Protein AF-A0A968A2Y2-F1 (afdb_monomer)

Structure (mmCIF, N/CA/C/O backbone):
data_AF-A0A968A2Y2-F1
#
_entry.id   AF-A0A968A2Y2-F1
#
loop_
_atom_site.group_PDB
_atom_site.id
_atom_site.type_symbol
_atom_site.label_atom_id
_atom_site.label_alt_id
_atom_site.label_comp_id
_atom_site.label_asym_id
_atom_site.label_entity_id
_atom_site.label_seq_id
_atom_site.pdbx_PDB_ins_code
_atom_site.Cartn_x
_atom_site.Cartn_y
_atom_site.Cartn_z
_atom_site.occupancy
_atom_site.B_iso_or_equiv
_atom_site.auth_seq_id
_atom_site.auth_comp_id
_atom_site.auth_asym_id
_atom_site.auth_atom_id
_atom_site.pdbx_PDB_model_num
ATOM 1 N N . MET A 1 1 ? -34.678 -15.415 39.573 1.00 74.00 1 MET A N 1
ATOM 2 C CA . MET A 1 1 ? -33.248 -15.157 39.283 1.00 74.00 1 MET A CA 1
ATOM 3 C C . MET A 1 1 ? -33.177 -14.167 38.125 1.00 74.00 1 MET A C 1
ATOM 5 O O . MET A 1 1 ? -33.794 -14.439 37.105 1.00 74.00 1 MET A O 1
ATOM 9 N N . LEU A 1 2 ? -32.526 -13.007 38.281 1.00 89.38 2 LEU A N 1
ATOM 10 C CA . LEU A 1 2 ? -32.492 -11.961 37.235 1.00 89.38 2 LEU A CA 1
ATOM 11 C C . LEU A 1 2 ? -31.599 -12.352 36.045 1.00 89.38 2 LEU A C 1
ATOM 13 O O . LEU A 1 2 ? -31.899 -12.023 34.897 1.00 89.38 2 LEU A O 1
ATOM 17 N N . VAL A 1 3 ? -30.548 -13.120 36.324 1.00 92.94 3 VAL A N 1
ATOM 18 C CA . VAL A 1 3 ? -29.557 -13.625 35.369 1.00 92.94 3 VAL A CA 1
ATOM 19 C C . VAL A 1 3 ? -29.552 -15.153 35.425 1.00 92.94 3 VAL A C 1
ATOM 21 O O . VAL A 1 3 ? -29.809 -15.729 36.483 1.00 92.94 3 VAL A O 1
ATOM 24 N N . ARG A 1 4 ? -29.275 -15.813 34.297 1.00 92.75 4 ARG A N 1
ATOM 25 C CA . ARG A 1 4 ? -29.067 -17.268 34.212 1.00 92.75 4 ARG A CA 1
ATOM 26 C C . ARG A 1 4 ? -27.789 -17.588 33.447 1.00 92.75 4 ARG A C 1
ATOM 28 O O . ARG A 1 4 ? -27.439 -16.861 32.514 1.00 92.75 4 ARG A O 1
ATOM 35 N N . GLN A 1 5 ? -27.134 -18.689 33.803 1.00 92.12 5 GLN A N 1
ATOM 36 C CA . GLN A 1 5 ? -26.008 -19.208 33.033 1.00 92.12 5 GLN A CA 1
ATOM 37 C C . GLN A 1 5 ? -26.488 -19.589 31.624 1.00 92.12 5 GLN A C 1
ATOM 39 O O . GLN A 1 5 ? -27.554 -20.184 31.450 1.00 92.12 5 GLN A O 1
ATOM 44 N N . SER A 1 6 ? -25.731 -19.187 30.607 1.00 90.44 6 SER A N 1
ATOM 45 C CA . SER A 1 6 ? -26.018 -19.452 29.194 1.00 90.44 6 SER A CA 1
ATOM 46 C C . SER A 1 6 ? -24.976 -20.346 28.526 1.00 90.44 6 SER A C 1
ATOM 48 O O . SER A 1 6 ? -25.085 -20.591 27.330 1.00 90.44 6 SER A O 1
ATOM 50 N N . GLY A 1 7 ? -23.970 -20.803 29.275 1.00 91.31 7 GLY A N 1
ATOM 51 C CA . GLY A 1 7 ? -22.934 -21.723 28.816 1.00 91.31 7 GLY A CA 1
ATOM 52 C C . GLY A 1 7 ? -21.544 -21.307 29.283 1.00 91.31 7 GLY A C 1
ATOM 53 O O . GLY A 1 7 ? -21.393 -20.444 30.149 1.00 91.31 7 GLY A O 1
ATOM 54 N N . THR A 1 8 ? -20.530 -21.912 28.681 1.00 91.06 8 THR A N 1
ATOM 55 C CA . THR A 1 8 ? -19.117 -21.569 28.863 1.00 91.06 8 THR A CA 1
ATOM 56 C C . THR A 1 8 ? -18.482 -21.281 27.509 1.00 91.06 8 THR A C 1
ATOM 58 O O . THR A 1 8 ? -18.935 -21.806 26.493 1.00 91.06 8 THR A O 1
ATOM 61 N N . ALA A 1 9 ? -17.438 -20.460 27.476 1.00 85.69 9 ALA A N 1
ATOM 62 C CA . ALA A 1 9 ? -16.662 -20.210 26.268 1.00 85.69 9 ALA A CA 1
ATOM 63 C C . ALA A 1 9 ? -15.174 -20.119 26.585 1.00 85.69 9 ALA A C 1
ATOM 65 O O . ALA A 1 9 ? -14.795 -19.555 27.610 1.00 85.69 9 ALA A O 1
ATOM 66 N N . LYS A 1 10 ? -14.351 -20.661 25.689 1.00 85.25 10 LYS A N 1
ATOM 67 C CA . LYS A 1 10 ? -12.910 -20.442 25.703 1.00 85.25 10 LYS A CA 1
ATOM 68 C C . LYS A 1 10 ? -12.614 -19.183 24.887 1.00 85.25 10 LYS A C 1
ATOM 70 O O . LYS A 1 10 ? -13.036 -19.114 23.738 1.00 85.25 10 LYS A O 1
ATOM 75 N N . VAL A 1 11 ? -11.943 -18.211 25.492 1.00 81.19 11 VAL A N 1
ATOM 76 C CA . VAL A 1 11 ? -11.485 -16.970 24.850 1.00 81.19 11 VAL A CA 1
ATOM 77 C C . VAL A 1 11 ? -10.006 -16.836 25.172 1.00 81.19 11 VAL A C 1
ATOM 79 O O . VAL A 1 11 ? -9.639 -16.783 26.347 1.00 81.19 11 VAL A O 1
ATOM 82 N N . GLY A 1 12 ? -9.152 -16.903 24.153 1.00 73.25 12 GLY A N 1
ATOM 83 C CA . GLY A 1 12 ? -7.712 -17.075 24.336 1.00 73.25 12 GLY A CA 1
ATOM 84 C C . GLY A 1 12 ? -7.377 -18.215 25.314 1.00 73.25 12 GLY A C 1
ATOM 85 O O . GLY A 1 12 ? -7.758 -19.377 25.121 1.00 73.25 12 GLY A O 1
ATOM 86 N N . ARG A 1 13 ? -6.682 -17.867 26.403 1.00 76.31 13 ARG A N 1
ATOM 87 C CA . ARG A 1 13 ? -6.314 -18.778 27.505 1.00 76.31 13 ARG A CA 1
ATOM 88 C C . ARG A 1 13 ? -7.383 -18.924 28.598 1.00 76.31 13 ARG A C 1
ATOM 90 O O . ARG A 1 13 ? -7.215 -19.734 29.507 1.00 76.31 13 ARG A O 1
ATOM 97 N N . HIS A 1 14 ? -8.466 -18.155 28.534 1.00 82.25 14 HIS A N 1
ATOM 98 C CA . HIS A 1 14 ? -9.478 -18.069 29.584 1.00 82.25 14 HIS A CA 1
ATOM 99 C C . HIS A 1 14 ? -10.688 -18.967 29.293 1.00 82.25 14 HIS A C 1
ATOM 101 O O . HIS A 1 14 ? -11.186 -19.024 28.170 1.00 82.25 14 HIS A O 1
ATOM 107 N N . PHE A 1 15 ? -11.209 -19.633 30.329 1.00 87.38 15 PHE A N 1
ATOM 108 C CA . PHE A 1 15 ? -12.509 -20.309 30.300 1.00 87.38 15 PHE A CA 1
ATOM 109 C C . PHE A 1 15 ? -13.534 -19.466 31.057 1.00 87.38 15 PHE A C 1
ATOM 111 O O . PHE A 1 15 ? -13.482 -19.342 32.279 1.00 87.38 15 PHE A O 1
ATOM 118 N N . LEU A 1 16 ? -14.471 -18.877 30.322 1.00 87.50 16 LEU A N 1
ATOM 119 C CA . LEU A 1 16 ? -15.448 -17.933 30.849 1.00 87.50 16 LEU A CA 1
ATOM 120 C C . LEU A 1 16 ? -16.810 -18.602 31.004 1.00 87.50 16 LEU A C 1
ATOM 122 O O . LEU A 1 16 ? -17.309 -19.240 30.076 1.00 87.50 16 LEU A O 1
ATOM 126 N N . SER A 1 17 ? -17.458 -18.391 32.149 1.00 91.81 17 SER A N 1
ATOM 127 C CA . SER A 1 17 ? -18.887 -18.677 32.301 1.00 91.81 17 SER A CA 1
ATOM 128 C C . SER A 1 17 ? -19.700 -17.526 31.720 1.00 91.81 17 SER A C 1
ATOM 130 O O . SER A 1 17 ? -19.548 -16.378 32.133 1.00 91.81 17 SER A O 1
ATOM 132 N N . ARG A 1 18 ? -20.576 -17.822 30.759 1.00 89.44 18 ARG A N 1
ATOM 133 C CA . ARG A 1 18 ? -21.461 -16.832 30.142 1.00 89.44 18 ARG A CA 1
ATOM 134 C C . ARG A 1 18 ? -22.772 -16.760 30.913 1.00 89.44 18 ARG A C 1
ATOM 136 O O . ARG A 1 18 ? -23.395 -17.783 31.203 1.00 89.44 18 ARG A O 1
ATOM 143 N N . TYR A 1 19 ? -23.204 -15.539 31.199 1.00 91.56 19 TYR A N 1
ATOM 144 C CA . TYR A 1 19 ? -24.476 -15.245 31.845 1.00 91.56 19 TYR A CA 1
ATOM 145 C C . TYR A 1 19 ? -25.307 -14.337 30.946 1.00 91.56 19 TYR A C 1
ATOM 147 O O . TYR A 1 19 ? -24.773 -13.472 30.254 1.00 91.56 19 TYR A O 1
ATOM 155 N N . ARG A 1 20 ? -26.629 -14.516 30.971 1.00 91.38 20 ARG A N 1
ATOM 156 C CA . ARG A 1 20 ? -27.577 -13.626 30.294 1.00 91.38 20 ARG A CA 1
ATOM 157 C C . ARG A 1 20 ? -28.722 -13.248 31.213 1.00 91.38 20 ARG A C 1
ATOM 159 O O . ARG A 1 20 ? -29.182 -14.076 32.005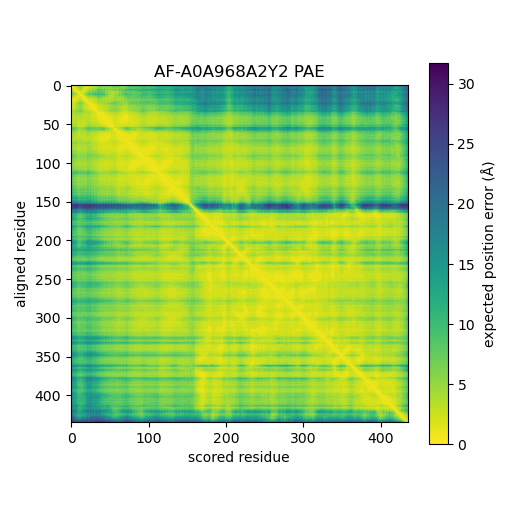 1.00 91.38 20 ARG A O 1
ATOM 166 N N . PHE A 1 21 ? -29.231 -12.030 31.061 1.00 92.81 21 PHE A N 1
ATOM 167 C CA . PHE A 1 21 ? -30.489 -11.653 31.692 1.00 92.81 21 PHE A CA 1
ATOM 168 C C . PHE A 1 21 ? -31.605 -12.593 31.238 1.00 92.81 21 PHE A C 1
ATOM 170 O O . PHE A 1 21 ? -31.655 -13.038 30.089 1.00 92.81 21 PHE A O 1
ATOM 177 N N . THR A 1 22 ? -32.494 -12.930 32.165 1.00 92.31 22 THR A N 1
ATOM 178 C CA . THR A 1 22 ? -33.652 -13.781 31.868 1.00 92.31 22 THR A CA 1
ATOM 179 C C . THR A 1 22 ? -34.637 -13.096 30.923 1.00 92.31 22 THR A C 1
ATOM 181 O O . THR A 1 22 ? -35.294 -13.785 30.147 1.00 92.31 22 THR A O 1
ATOM 184 N N . HIS A 1 23 ? -34.675 -11.759 30.933 1.00 91.69 23 HIS A N 1
ATOM 185 C CA . HIS A 1 23 ? -35.478 -10.935 30.036 1.00 91.69 23 HIS A CA 1
ATOM 186 C C . HIS A 1 23 ? -34.751 -9.622 29.693 1.00 91.69 23 HIS A C 1
ATOM 188 O O . HIS A 1 23 ? -34.157 -8.996 30.572 1.00 91.69 23 HIS A O 1
ATOM 194 N N . THR A 1 24 ? -34.827 -9.166 28.440 1.00 89.19 24 THR A N 1
ATOM 195 C CA . THR A 1 24 ? -34.154 -7.938 27.959 1.00 89.19 24 THR A CA 1
ATOM 196 C C . THR A 1 24 ? -34.648 -6.674 28.666 1.00 89.19 24 THR A C 1
ATOM 198 O O . THR A 1 24 ? -33.853 -5.797 28.986 1.00 89.19 24 THR A O 1
ATOM 201 N N . MET A 1 25 ? -35.940 -6.604 29.005 1.00 92.00 25 MET A N 1
ATOM 202 C CA . MET A 1 25 ? -36.503 -5.481 29.777 1.00 92.00 25 MET A CA 1
ATOM 203 C C . MET A 1 25 ? -35.886 -5.322 31.174 1.00 92.00 25 MET A C 1
ATOM 205 O O . MET A 1 25 ? -35.766 -4.198 31.644 1.00 92.00 25 MET A O 1
ATOM 209 N N . ILE A 1 26 ? -35.454 -6.413 31.823 1.00 90.94 26 ILE A N 1
ATOM 210 C CA . ILE A 1 26 ? -34.766 -6.335 33.125 1.00 90.94 26 ILE A CA 1
ATOM 211 C C . ILE A 1 26 ? -33.411 -5.650 32.944 1.00 90.94 26 ILE A C 1
ATOM 213 O O . ILE A 1 26 ? -33.079 -4.737 33.694 1.00 90.94 26 ILE A O 1
ATOM 217 N N . GLN A 1 27 ? -32.651 -6.062 31.923 1.00 90.44 27 GLN A N 1
ATOM 218 C CA . GLN A 1 27 ? -31.381 -5.427 31.573 1.00 90.44 27 GLN A CA 1
ATOM 219 C C . GLN A 1 27 ? -31.578 -3.941 31.274 1.00 90.44 27 GLN A C 1
ATOM 221 O O . GLN A 1 27 ? -30.845 -3.115 31.809 1.00 90.44 27 GLN A O 1
ATOM 226 N N . HIS A 1 28 ? -32.568 -3.609 30.440 1.00 89.88 28 HIS A N 1
ATOM 227 C CA . HIS A 1 28 ? -32.859 -2.230 30.066 1.00 89.88 28 HIS A CA 1
ATOM 228 C C . HIS A 1 28 ? -33.222 -1.388 31.291 1.00 89.88 28 HIS A C 1
ATOM 230 O O . HIS A 1 28 ? -32.589 -0.365 31.506 1.00 89.88 28 HIS A O 1
ATOM 236 N N . PHE A 1 29 ? -34.149 -1.858 32.134 1.00 93.19 29 PHE A N 1
ATOM 237 C CA . PHE A 1 29 ? -34.558 -1.157 33.350 1.00 93.19 29 PHE A CA 1
ATOM 238 C C . PHE A 1 29 ? -33.382 -0.918 34.304 1.00 93.19 29 PHE A C 1
ATOM 240 O O . PHE A 1 29 ? -33.182 0.205 34.758 1.00 93.19 29 PHE A O 1
ATOM 247 N N . LEU A 1 30 ? -32.578 -1.946 34.600 1.00 91.00 30 LEU A N 1
ATOM 248 C CA . LEU A 1 30 ? -31.403 -1.791 35.467 1.00 91.00 30 LEU A CA 1
ATOM 249 C C . LEU A 1 30 ? -30.409 -0.789 34.875 1.00 91.00 30 LEU A C 1
ATOM 251 O O . LEU A 1 30 ? -29.926 0.087 35.582 1.00 91.00 30 LEU A O 1
ATOM 255 N N . TYR A 1 31 ? -30.155 -0.881 33.571 1.00 90.50 31 TYR A N 1
ATOM 256 C CA . TYR A 1 31 ? -29.240 0.009 32.872 1.00 90.50 31 TYR A CA 1
ATOM 257 C C . TYR A 1 31 ? -29.716 1.469 32.872 1.00 90.50 31 TYR A C 1
ATOM 259 O O . TYR A 1 31 ? -28.943 2.374 33.181 1.00 90.50 31 TYR A O 1
ATOM 267 N N . THR A 1 32 ? -30.989 1.722 32.559 1.00 91.38 32 THR A N 1
ATOM 268 C CA . THR A 1 32 ? -31.534 3.085 32.488 1.00 91.38 32 THR A CA 1
ATOM 269 C C . THR A 1 32 ? -31.631 3.759 33.853 1.00 91.38 32 THR A C 1
ATOM 271 O O . THR A 1 32 ? -31.574 4.985 33.906 1.00 91.38 32 THR A O 1
ATOM 274 N N . ASN A 1 33 ? -31.735 2.984 34.940 1.00 94.31 33 ASN A N 1
ATOM 275 C CA . ASN A 1 33 ? -31.784 3.506 36.311 1.00 94.31 33 ASN A CA 1
ATOM 276 C C . ASN A 1 33 ? -30.411 3.870 36.901 1.00 94.31 33 ASN A C 1
ATOM 278 O O . ASN A 1 33 ? -30.366 4.573 37.906 1.00 94.31 33 ASN A O 1
ATOM 282 N N . LEU A 1 34 ? -29.302 3.426 36.301 1.00 93.69 34 LEU A N 1
ATOM 283 C CA . LEU A 1 34 ? -27.965 3.880 36.701 1.00 93.69 34 LEU A CA 1
ATOM 284 C C . LEU A 1 34 ? -27.795 5.367 36.373 1.00 93.69 34 LEU A C 1
ATOM 286 O O . LEU A 1 34 ? -28.198 5.815 35.294 1.00 93.69 34 LEU A O 1
ATOM 290 N N . VAL A 1 35 ? -27.143 6.140 37.245 1.00 96.19 35 VAL A N 1
ATOM 291 C CA . VAL A 1 35 ? -26.823 7.535 36.899 1.00 96.19 35 VAL A CA 1
ATOM 292 C C . VAL A 1 35 ? -25.738 7.577 35.817 1.00 96.19 35 VAL A C 1
ATOM 294 O O . VAL A 1 35 ? -24.942 6.647 35.676 1.00 96.19 35 VAL A O 1
ATOM 297 N N . LYS A 1 36 ? -25.670 8.668 35.037 1.00 94.56 36 LYS A N 1
ATOM 298 C CA . LYS A 1 36 ? -24.745 8.781 33.888 1.00 94.56 36 LYS A CA 1
ATOM 299 C C . LYS A 1 36 ? -23.296 8.425 34.255 1.00 94.56 36 LYS A C 1
ATOM 301 O O . LYS A 1 36 ? -22.672 7.647 33.542 1.00 94.56 36 LYS A O 1
ATOM 306 N N . ARG A 1 37 ? -22.793 8.951 35.377 1.00 95.12 37 ARG A N 1
ATOM 307 C CA . ARG A 1 37 ? -21.412 8.719 35.831 1.00 95.12 37 ARG A CA 1
ATOM 308 C C . ARG A 1 37 ? -21.150 7.260 36.213 1.00 95.12 37 ARG A C 1
ATOM 310 O O . ARG A 1 37 ? -20.096 6.734 35.881 1.00 95.12 37 ARG A O 1
ATOM 317 N N . GLU A 1 38 ? -22.107 6.596 36.860 1.00 96.06 38 GLU A N 1
ATOM 318 C CA . GLU A 1 38 ? -22.002 5.164 37.179 1.00 96.06 38 GLU A CA 1
ATOM 319 C C . GLU A 1 38 ? -21.969 4.321 35.906 1.00 96.06 38 GLU A C 1
ATOM 321 O O . GLU A 1 38 ? -21.123 3.439 35.780 1.00 96.06 38 GLU A O 1
ATOM 326 N N . ARG A 1 39 ? -22.829 4.630 34.923 1.00 95.69 39 ARG A N 1
ATOM 327 C CA . ARG A 1 39 ? -22.790 3.955 33.618 1.00 95.69 39 ARG A CA 1
ATOM 328 C C . ARG A 1 39 ? -21.432 4.107 32.947 1.00 95.69 39 ARG A C 1
ATOM 330 O O . ARG A 1 39 ? -20.897 3.110 32.477 1.00 95.69 39 ARG A O 1
ATOM 337 N N . GLN A 1 40 ? -20.882 5.321 32.923 1.00 96.56 40 GLN A N 1
ATOM 338 C CA . GLN A 1 40 ? -19.575 5.592 32.322 1.00 96.56 40 GLN A CA 1
ATOM 339 C C . GLN A 1 40 ? -18.468 4.753 32.980 1.00 96.56 40 GLN A C 1
ATOM 341 O O . GLN A 1 40 ? -17.717 4.075 32.282 1.00 96.56 40 GLN A O 1
ATOM 346 N N . ILE A 1 41 ? -18.417 4.729 34.318 1.00 96.81 41 ILE A N 1
ATOM 347 C CA . ILE A 1 41 ? -17.433 3.938 35.076 1.00 96.81 41 ILE A CA 1
ATOM 348 C C . ILE A 1 41 ? -17.563 2.448 34.743 1.00 96.81 41 ILE A C 1
ATOM 350 O O . ILE A 1 41 ? -16.583 1.824 34.342 1.00 96.81 41 ILE A O 1
ATOM 354 N N . ILE A 1 42 ? -18.779 1.897 34.823 1.00 96.38 42 ILE A N 1
ATOM 355 C CA . ILE A 1 42 ? -19.034 0.475 34.551 1.00 96.38 42 ILE A CA 1
ATOM 356 C C . ILE A 1 42 ? -18.679 0.123 33.100 1.00 96.38 42 ILE A C 1
ATOM 358 O O . ILE A 1 42 ? -18.083 -0.920 32.838 1.00 96.38 42 ILE A O 1
ATOM 362 N N . HIS A 1 43 ? -19.006 0.985 32.136 1.00 97.50 43 HIS A N 1
ATOM 363 C CA . HIS A 1 43 ? -18.620 0.775 30.744 1.00 97.50 43 HIS A CA 1
ATOM 364 C C . HIS A 1 43 ? -17.100 0.749 30.562 1.00 97.50 43 HIS A C 1
ATOM 366 O O . HIS A 1 43 ? -16.610 -0.119 29.839 1.00 97.50 43 HIS A O 1
ATOM 372 N N . GLY A 1 44 ? -16.368 1.641 31.236 1.00 97.25 44 GLY A N 1
ATOM 373 C CA . GLY A 1 44 ? -14.908 1.689 31.188 1.00 97.25 44 GLY A CA 1
ATOM 374 C C . GLY A 1 44 ? -14.257 0.457 31.815 1.00 97.25 44 GLY A C 1
ATOM 375 O O . GLY A 1 44 ? -13.321 -0.099 31.244 1.00 97.25 44 GLY A O 1
ATOM 376 N N . GLU A 1 45 ? -14.773 -0.014 32.951 1.00 97.62 45 GLU A N 1
ATOM 377 C CA . GLU A 1 45 ? -14.316 -1.252 33.597 1.00 97.62 45 GLU A CA 1
ATOM 378 C C . GLU A 1 45 ? -14.562 -2.475 32.711 1.00 97.62 45 GLU A C 1
ATOM 380 O O . GLU A 1 45 ? -13.643 -3.257 32.476 1.00 97.62 45 GLU A O 1
ATOM 385 N N . ILE A 1 46 ? -15.769 -2.609 32.149 1.00 95.69 46 ILE A N 1
ATOM 386 C CA . ILE A 1 46 ? -16.086 -3.710 31.232 1.00 95.69 46 ILE A CA 1
ATOM 387 C C . ILE A 1 46 ? -15.192 -3.650 29.990 1.00 95.69 46 ILE A C 1
ATOM 389 O O . ILE A 1 46 ? -14.682 -4.685 29.573 1.00 95.69 46 ILE A O 1
ATOM 393 N N . GLY A 1 47 ? -14.979 -2.465 29.409 1.00 96.25 47 GLY A N 1
ATOM 394 C CA . GLY A 1 47 ? -14.103 -2.290 28.249 1.00 96.25 47 GLY A CA 1
ATOM 395 C C . GLY A 1 47 ? -12.678 -2.775 28.517 1.00 96.25 47 GLY A C 1
ATOM 396 O O . GLY A 1 47 ? -12.148 -3.561 27.737 1.00 96.25 47 GLY A O 1
ATOM 397 N N . LYS A 1 48 ? -12.092 -2.385 29.657 1.00 96.31 48 LYS A N 1
ATOM 398 C CA . LYS A 1 48 ? -10.747 -2.820 30.077 1.00 96.31 48 LYS A CA 1
ATOM 399 C C . LYS A 1 48 ? -10.670 -4.327 30.321 1.00 96.31 48 LYS A C 1
ATOM 401 O O . LYS A 1 48 ? -9.718 -4.963 29.889 1.00 96.31 48 LYS A O 1
ATOM 406 N N . ILE A 1 49 ? -11.679 -4.905 30.977 1.00 94.25 49 ILE A N 1
ATOM 407 C CA . ILE A 1 49 ? -11.737 -6.355 31.218 1.00 94.25 49 ILE A CA 1
ATOM 408 C C . ILE A 1 49 ? -11.844 -7.114 29.895 1.00 94.25 49 ILE A C 1
ATOM 410 O O . ILE A 1 49 ? -11.171 -8.119 29.708 1.00 94.25 49 ILE A O 1
ATOM 414 N N . LEU A 1 50 ? -12.689 -6.656 28.970 1.00 92.75 50 LEU A N 1
ATOM 415 C CA . LEU A 1 50 ? -12.830 -7.294 27.664 1.00 92.75 50 LEU A CA 1
ATOM 416 C C . LEU A 1 50 ? -11.528 -7.225 26.862 1.00 92.75 50 LEU A C 1
ATOM 418 O O . LEU A 1 50 ? -11.132 -8.236 26.292 1.00 92.75 50 LEU A O 1
ATOM 422 N N . GLU A 1 51 ? -10.859 -6.073 26.862 1.00 92.75 51 GLU A N 1
ATOM 423 C CA . GLU A 1 51 ? -9.564 -5.885 26.203 1.00 92.75 51 GLU A CA 1
ATOM 424 C C . GLU A 1 51 ? -8.488 -6.837 26.756 1.00 92.75 51 GLU A C 1
ATOM 426 O O . GLU A 1 51 ? -7.752 -7.439 25.975 1.00 92.75 51 GLU A O 1
ATOM 431 N N . ASP A 1 52 ? -8.440 -7.028 28.080 1.00 90.44 52 ASP A N 1
ATOM 432 C CA . ASP A 1 52 ? -7.504 -7.946 28.747 1.00 90.44 52 ASP A CA 1
ATOM 433 C C . ASP A 1 52 ? -7.850 -9.427 28.534 1.00 90.44 52 ASP A C 1
ATOM 435 O O . ASP A 1 52 ? -6.965 -10.266 28.401 1.00 90.44 52 ASP A O 1
ATOM 439 N N . VAL A 1 53 ? -9.137 -9.772 28.473 1.00 89.62 53 VAL A N 1
ATOM 440 C CA . VAL A 1 53 ? -9.579 -11.161 28.286 1.00 89.62 53 VAL A CA 1
ATOM 441 C C . VAL A 1 53 ? -9.382 -11.634 26.846 1.00 89.62 53 VAL A C 1
ATOM 443 O O . VAL A 1 53 ? -9.044 -12.800 26.633 1.00 89.62 53 VAL A O 1
ATOM 446 N N . TYR A 1 54 ? -9.627 -10.763 25.863 1.00 88.31 54 TYR A N 1
ATOM 447 C CA . TYR A 1 54 ? -9.540 -11.120 24.446 1.00 88.31 54 TYR A CA 1
ATOM 448 C C . TYR A 1 54 ? -8.139 -10.895 23.864 1.00 88.31 54 TYR A C 1
ATOM 450 O O . TYR A 1 54 ? -7.748 -11.665 22.992 1.00 88.31 54 TYR A O 1
ATOM 458 N N . GLN A 1 55 ? -7.353 -9.929 24.357 1.00 85.69 55 GLN A N 1
ATOM 459 C CA . GLN A 1 55 ? -5.969 -9.672 23.919 1.00 85.69 55 GLN A CA 1
ATOM 460 C C . GLN A 1 55 ? -5.835 -9.641 22.380 1.00 85.69 55 GLN A C 1
ATOM 462 O O . GLN A 1 55 ? -6.441 -8.805 21.710 1.00 85.69 55 GLN A O 1
ATOM 467 N N . GLU A 1 56 ? -5.089 -10.574 21.785 1.00 75.56 56 GLU A N 1
ATOM 468 C CA . GLU A 1 56 ? -4.918 -10.709 20.330 1.00 75.56 56 GLU A CA 1
ATOM 469 C C . GLU A 1 56 ? -6.243 -10.960 19.582 1.00 75.56 56 GLU A C 1
ATOM 471 O O . GLU A 1 56 ? -6.388 -10.602 18.416 1.00 75.56 56 GLU A O 1
ATOM 476 N N . GLN A 1 57 ? -7.258 -11.504 20.260 1.00 79.44 57 GLN A N 1
ATOM 477 C CA . GLN A 1 57 ? -8.597 -11.772 19.720 1.00 79.44 57 GLN A CA 1
ATOM 478 C C . GLN A 1 57 ? -9.543 -10.565 19.833 1.00 79.44 57 GLN A C 1
ATOM 480 O O . GLN A 1 57 ? -10.736 -10.684 19.553 1.00 79.44 57 GLN A O 1
ATOM 485 N N . ASN A 1 58 ? -9.046 -9.378 20.202 1.00 82.94 58 ASN A N 1
ATOM 486 C CA . ASN A 1 58 ? -9.862 -8.161 20.319 1.00 82.94 58 ASN A CA 1
ATOM 487 C C . ASN A 1 58 ? -10.619 -7.806 19.028 1.00 82.94 58 ASN A C 1
ATOM 489 O O . ASN A 1 58 ? -11.662 -7.152 19.084 1.00 82.94 58 ASN A O 1
ATOM 493 N N . GLN A 1 59 ? -10.140 -8.257 17.864 1.00 81.31 59 GLN A N 1
ATOM 494 C CA . GLN A 1 59 ? -10.837 -8.072 16.591 1.00 81.31 59 GLN A CA 1
ATOM 495 C C . GLN A 1 59 ? -12.229 -8.732 16.572 1.00 81.31 59 GLN A C 1
ATOM 497 O O . GLN A 1 59 ? -13.142 -8.183 15.959 1.00 81.31 59 GLN A O 1
ATOM 502 N N . GLU A 1 60 ? -12.435 -9.839 17.296 1.00 85.12 60 GLU A N 1
ATOM 503 C CA . GLU A 1 60 ? -13.730 -10.535 17.370 1.00 85.12 60 GLU A CA 1
ATOM 504 C C . GLU A 1 60 ? -14.813 -9.709 18.080 1.00 85.12 60 GLU A C 1
ATOM 506 O O . GLU A 1 60 ? -16.005 -9.861 17.806 1.00 85.12 60 GLU A O 1
ATOM 511 N N . ILE A 1 61 ? -14.403 -8.814 18.984 1.00 91.62 61 ILE A N 1
ATOM 512 C CA . ILE A 1 61 ? -15.296 -7.997 19.816 1.00 91.62 61 ILE A CA 1
ATOM 513 C C . ILE A 1 61 ? -15.096 -6.493 19.609 1.00 91.62 61 ILE A C 1
ATOM 515 O O . ILE A 1 61 ? -15.549 -5.683 20.419 1.00 91.62 61 ILE A O 1
ATOM 519 N N . VAL A 1 62 ? -14.463 -6.097 18.504 1.00 94.38 62 VAL A N 1
ATOM 520 C CA . VAL A 1 62 ? -14.074 -4.705 18.229 1.00 94.38 62 VAL A CA 1
ATOM 521 C C . VAL A 1 62 ? -15.250 -3.722 18.320 1.00 94.38 62 VAL A C 1
ATOM 523 O O . VAL A 1 62 ? -15.130 -2.655 18.917 1.00 94.38 62 VAL A O 1
ATOM 526 N N . ILE A 1 63 ? -16.431 -4.112 17.825 1.00 94.94 63 ILE A N 1
ATOM 527 C CA . ILE A 1 63 ? -17.657 -3.297 17.883 1.00 94.94 63 ILE A CA 1
ATOM 528 C C . ILE A 1 63 ? -18.138 -3.123 19.331 1.00 94.94 63 ILE A C 1
ATOM 530 O O . ILE A 1 63 ? -18.612 -2.051 19.719 1.00 94.94 63 ILE A O 1
ATOM 534 N N . GLN A 1 64 ? -18.021 -4.177 20.144 1.00 94.94 64 GLN A N 1
ATOM 535 C CA . GLN A 1 64 ? -18.393 -4.136 21.552 1.00 94.94 64 GLN A CA 1
ATOM 536 C C . GLN A 1 64 ? -17.434 -3.229 22.332 1.00 94.94 64 GLN A C 1
ATOM 538 O O . GLN A 1 64 ? -17.902 -2.381 23.093 1.00 94.94 64 GLN A O 1
ATOM 543 N N . LEU A 1 65 ? -16.124 -3.342 22.098 1.00 96.81 65 LEU A N 1
ATOM 544 C CA . LEU A 1 65 ? -15.112 -2.467 22.699 1.00 96.81 65 LEU A CA 1
ATOM 545 C C . LEU A 1 65 ? -15.349 -0.998 22.321 1.00 96.81 65 LEU A C 1
ATOM 547 O O . LEU A 1 65 ? -15.413 -0.150 23.211 1.00 96.81 65 LEU A O 1
ATOM 551 N N . ALA A 1 66 ? -15.614 -0.706 21.042 1.00 96.56 66 ALA A N 1
ATOM 552 C CA . ALA A 1 66 ? -15.934 0.645 20.571 1.00 96.56 66 ALA A CA 1
ATOM 553 C C . ALA A 1 66 ? -17.138 1.247 21.309 1.00 96.56 66 ALA A C 1
ATOM 555 O O . ALA A 1 66 ? -17.110 2.399 21.741 1.00 96.56 66 ALA A O 1
ATOM 556 N N . ARG A 1 67 ? -18.200 0.452 21.503 1.00 95.94 67 ARG A N 1
ATOM 557 C CA . ARG A 1 67 ? -19.366 0.874 22.285 1.00 95.94 67 ARG A CA 1
ATOM 558 C C . ARG A 1 67 ? -19.002 1.134 23.745 1.00 95.94 67 ARG A C 1
ATOM 560 O O . ARG A 1 67 ? -19.397 2.167 24.270 1.00 95.94 67 ARG A O 1
ATOM 567 N N . HIS A 1 68 ? -18.293 0.216 24.402 1.00 97.69 68 HIS A N 1
ATOM 568 C CA . HIS A 1 68 ? -17.951 0.374 25.816 1.00 97.69 68 HIS A CA 1
ATOM 569 C C . HIS A 1 68 ? -17.104 1.620 26.058 1.00 97.69 68 HIS A C 1
ATOM 571 O O . HIS A 1 68 ? -17.463 2.418 26.915 1.00 97.69 68 HIS A O 1
ATOM 577 N N . PHE A 1 69 ? -16.047 1.846 25.282 1.00 97.94 69 PHE A N 1
ATOM 578 C CA . PHE A 1 69 ? -15.197 3.014 25.498 1.00 97.94 69 PHE A CA 1
ATOM 579 C C . PHE A 1 69 ? -15.873 4.337 25.125 1.00 97.94 69 PHE A C 1
ATOM 581 O O . PHE A 1 69 ? -15.626 5.343 25.790 1.00 97.94 69 PHE A O 1
ATOM 588 N N . GLN A 1 70 ? -16.780 4.346 24.142 1.00 95.69 70 GLN A N 1
ATOM 589 C CA . GLN A 1 70 ? -17.569 5.543 23.847 1.00 95.69 70 GLN A CA 1
ATOM 590 C C . GLN A 1 70 ? -18.571 5.865 24.967 1.00 95.69 70 GLN A C 1
ATOM 592 O O . GLN A 1 70 ? -18.646 7.007 25.408 1.00 95.69 70 GLN A O 1
ATOM 597 N N . GLU A 1 71 ? -19.319 4.875 25.461 1.00 96.50 71 GLU A N 1
ATOM 598 C CA . GLU A 1 71 ? -20.255 5.066 26.584 1.00 96.50 71 GLU A CA 1
ATOM 599 C C . GLU A 1 71 ? -19.530 5.387 27.901 1.00 96.50 71 GLU A C 1
ATOM 601 O O . GLU A 1 71 ? -20.121 5.979 28.803 1.00 96.50 71 GLU A O 1
ATOM 606 N N . ALA A 1 72 ? -18.253 5.009 28.009 1.00 97.06 72 ALA A N 1
ATOM 607 C CA . ALA A 1 72 ? -17.372 5.346 29.122 1.00 97.06 72 ALA A CA 1
ATOM 608 C C . ALA A 1 72 ? -16.809 6.773 29.065 1.00 97.06 72 ALA A C 1
ATOM 610 O O . ALA A 1 72 ? -16.178 7.186 30.035 1.00 97.06 72 ALA A O 1
ATOM 611 N N . ASP A 1 73 ? -17.028 7.511 27.968 1.00 95.19 73 ASP A N 1
ATOM 612 C CA . ASP A 1 73 ? -16.452 8.847 27.744 1.00 95.19 73 ASP A CA 1
ATOM 613 C C . ASP A 1 73 ? -14.910 8.831 27.797 1.00 95.19 73 ASP A C 1
ATOM 615 O O . ASP A 1 73 ? -14.265 9.696 28.382 1.00 95.19 73 ASP A O 1
ATOM 619 N N . MET A 1 74 ? -14.315 7.782 27.213 1.00 97.12 74 MET A N 1
ATOM 620 C CA . MET A 1 74 ? -12.866 7.593 27.096 1.00 97.12 74 MET A CA 1
ATOM 621 C C . MET A 1 74 ? -12.431 7.844 25.642 1.00 97.12 74 MET A C 1
ATOM 623 O O . MET A 1 74 ? -12.328 6.880 24.878 1.00 97.12 74 MET A O 1
ATOM 627 N N . PRO A 1 75 ? -12.196 9.104 25.226 1.00 95.38 75 PRO A N 1
ATOM 628 C CA . PRO A 1 75 ? -12.066 9.478 23.816 1.00 95.38 75 PRO A CA 1
ATOM 629 C C . PRO A 1 75 ? -10.925 8.759 23.090 1.00 95.38 75 PRO A C 1
ATOM 631 O O . PRO A 1 75 ? -11.138 8.296 21.973 1.00 95.38 75 PRO A O 1
ATOM 634 N N . ASP A 1 76 ? -9.764 8.576 23.723 1.00 94.69 76 ASP A N 1
ATOM 635 C CA . ASP A 1 76 ? -8.610 7.924 23.084 1.00 94.69 76 ASP A CA 1
ATOM 636 C C . ASP A 1 76 ? -8.905 6.468 22.704 1.00 94.69 76 ASP A C 1
ATOM 638 O O . ASP A 1 76 ? -8.729 6.063 21.554 1.00 94.69 76 ASP A O 1
ATOM 642 N N . LYS A 1 77 ? -9.439 5.694 23.657 1.00 95.75 77 LYS A N 1
ATOM 643 C CA . LYS A 1 77 ? -9.851 4.302 23.431 1.00 95.75 77 LYS A CA 1
ATOM 644 C C . LYS A 1 77 ? -11.071 4.217 22.513 1.00 95.75 77 LYS A C 1
ATOM 646 O O . LYS A 1 77 ? -11.137 3.338 21.658 1.00 95.75 77 LYS A O 1
ATOM 651 N N . ALA A 1 78 ? -12.041 5.118 22.669 1.00 96.62 78 ALA A N 1
ATOM 652 C CA . ALA A 1 78 ? -13.227 5.154 21.820 1.00 96.62 78 ALA A CA 1
ATOM 653 C C . ALA A 1 78 ? -12.840 5.385 20.355 1.00 96.62 78 ALA A C 1
ATOM 655 O O . ALA A 1 78 ? -13.270 4.617 19.499 1.00 96.62 78 ALA A O 1
ATOM 656 N N . LYS A 1 79 ? -11.980 6.374 20.078 1.00 95.75 79 LYS A N 1
ATOM 657 C CA . LYS A 1 79 ? -11.410 6.641 18.752 1.00 95.75 79 LYS A CA 1
ATOM 658 C C . LYS A 1 79 ? -10.768 5.386 18.166 1.00 95.75 79 LYS A C 1
ATOM 660 O O . LYS A 1 79 ? -11.163 4.960 17.085 1.00 95.75 79 LYS A O 1
ATOM 665 N N . GLU A 1 80 ? -9.821 4.786 18.888 1.00 94.25 80 GLU A N 1
ATOM 666 C CA . GLU A 1 80 ? -9.079 3.604 18.432 1.00 94.25 80 GLU A CA 1
ATOM 667 C C . GLU A 1 80 ? -10.029 2.477 17.998 1.00 94.25 80 GLU A C 1
ATOM 669 O O . GLU A 1 80 ? -9.957 1.967 16.877 1.00 94.25 80 GLU A O 1
ATOM 674 N N . TYR A 1 81 ? -10.975 2.117 18.868 1.00 96.12 81 TYR A N 1
ATOM 675 C CA . TYR A 1 81 ? -11.890 1.017 18.596 1.00 96.12 81 TYR A CA 1
ATOM 676 C C . TYR A 1 81 ? -12.973 1.358 17.570 1.00 96.12 81 TYR A C 1
ATOM 678 O O . TYR A 1 81 ? -13.411 0.458 16.855 1.00 96.12 81 TYR A O 1
ATOM 686 N N . LEU A 1 82 ? -13.396 2.620 17.449 1.00 97.19 82 LEU A N 1
ATOM 687 C CA . LEU A 1 82 ? -14.311 3.052 16.388 1.00 97.19 82 LEU A CA 1
ATOM 688 C C . LEU A 1 82 ? -13.659 2.938 15.011 1.00 97.19 82 LEU A C 1
ATOM 690 O O . LEU A 1 82 ? -14.291 2.401 14.104 1.00 97.19 82 LEU A O 1
ATOM 694 N N . LEU A 1 83 ? -12.403 3.368 14.863 1.00 95.00 83 LEU A N 1
ATOM 695 C CA . LEU A 1 83 ? -11.659 3.205 13.612 1.00 95.00 83 LEU A CA 1
ATOM 696 C C . LEU A 1 83 ? -11.539 1.722 13.258 1.00 95.00 83 LEU A C 1
ATOM 698 O O . LEU A 1 83 ? -11.990 1.301 12.192 1.00 95.00 83 LEU A O 1
ATOM 702 N N . ARG A 1 84 ? -11.060 0.893 14.195 1.00 93.25 84 ARG A N 1
ATOM 703 C CA . ARG A 1 84 ? -10.949 -0.565 14.005 1.00 93.25 84 ARG A CA 1
ATOM 704 C C . ARG A 1 84 ? -12.297 -1.217 13.671 1.00 93.25 84 ARG A C 1
ATOM 706 O O . ARG A 1 84 ? -12.348 -2.099 12.817 1.00 93.25 84 ARG A O 1
ATOM 713 N N . ALA A 1 85 ? -13.393 -0.782 14.298 1.00 95.12 85 ALA A N 1
ATOM 714 C CA . ALA A 1 85 ? -14.741 -1.254 13.981 1.00 95.12 85 ALA A CA 1
ATOM 715 C C . ALA A 1 85 ? -15.186 -0.832 12.572 1.00 95.12 85 ALA A C 1
ATOM 717 O O . ALA A 1 85 ? -15.795 -1.638 11.868 1.00 95.12 85 ALA A O 1
ATOM 718 N N . GLY A 1 86 ? -14.834 0.383 12.139 1.00 95.19 86 GLY A N 1
ATOM 719 C CA . GLY A 1 86 ? -15.035 0.866 10.775 1.00 95.19 86 GLY A CA 1
ATOM 720 C C . GLY A 1 86 ? -14.312 -0.001 9.745 1.00 95.19 86 GLY A C 1
ATOM 721 O O . GLY A 1 86 ? -14.954 -0.516 8.829 1.00 95.19 86 GLY A O 1
ATOM 722 N N . HIS A 1 87 ? -13.015 -0.266 9.942 1.00 91.75 87 HIS A N 1
ATOM 723 C CA . HIS A 1 87 ? -12.241 -1.149 9.056 1.00 91.75 87 HIS A CA 1
ATOM 724 C C . HIS A 1 87 ? -12.787 -2.583 9.060 1.00 91.75 87 HIS A C 1
ATOM 726 O O . HIS A 1 87 ? -12.939 -3.197 8.004 1.00 91.75 87 HIS A O 1
ATOM 732 N N . HIS A 1 88 ? -13.158 -3.109 10.230 1.00 90.69 88 HIS A N 1
ATOM 733 C CA . HIS A 1 88 ? -13.769 -4.431 10.346 1.00 90.69 88 HIS A CA 1
ATOM 734 C C . HIS A 1 88 ? -15.106 -4.523 9.589 1.00 90.69 88 HIS A C 1
ATOM 736 O O . HIS A 1 88 ? -15.344 -5.498 8.876 1.00 90.69 88 HIS A O 1
ATOM 742 N N . ALA A 1 89 ? -15.973 -3.513 9.704 1.00 93.81 89 ALA A N 1
ATOM 743 C CA . ALA A 1 89 ? -17.233 -3.450 8.965 1.00 93.81 89 ALA A CA 1
ATOM 744 C C . ALA A 1 89 ? -16.997 -3.323 7.449 1.00 93.81 89 ALA A C 1
ATOM 746 O O . ALA A 1 89 ? -17.623 -4.046 6.670 1.00 93.81 89 ALA A O 1
ATOM 747 N N . ARG A 1 90 ? -16.039 -2.482 7.032 1.00 91.88 90 ARG A N 1
ATOM 748 C CA . ARG A 1 90 ? -15.624 -2.319 5.630 1.00 91.88 90 ARG A CA 1
ATOM 749 C C . ARG A 1 90 ? -15.189 -3.645 5.011 1.00 91.88 90 ARG A C 1
ATOM 751 O O . ARG A 1 90 ? -15.696 -4.006 3.954 1.00 91.88 90 ARG A O 1
ATOM 758 N N . ASN A 1 91 ? -14.316 -4.393 5.685 1.00 86.62 91 ASN A N 1
ATOM 759 C CA . ASN A 1 91 ? -13.783 -5.665 5.184 1.00 86.62 91 ASN A CA 1
ATOM 760 C C . ASN A 1 91 ? -14.860 -6.758 5.043 1.00 86.62 91 ASN A C 1
ATOM 762 O O . ASN A 1 91 ? -14.656 -7.748 4.347 1.00 86.62 91 ASN A O 1
ATOM 766 N N . ARG A 1 92 ? -16.019 -6.583 5.691 1.00 89.88 92 ARG A N 1
ATOM 767 C CA . ARG A 1 92 ? -17.187 -7.473 5.591 1.00 89.88 92 ARG A CA 1
ATOM 768 C C . ARG A 1 92 ? -18.282 -6.922 4.676 1.00 89.88 92 ARG A C 1
ATOM 770 O O . ARG A 1 92 ? -19.389 -7.453 4.691 1.00 89.88 92 ARG A O 1
ATOM 777 N N . TYR A 1 93 ? -17.996 -5.859 3.922 1.00 91.56 93 TYR A N 1
ATOM 778 C CA . TYR A 1 93 ? -18.948 -5.163 3.051 1.00 91.56 93 TYR A CA 1
ATOM 779 C C . TYR A 1 93 ? -20.182 -4.602 3.790 1.00 91.56 93 TYR A C 1
ATOM 781 O O . TYR A 1 93 ? -21.219 -4.332 3.189 1.00 91.56 93 TYR A O 1
ATOM 789 N N . ALA A 1 94 ? -20.076 -4.366 5.104 1.00 95.50 94 ALA A N 1
ATOM 790 C CA . ALA A 1 94 ? -21.106 -3.701 5.903 1.00 95.50 94 ALA A CA 1
ATOM 791 C C . ALA A 1 94 ? -20.955 -2.173 5.787 1.00 95.50 94 ALA A C 1
ATOM 793 O O . ALA A 1 94 ? -20.563 -1.491 6.735 1.00 95.50 94 ALA A O 1
ATOM 794 N N . HIS A 1 95 ? -21.211 -1.641 4.586 1.00 95.69 95 HIS A N 1
ATOM 795 C CA . HIS A 1 95 ? -20.877 -0.261 4.209 1.00 95.69 95 HIS A CA 1
ATOM 796 C C . HIS A 1 95 ? -21.529 0.801 5.104 1.00 95.69 95 HIS A C 1
ATOM 798 O O . HIS A 1 95 ? -20.842 1.707 5.572 1.00 95.69 95 HIS A O 1
ATOM 804 N N . GLU A 1 96 ? -22.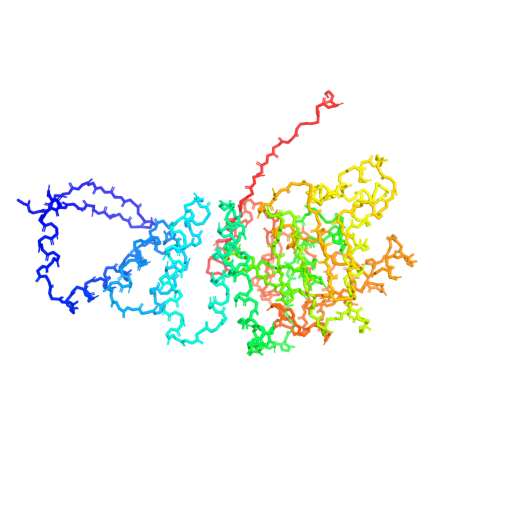826 0.676 5.401 1.00 96.38 96 GLU A N 1
ATOM 805 C CA . GLU A 1 96 ? -23.524 1.635 6.269 1.00 96.38 96 GLU A CA 1
ATOM 806 C C . GLU A 1 96 ? -22.952 1.666 7.689 1.00 96.38 96 GLU A C 1
ATOM 808 O O . GLU A 1 96 ? -22.829 2.732 8.291 1.00 96.38 96 GLU A O 1
ATOM 813 N N . ASP A 1 97 ? -22.599 0.503 8.235 1.00 96.38 97 ASP A N 1
ATOM 814 C CA . ASP A 1 97 ? -22.040 0.412 9.580 1.00 96.38 97 ASP A CA 1
ATOM 815 C C . ASP A 1 97 ? -20.615 0.964 9.618 1.00 96.38 97 ASP A C 1
ATOM 817 O O . ASP A 1 97 ? -20.280 1.706 10.541 1.00 96.38 97 ASP A O 1
ATOM 821 N N . ALA A 1 98 ? -19.806 0.690 8.589 1.00 97.12 98 ALA A N 1
ATOM 822 C CA . ALA A 1 98 ? -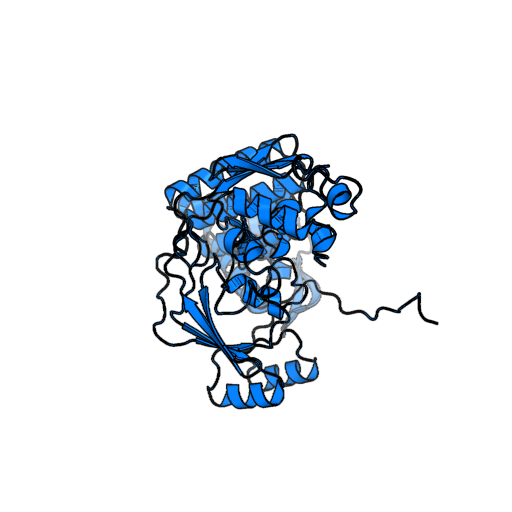18.481 1.283 8.442 1.00 97.12 98 ALA A CA 1
ATOM 823 C C . ALA A 1 98 ? -18.555 2.819 8.444 1.00 97.12 98 ALA A C 1
ATOM 825 O O . ALA A 1 98 ? -17.861 3.462 9.230 1.00 97.12 98 ALA A O 1
ATOM 826 N N . ILE A 1 99 ? -19.460 3.400 7.646 1.00 97.50 99 ILE A N 1
ATOM 827 C CA . ILE A 1 99 ? -19.689 4.852 7.595 1.00 97.50 99 ILE A CA 1
ATOM 828 C C . ILE A 1 99 ? -20.097 5.392 8.974 1.00 97.50 99 ILE A C 1
ATOM 830 O O . ILE A 1 99 ? -19.517 6.371 9.439 1.00 97.50 99 ILE A O 1
ATOM 834 N N . LYS A 1 100 ? -21.033 4.738 9.679 1.00 97.81 100 LYS A N 1
ATOM 835 C CA . LYS A 1 100 ? -21.452 5.156 11.033 1.00 97.81 100 LYS A CA 1
ATOM 836 C C . LYS A 1 100 ? -20.291 5.135 12.031 1.00 97.81 100 LYS A C 1
ATOM 838 O O . LYS A 1 100 ? -20.196 6.026 12.876 1.00 97.81 100 LYS A O 1
ATOM 843 N N . PHE A 1 101 ? -19.425 4.122 11.975 1.00 98.19 101 PHE A N 1
ATOM 844 C CA . PHE A 1 101 ? -18.253 4.051 12.848 1.00 98.19 101 PHE A CA 1
ATOM 845 C C . PHE A 1 101 ? -17.242 5.154 12.529 1.00 98.19 101 PHE A C 1
ATOM 847 O O . PHE A 1 101 ? -16.802 5.838 13.454 1.00 98.19 101 PHE A O 1
ATOM 854 N N . TYR A 1 102 ? -16.943 5.391 11.249 1.00 97.50 102 TYR A N 1
ATOM 855 C CA . TYR A 1 102 ? -16.042 6.467 10.835 1.00 97.50 102 TYR A CA 1
ATOM 856 C C . TYR A 1 102 ? -16.577 7.854 11.200 1.00 97.50 102 TYR A C 1
ATOM 858 O O . TYR A 1 102 ? -15.829 8.657 11.740 1.00 97.50 102 TYR A O 1
ATOM 866 N N . GLN A 1 103 ? -17.872 8.128 11.023 1.00 97.69 103 GLN A N 1
ATOM 867 C CA . GLN A 1 103 ? -18.486 9.400 11.436 1.00 97.69 103 GLN A CA 1
ATOM 868 C C . GLN A 1 103 ? -18.356 9.654 12.946 1.00 97.69 103 GLN A C 1
ATOM 870 O O . GLN A 1 103 ? -18.035 10.763 13.375 1.00 97.69 103 GLN A O 1
ATOM 875 N N . ARG A 1 104 ? -18.557 8.616 13.767 1.00 97.81 104 ARG A N 1
ATOM 876 C CA . ARG A 1 104 ? -18.365 8.703 15.223 1.00 97.81 104 ARG A CA 1
ATOM 877 C C . ARG A 1 104 ? -16.898 8.923 15.591 1.00 97.81 104 ARG A C 1
ATOM 879 O O . ARG A 1 104 ? -16.626 9.712 16.490 1.00 97.81 104 ARG A O 1
ATOM 886 N N . ALA A 1 105 ? -15.966 8.256 14.907 1.00 97.44 105 ALA A N 1
ATOM 887 C CA . ALA A 1 105 ? -14.535 8.481 15.101 1.00 97.44 105 ALA A CA 1
ATOM 888 C C . ALA A 1 105 ? -14.141 9.915 14.714 1.00 97.44 105 ALA A C 1
ATOM 890 O O . ALA A 1 105 ? -13.459 10.580 15.489 1.00 97.44 105 ALA A O 1
ATOM 891 N N . LEU A 1 106 ? -14.641 10.416 13.578 1.00 96.94 106 LEU A N 1
ATOM 892 C CA . LEU A 1 106 ? -14.410 11.781 13.098 1.00 96.94 106 LEU A CA 1
ATOM 893 C C . LEU A 1 106 ? -14.858 12.831 14.113 1.00 96.94 106 LEU A C 1
ATOM 895 O O . LEU A 1 106 ? -14.116 13.770 14.352 1.00 96.94 106 LEU A O 1
ATOM 899 N N . THR A 1 107 ? -15.990 12.632 14.793 1.00 96.81 107 THR A N 1
ATOM 900 C CA . THR A 1 107 ? -16.433 13.558 15.854 1.00 96.81 107 THR A CA 1
ATOM 901 C C . THR A 1 107 ? -15.390 13.697 16.974 1.00 96.81 107 THR A C 1
ATOM 903 O O . THR A 1 107 ? -15.155 14.794 17.474 1.00 96.81 107 THR A O 1
ATOM 906 N N . ILE A 1 108 ? -14.751 12.591 17.374 1.00 96.62 108 ILE A N 1
ATOM 907 C CA . ILE A 1 108 ? -13.707 12.597 18.413 1.00 96.62 108 ILE A CA 1
ATOM 908 C C . ILE A 1 108 ? -12.410 13.209 17.868 1.00 96.62 108 ILE A C 1
ATOM 910 O O . ILE A 1 108 ? -11.765 14.002 18.548 1.00 96.62 108 ILE A O 1
ATOM 914 N N . LEU A 1 109 ? -12.042 12.852 16.639 1.00 95.19 109 LEU A N 1
ATOM 915 C CA . LEU A 1 109 ? -10.838 13.326 15.961 1.00 95.19 109 LEU A CA 1
ATOM 916 C C . LEU A 1 109 ? -10.855 14.838 15.707 1.00 95.19 109 LEU A C 1
ATOM 918 O O . LEU A 1 109 ? -9.873 15.518 15.993 1.00 95.19 109 LEU A O 1
ATOM 922 N N . GLU A 1 110 ? -11.980 15.369 15.228 1.00 94.62 110 GLU A N 1
ATOM 923 C CA . GLU A 1 110 ? -12.198 16.799 14.990 1.00 94.62 110 GLU A CA 1
ATOM 924 C C . GLU A 1 110 ? -12.120 17.595 16.298 1.00 94.62 110 GLU A C 1
ATOM 926 O O . GLU A 1 110 ? -11.499 18.655 16.333 1.00 94.62 110 GLU A O 1
ATOM 931 N N . ALA A 1 111 ? -12.664 17.057 17.396 1.00 94.94 111 ALA A N 1
ATOM 932 C CA . ALA A 1 111 ? -12.541 17.668 18.719 1.00 94.94 111 ALA A CA 1
ATOM 933 C C . ALA A 1 111 ? -11.096 17.652 19.256 1.00 94.94 111 ALA A C 1
ATOM 935 O O . ALA A 1 111 ? -10.701 18.568 19.975 1.00 94.94 111 ALA A O 1
ATOM 936 N N . ALA A 1 112 ? -10.312 16.627 18.910 1.00 93.00 112 ALA A N 1
ATOM 937 C CA . ALA A 1 112 ? -8.903 16.511 19.284 1.00 93.00 112 ALA A CA 1
ATOM 938 C C . ALA A 1 112 ? -7.956 17.313 18.370 1.00 93.00 112 ALA A C 1
ATOM 940 O O . ALA A 1 112 ? -6.805 17.536 18.738 1.00 93.00 112 ALA A O 1
ATOM 941 N N . GLY A 1 113 ? -8.418 17.741 17.190 1.00 89.81 113 GLY A N 1
ATOM 942 C CA . GLY A 1 113 ? -7.596 18.434 16.196 1.00 89.81 113 GLY A CA 1
ATOM 943 C C . GLY A 1 113 ? -6.569 17.539 15.489 1.00 89.81 113 GLY A C 1
ATOM 944 O O . GLY A 1 113 ? -5.605 18.059 14.931 1.00 89.81 113 GLY A O 1
ATOM 945 N N . ASP A 1 114 ? -6.762 16.217 15.496 1.00 89.00 114 ASP A N 1
ATOM 946 C CA . ASP A 1 114 ? -5.849 15.231 14.896 1.00 89.00 114 ASP A CA 1
ATOM 947 C C . ASP A 1 114 ? -6.039 15.169 13.370 1.00 89.00 114 ASP A C 1
ATOM 949 O O . ASP A 1 114 ? -6.690 14.279 12.823 1.00 89.00 114 ASP A O 1
ATOM 953 N N . GLN A 1 115 ? -5.521 16.188 12.679 1.00 86.81 115 GLN A N 1
ATOM 954 C CA . GLN A 1 115 ? -5.736 16.411 11.243 1.00 86.81 115 GLN A CA 1
ATOM 955 C C . GLN A 1 115 ? -5.326 15.220 10.368 1.00 86.81 115 GLN A C 1
ATOM 957 O O . GLN A 1 115 ? -5.997 14.933 9.376 1.00 86.81 115 GLN A O 1
ATOM 962 N N . GLN A 1 116 ? -4.263 14.509 10.750 1.00 85.75 116 GLN A N 1
ATOM 963 C CA . GLN A 1 116 ? -3.796 13.335 10.022 1.00 85.75 116 GLN A CA 1
ATOM 964 C C . GLN A 1 116 ? -4.830 12.210 10.084 1.00 85.75 116 GLN A C 1
ATOM 966 O O . GLN A 1 116 ? -5.302 11.753 9.044 1.00 85.75 116 GLN A O 1
ATOM 971 N N . LEU A 1 117 ? -5.250 11.801 11.286 1.00 89.00 117 LEU A N 1
ATOM 972 C CA . LEU A 1 117 ? -6.249 10.741 11.408 1.00 89.00 117 LEU A CA 1
ATOM 973 C C . LEU A 1 117 ? -7.611 11.159 10.838 1.00 89.00 117 LEU A C 1
ATOM 975 O O . LEU A 1 117 ? -8.346 10.302 10.346 1.00 89.00 117 LEU A O 1
ATOM 979 N N . ILE A 1 118 ? -7.965 12.451 10.853 1.00 92.06 118 ILE A N 1
ATOM 980 C CA . ILE A 1 118 ? -9.159 12.960 10.154 1.00 92.06 118 ILE A CA 1
ATOM 981 C C . ILE A 1 118 ? -9.069 12.651 8.656 1.00 92.06 118 ILE A C 1
ATOM 983 O O . ILE A 1 118 ? -10.026 12.114 8.091 1.00 92.06 118 ILE A O 1
ATOM 987 N N . ALA A 1 119 ? -7.938 12.965 8.020 1.00 89.56 119 ALA A N 1
ATOM 988 C CA . ALA A 1 119 ? -7.727 12.724 6.597 1.00 89.56 119 ALA A CA 1
ATOM 989 C C . ALA A 1 119 ? -7.736 11.219 6.272 1.00 89.56 119 ALA A C 1
ATOM 991 O O . ALA A 1 119 ? -8.533 10.784 5.440 1.00 89.56 119 ALA A O 1
ATOM 992 N N . GLU A 1 120 ? -6.976 10.402 7.011 1.00 90.06 120 GLU A N 1
ATOM 993 C CA . GLU A 1 120 ? -6.952 8.937 6.847 1.00 90.06 120 GLU A CA 1
ATOM 994 C C . GLU A 1 120 ? -8.357 8.314 6.990 1.00 90.06 120 GLU A C 1
ATOM 996 O O . GLU A 1 120 ? -8.764 7.449 6.204 1.00 90.06 120 GLU A O 1
ATOM 1001 N N . THR A 1 121 ? -9.142 8.794 7.963 1.00 93.50 121 THR A N 1
ATOM 1002 C CA . THR A 1 121 ? -10.512 8.318 8.211 1.00 93.50 121 THR A CA 1
ATOM 1003 C C . THR A 1 121 ? -11.463 8.722 7.088 1.00 93.50 121 THR A C 1
ATOM 1005 O O . THR A 1 121 ? -12.290 7.913 6.655 1.00 93.50 121 THR A O 1
ATOM 1008 N N . LYS A 1 122 ? -11.354 9.956 6.578 1.00 93.50 122 LYS A N 1
ATOM 1009 C CA . LYS A 1 122 ? -12.134 10.397 5.414 1.00 93.50 122 LYS A CA 1
ATOM 1010 C C . LYS A 1 122 ? -11.754 9.589 4.175 1.00 93.50 122 LYS A C 1
ATOM 1012 O O . LYS A 1 122 ? -12.660 9.161 3.467 1.00 93.50 122 LYS A O 1
ATOM 1017 N N . GLN A 1 123 ? -10.475 9.280 3.955 1.00 91.94 123 GLN A N 1
ATOM 1018 C CA . GLN A 1 123 ? -10.060 8.423 2.844 1.00 91.94 123 GLN A CA 1
ATOM 1019 C C . GLN A 1 123 ? -10.672 7.023 2.955 1.00 91.94 123 GLN A C 1
ATOM 1021 O O . GLN A 1 123 ? -11.283 6.539 1.999 1.00 91.94 123 GLN A O 1
ATOM 1026 N N . ALA A 1 124 ? -10.609 6.403 4.139 1.00 93.81 124 ALA A N 1
ATOM 1027 C CA . ALA A 1 124 ? -11.241 5.108 4.384 1.00 93.81 124 ALA A CA 1
ATOM 1028 C C . ALA A 1 124 ? -12.756 5.142 4.109 1.00 93.81 124 ALA A C 1
ATOM 1030 O O . ALA A 1 124 ? -13.295 4.225 3.486 1.00 93.81 124 ALA A O 1
ATOM 1031 N N . MET A 1 125 ? -13.441 6.210 4.529 1.00 95.25 125 MET A N 1
ATOM 1032 C CA . MET A 1 125 ? -14.873 6.412 4.296 1.00 95.25 125 MET A CA 1
ATOM 1033 C C . MET A 1 125 ? -15.196 6.645 2.810 1.00 95.25 125 MET A C 1
ATOM 1035 O O . MET A 1 125 ? -16.141 6.050 2.294 1.00 95.25 125 MET A O 1
ATOM 1039 N N . GLY A 1 126 ? -14.395 7.440 2.094 1.00 9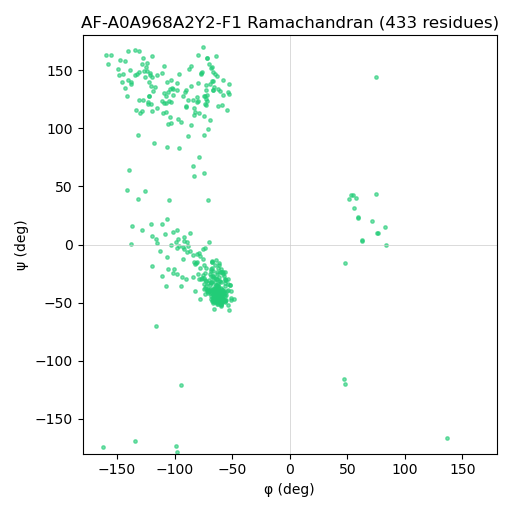4.38 126 GLY A N 1
ATOM 1040 C CA . GLY A 1 126 ? -14.535 7.662 0.652 1.00 94.38 126 GLY A CA 1
ATOM 1041 C C . GLY A 1 126 ? -14.399 6.364 -0.146 1.00 94.38 126 GLY A C 1
ATOM 1042 O O . GLY A 1 126 ? -15.202 6.095 -1.039 1.00 94.38 126 GLY A O 1
ATOM 1043 N N . LEU A 1 127 ? -13.465 5.490 0.246 1.00 93.38 127 LEU A N 1
ATOM 1044 C CA . LEU A 1 127 ? -13.322 4.149 -0.330 1.00 93.38 127 LEU A CA 1
ATOM 1045 C C . LEU A 1 127 ? -14.544 3.262 -0.059 1.00 93.38 127 LEU A C 1
ATOM 1047 O O . LEU A 1 127 ? -14.955 2.511 -0.940 1.00 93.38 127 LEU A O 1
ATOM 1051 N N . VAL A 1 128 ? -15.175 3.365 1.118 1.00 95.56 128 VAL A N 1
ATOM 1052 C CA . VAL A 1 128 ? -16.443 2.660 1.391 1.00 95.56 128 VAL A CA 1
ATOM 1053 C C . VAL A 1 128 ? -17.546 3.133 0.442 1.00 95.56 128 VAL A C 1
ATOM 1055 O O . VAL A 1 128 ? -18.254 2.297 -0.117 1.00 95.56 128 VAL A O 1
ATOM 1058 N N . HIS A 1 129 ? -17.676 4.445 0.215 1.00 95.44 129 HIS A N 1
ATOM 1059 C CA . HIS A 1 129 ? -18.636 4.979 -0.756 1.00 95.44 129 HIS A CA 1
ATOM 1060 C C . HIS A 1 129 ? -18.332 4.515 -2.184 1.00 95.44 129 HIS A C 1
ATOM 1062 O O . HIS A 1 129 ? -19.258 4.144 -2.903 1.00 95.44 129 HIS A O 1
ATOM 1068 N N . LEU A 1 130 ? -17.055 4.476 -2.574 1.00 93.62 130 LEU A N 1
ATOM 1069 C CA . LEU A 1 130 ? -16.624 3.991 -3.883 1.00 93.62 130 LEU A CA 1
ATOM 1070 C C . LEU A 1 130 ? -17.028 2.525 -4.104 1.00 93.62 130 LEU A C 1
ATOM 1072 O O . LEU A 1 130 ? -17.620 2.202 -5.132 1.00 93.62 130 LEU A O 1
ATOM 1076 N N . VAL A 1 131 ? -16.767 1.650 -3.125 1.00 93.50 131 VAL A N 1
ATOM 1077 C CA . VAL A 1 131 ? -17.154 0.226 -3.176 1.00 93.50 131 VAL A CA 1
ATOM 1078 C C . VAL A 1 131 ? -18.673 0.050 -3.176 1.00 93.50 131 VAL A C 1
ATOM 1080 O O . VAL A 1 131 ? -19.184 -0.814 -3.883 1.00 93.50 131 VAL A O 1
ATOM 1083 N N . ALA A 1 132 ? -19.404 0.900 -2.453 1.00 94.50 132 ALA A N 1
ATOM 1084 C CA . ALA A 1 132 ? -20.866 0.900 -2.446 1.00 94.50 132 ALA A CA 1
ATOM 1085 C C . ALA A 1 132 ? -21.499 1.463 -3.740 1.00 94.50 132 ALA A C 1
ATOM 1087 O O . ALA A 1 132 ? -22.723 1.477 -3.853 1.00 94.50 132 ALA A O 1
ATOM 1088 N N . GLY A 1 133 ? -20.703 1.953 -4.701 1.00 93.06 133 GLY A N 1
ATOM 1089 C CA . GLY A 1 133 ? -21.194 2.579 -5.936 1.00 93.06 133 GLY A CA 1
ATOM 1090 C C . GLY A 1 133 ? -21.713 4.013 -5.758 1.00 93.06 133 GLY A C 1
ATOM 1091 O O . GLY A 1 133 ? -22.276 4.596 -6.685 1.00 93.06 133 GLY A O 1
ATOM 1092 N N . ASN A 1 134 ? -21.497 4.616 -4.588 1.00 94.75 134 ASN A N 1
ATOM 1093 C CA . ASN A 1 134 ? -21.886 5.987 -4.261 1.00 94.75 134 ASN A CA 1
ATOM 1094 C C . ASN A 1 134 ? -20.827 6.983 -4.770 1.00 94.75 134 ASN A C 1
ATOM 1096 O O . ASN A 1 134 ? -20.222 7.715 -3.987 1.00 94.75 134 ASN A O 1
ATOM 1100 N N . PHE A 1 135 ? -20.577 6.989 -6.083 1.00 91.69 135 PHE A N 1
ATOM 1101 C CA . PHE A 1 135 ? -19.442 7.693 -6.701 1.00 91.69 135 PHE A CA 1
ATOM 1102 C C . PHE A 1 135 ? -19.417 9.202 -6.435 1.00 91.69 135 PHE A C 1
ATOM 1104 O O . PHE A 1 135 ? -18.352 9.759 -6.186 1.00 91.69 135 PHE A O 1
ATOM 1111 N N . GLU A 1 136 ? -20.577 9.862 -6.451 1.00 90.62 136 GLU A N 1
ATOM 1112 C CA . GLU A 1 136 ? -20.663 11.302 -6.182 1.00 90.62 136 GLU A CA 1
ATOM 1113 C C . GLU A 1 136 ? -20.230 11.631 -4.746 1.00 90.62 136 GLU A C 1
ATOM 1115 O O . GLU A 1 136 ? -19.479 12.578 -4.514 1.00 90.62 136 GLU A O 1
ATOM 1120 N N . GLU A 1 137 ? -20.662 10.818 -3.781 1.00 93.25 137 GLU A N 1
ATOM 1121 C CA . GLU A 1 137 ? -20.319 11.008 -2.373 1.00 93.25 137 GLU A CA 1
ATOM 1122 C C . GLU A 1 137 ? -18.850 10.668 -2.105 1.00 93.25 137 GLU A C 1
ATOM 1124 O O . GLU A 1 137 ? -18.164 11.407 -1.404 1.00 93.25 137 GLU A O 1
ATOM 1129 N N . ALA A 1 138 ? -18.334 9.610 -2.740 1.00 92.75 138 ALA A N 1
ATOM 1130 C CA . ALA A 1 138 ? -16.911 9.285 -2.703 1.00 92.75 138 ALA A CA 1
ATOM 1131 C C . ALA A 1 138 ? -16.061 10.465 -3.204 1.00 92.75 138 ALA A C 1
ATOM 1133 O O . ALA A 1 138 ? -15.132 10.886 -2.518 1.00 92.75 138 ALA A O 1
ATOM 1134 N N . GLY A 1 139 ? -16.425 11.055 -4.348 1.00 88.50 139 GLY A N 1
ATOM 1135 C CA . GLY A 1 139 ? -15.735 12.218 -4.910 1.00 88.50 139 GLY A CA 1
ATOM 1136 C C . GLY A 1 139 ? -15.756 13.442 -3.987 1.00 88.50 139 GLY A C 1
ATOM 1137 O O . GLY A 1 139 ? -14.731 14.102 -3.819 1.00 88.50 139 GLY A O 1
ATOM 1138 N N . LYS A 1 140 ? -16.889 13.730 -3.328 1.00 90.19 140 LYS A N 1
ATOM 1139 C CA . LYS A 1 140 ? -16.975 14.808 -2.323 1.00 90.19 140 LYS A CA 1
ATOM 1140 C C . LYS A 1 140 ? -16.033 14.557 -1.149 1.00 90.19 140 LYS A C 1
ATOM 1142 O O . LYS A 1 140 ? -15.311 15.467 -0.748 1.00 90.19 140 LYS A O 1
ATOM 1147 N N . ILE A 1 141 ? -16.019 13.333 -0.622 1.00 92.56 141 ILE A N 1
ATOM 1148 C CA . ILE A 1 141 ? -15.173 12.969 0.516 1.00 92.56 141 ILE A CA 1
ATOM 1149 C C . ILE A 1 141 ? -13.688 13.058 0.149 1.00 92.56 141 ILE A C 1
ATOM 1151 O O . ILE A 1 141 ? -12.940 13.656 0.917 1.00 92.56 141 ILE A O 1
ATOM 1155 N N . PHE A 1 142 ? -13.273 12.551 -1.018 1.00 89.19 142 PHE A N 1
ATOM 1156 C CA . PHE A 1 142 ? -11.882 12.653 -1.480 1.00 89.19 142 PHE A CA 1
ATOM 1157 C C . PHE A 1 142 ? -11.436 14.107 -1.683 1.00 89.19 142 PHE A C 1
ATOM 1159 O O . PHE A 1 142 ? -10.325 14.464 -1.316 1.00 89.19 142 PHE A O 1
ATOM 1166 N N . ASN A 1 143 ? -12.307 14.993 -2.176 1.00 85.38 143 ASN A N 1
ATOM 1167 C CA . ASN A 1 143 ? -11.970 16.418 -2.271 1.00 85.38 143 ASN A CA 1
ATOM 1168 C C . ASN A 1 143 ? -11.778 17.072 -0.889 1.00 85.38 143 ASN A C 1
ATOM 1170 O O . ASN A 1 143 ? -10.871 17.882 -0.710 1.00 85.38 143 ASN A O 1
ATOM 1174 N N . ILE A 1 144 ? -12.620 16.733 0.096 1.00 88.25 144 ILE A N 1
ATOM 1175 C CA . ILE A 1 144 ? -12.479 17.252 1.467 1.00 88.25 144 ILE A CA 1
ATOM 1176 C C . ILE A 1 144 ? -11.202 16.712 2.113 1.00 88.25 144 ILE A C 1
ATOM 1178 O O . ILE A 1 144 ? -10.493 17.450 2.791 1.00 88.25 144 ILE A O 1
ATOM 1182 N N . GLU A 1 145 ? -10.929 15.426 1.937 1.00 88.75 145 GLU A N 1
ATOM 1183 C CA . GLU A 1 145 ? -9.748 14.750 2.464 1.00 88.75 145 GLU A CA 1
ATOM 1184 C C . GLU A 1 145 ? -8.451 15.313 1.871 1.00 88.75 145 GLU A C 1
ATOM 1186 O O . GLU A 1 145 ? -7.561 15.690 2.630 1.00 88.75 145 GLU A O 1
ATOM 1191 N N . SER A 1 146 ? -8.400 15.513 0.554 1.00 82.00 146 SER A N 1
ATOM 1192 C CA . SER A 1 146 ? -7.309 16.202 -0.136 1.00 82.00 146 SER A CA 1
ATOM 1193 C C . SER A 1 146 ? -6.995 17.556 0.497 1.00 82.00 146 SER A C 1
ATOM 1195 O O . SER A 1 146 ? -5.839 17.844 0.786 1.00 82.00 146 SER A O 1
ATOM 1197 N N . ALA A 1 147 ? -8.016 18.377 0.764 1.00 82.19 147 ALA A N 1
ATOM 1198 C CA . ALA A 1 147 ? -7.817 19.684 1.387 1.00 82.19 147 ALA A CA 1
ATOM 1199 C C . ALA A 1 147 ? -7.228 19.583 2.809 1.00 82.19 147 ALA A C 1
ATOM 1201 O O . ALA A 1 147 ? -6.499 20.475 3.234 1.00 82.19 147 ALA A O 1
ATOM 1202 N N . HIS A 1 148 ? -7.503 18.501 3.551 1.00 83.12 148 HIS A N 1
ATOM 1203 C CA . HIS A 1 148 ? -6.868 18.278 4.856 1.00 83.12 148 HIS A CA 1
ATOM 1204 C C . HIS A 1 148 ? -5.385 17.936 4.705 1.00 83.12 148 HIS A C 1
ATOM 1206 O O . HIS A 1 148 ? -4.573 18.441 5.478 1.00 83.12 148 HIS A O 1
ATOM 1212 N 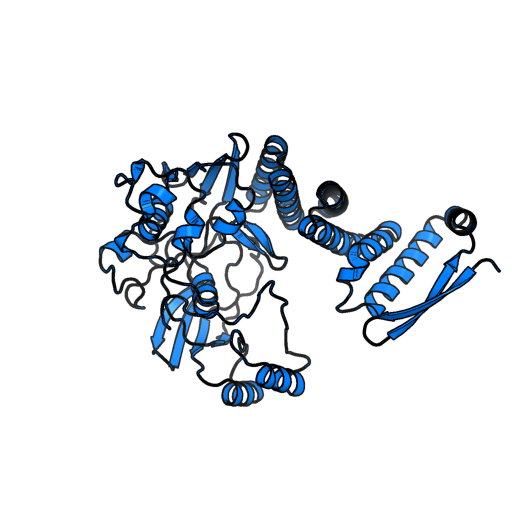N . TRP A 1 149 ? -5.013 17.129 3.707 1.00 78.56 149 TRP A N 1
ATOM 1213 C CA . TRP A 1 149 ? -3.604 16.823 3.453 1.00 78.56 149 TRP A CA 1
ATOM 1214 C C . TRP A 1 149 ? -2.797 18.042 3.000 1.00 78.56 149 TRP A C 1
ATOM 1216 O O . TRP A 1 149 ? -1.670 18.211 3.471 1.00 78.56 149 TRP A O 1
ATOM 1226 N N . GLU A 1 150 ? -3.383 18.913 2.171 1.00 77.06 150 GLU A N 1
ATOM 1227 C CA . GLU A 1 150 ? -2.775 20.196 1.786 1.00 77.06 150 GLU A CA 1
ATOM 1228 C C . GLU A 1 150 ? -2.466 21.057 3.020 1.00 77.06 150 GLU A C 1
ATOM 1230 O O . GLU A 1 150 ? -1.371 21.605 3.139 1.00 77.06 150 GLU A O 1
ATOM 1235 N N . LEU A 1 151 ? -3.394 21.122 3.984 1.00 76.69 151 LEU A N 1
ATOM 1236 C CA . LEU A 1 151 ? -3.233 21.920 5.205 1.00 76.69 151 LEU A CA 1
ATOM 1237 C C . LEU A 1 151 ? -2.084 21.445 6.105 1.00 76.69 151 LEU A C 1
ATOM 1239 O O . LEU A 1 151 ? -1.437 22.276 6.743 1.00 76.69 151 LEU A O 1
ATOM 1243 N N . ILE A 1 152 ? -1.829 20.136 6.180 1.00 76.38 152 ILE A N 1
ATOM 1244 C CA . ILE A 1 152 ? -0.781 19.574 7.053 1.00 76.38 152 ILE A CA 1
ATOM 1245 C C . ILE A 1 152 ? 0.553 19.314 6.344 1.00 76.38 152 ILE A C 1
ATOM 1247 O O . ILE A 1 152 ? 1.537 18.942 6.986 1.00 76.38 152 ILE A O 1
ATOM 1251 N N . GLY A 1 153 ? 0.626 19.586 5.039 1.00 67.06 153 GLY A N 1
ATOM 1252 C CA . GLY A 1 153 ? 1.879 19.675 4.295 1.00 67.06 153 GLY A CA 1
ATOM 1253 C C . GLY A 1 153 ? 2.550 18.336 3.997 1.00 67.06 153 GLY A C 1
ATOM 1254 O O . GLY A 1 153 ? 3.771 18.266 4.164 1.00 67.06 153 GLY A O 1
ATOM 1255 N N . TYR A 1 154 ? 1.749 17.341 3.577 1.00 63.94 154 TYR A N 1
ATOM 1256 C CA . TYR A 1 154 ? 2.049 16.074 2.862 1.00 63.94 154 TYR A CA 1
ATOM 1257 C C . TYR A 1 154 ? 3.181 15.148 3.331 1.00 63.94 154 TYR A C 1
ATOM 1259 O O . TYR A 1 154 ? 3.181 13.973 2.979 1.00 63.94 154 TYR A O 1
ATOM 1267 N N . SER A 1 155 ? 4.095 15.607 4.174 1.00 53.88 155 SER A N 1
ATOM 1268 C CA . SER A 1 155 ? 5.104 14.792 4.830 1.00 53.88 155 SER A CA 1
ATOM 1269 C C . SER A 1 155 ? 4.583 14.460 6.229 1.00 53.88 155 SER A C 1
ATOM 1271 O O . SER A 1 155 ? 4.386 15.325 7.086 1.00 53.88 155 SER A O 1
ATOM 1273 N N . ARG A 1 156 ? 4.211 13.184 6.370 1.00 64.62 156 ARG A N 1
ATOM 1274 C CA . ARG A 1 156 ? 3.186 12.684 7.304 1.00 64.62 156 ARG A CA 1
ATOM 1275 C C . ARG A 1 156 ? 3.761 11.999 8.549 1.00 64.62 156 ARG A C 1
ATOM 1277 O O . ARG A 1 156 ? 3.016 11.603 9.432 1.00 64.62 156 ARG A O 1
ATOM 1284 N N . GLU A 1 157 ? 5.090 11.928 8.656 1.00 61.41 157 GLU A N 1
ATOM 1285 C CA . GLU A 1 157 ? 5.838 11.517 9.856 1.00 61.41 157 GLU A CA 1
ATOM 1286 C C . GLU A 1 157 ? 7.115 12.389 10.028 1.00 61.41 157 GLU A C 1
ATOM 1288 O O . GLU A 1 157 ? 8.209 11.866 10.240 1.00 61.41 157 GLU A O 1
ATOM 1293 N N . LYS A 1 158 ? 7.009 13.730 9.909 1.00 51.47 158 LYS A N 1
ATOM 1294 C CA . LYS A 1 158 ? 8.163 14.673 9.943 1.00 51.47 158 LYS A CA 1
ATOM 1295 C C . LYS A 1 158 ? 9.067 14.544 11.175 1.00 51.47 158 LYS A C 1
ATOM 1297 O O . LYS A 1 158 ? 10.266 14.789 11.073 1.00 51.47 158 LYS A O 1
ATOM 1302 N N . ASP A 1 159 ? 8.514 14.125 12.310 1.00 53.12 159 ASP A N 1
ATOM 1303 C CA . ASP A 1 159 ? 9.236 14.054 13.587 1.00 53.12 159 ASP A CA 1
ATOM 1304 C C . ASP A 1 159 ? 9.890 12.689 13.854 1.00 53.12 159 ASP A C 1
ATOM 1306 O O . ASP A 1 159 ? 10.420 12.441 14.944 1.00 53.12 159 ASP A O 1
ATOM 1310 N N . ARG A 1 160 ? 9.867 11.761 12.887 1.00 65.12 160 ARG A N 1
ATOM 1311 C CA . ARG A 1 160 ? 10.461 10.441 13.095 1.00 65.12 160 ARG A CA 1
ATOM 1312 C C . ARG A 1 160 ? 11.984 10.549 13.046 1.00 65.12 160 ARG A C 1
ATOM 1314 O O . ARG A 1 160 ? 12.577 10.785 11.997 1.00 65.12 160 ARG A O 1
ATOM 1321 N N . ARG A 1 161 ? 12.622 10.367 14.207 1.00 76.88 161 ARG A N 1
ATOM 1322 C CA . ARG A 1 161 ? 14.084 10.358 14.342 1.00 76.88 161 ARG A CA 1
ATOM 1323 C C . ARG A 1 161 ? 14.677 9.331 13.378 1.00 76.88 161 ARG A C 1
ATOM 1325 O O . ARG A 1 161 ? 14.451 8.134 13.541 1.00 76.88 161 ARG A O 1
ATOM 1332 N N . VAL A 1 162 ? 15.451 9.810 12.409 1.00 81.06 162 VAL A N 1
ATOM 1333 C CA . VAL A 1 162 ? 16.269 8.951 11.553 1.00 81.06 162 VAL A CA 1
ATOM 1334 C C . VAL A 1 162 ? 17.423 8.425 12.398 1.00 81.06 162 VAL A C 1
ATOM 1336 O O . VAL A 1 162 ? 18.155 9.204 13.016 1.00 81.06 162 VAL A O 1
ATOM 1339 N N . SER A 1 163 ? 17.553 7.103 12.478 1.00 86.19 163 SER A N 1
ATOM 1340 C CA . SER A 1 163 ? 18.698 6.487 13.139 1.00 86.19 163 SER A CA 1
ATOM 1341 C C . SER A 1 163 ? 19.944 6.637 12.260 1.00 86.19 163 SER A C 1
ATOM 1343 O O . SER A 1 163 ? 19.886 6.254 11.089 1.00 86.19 163 SER A O 1
ATOM 1345 N N . PRO A 1 164 ? 21.066 7.158 12.793 1.00 86.69 164 PRO A N 1
ATOM 1346 C CA . PRO A 1 164 ? 22.341 7.159 12.080 1.00 86.69 164 PRO A CA 1
ATOM 1347 C C . PRO A 1 164 ? 22.999 5.769 12.059 1.00 86.69 164 PRO A C 1
ATOM 1349 O O . PRO A 1 164 ? 23.974 5.563 11.341 1.00 86.69 164 PRO A O 1
ATOM 1352 N N . GLU A 1 165 ? 22.507 4.825 12.865 1.00 91.00 165 GLU A N 1
ATOM 1353 C CA . GLU A 1 165 ? 23.004 3.452 12.888 1.00 91.00 165 GLU A CA 1
ATOM 1354 C C . GLU A 1 165 ? 22.477 2.667 11.683 1.00 91.00 165 GLU A C 1
ATOM 1356 O O . GLU A 1 165 ? 21.364 2.894 11.204 1.00 91.00 165 GLU A O 1
ATOM 1361 N N . THR A 1 166 ? 23.292 1.735 11.187 1.00 95.94 166 THR A N 1
ATOM 1362 C CA . THR A 1 166 ? 22.890 0.853 10.088 1.00 95.94 166 THR A CA 1
ATOM 1363 C C . THR A 1 166 ? 21.908 -0.191 10.599 1.00 95.94 166 THR A C 1
ATOM 1365 O O . THR A 1 166 ? 22.268 -0.984 11.464 1.00 95.94 166 THR A O 1
ATOM 1368 N N . MET A 1 167 ? 20.707 -0.230 10.021 1.00 97.19 167 MET A N 1
ATOM 1369 C CA . MET A 1 167 ? 19.755 -1.314 10.259 1.00 97.19 167 MET A CA 1
ATOM 1370 C C . MET A 1 167 ? 20.218 -2.573 9.518 1.00 97.19 167 MET A C 1
ATOM 1372 O O . MET A 1 167 ? 20.475 -2.527 8.314 1.00 97.19 167 MET A O 1
ATOM 1376 N N . ARG A 1 168 ? 20.316 -3.699 10.219 1.00 97.94 168 ARG A N 1
ATOM 1377 C CA . ARG A 1 168 ? 20.782 -4.987 9.693 1.00 97.94 168 ARG A CA 1
ATOM 1378 C C . ARG A 1 168 ? 19.585 -5.893 9.456 1.00 97.94 168 ARG A C 1
ATOM 1380 O O . ARG A 1 168 ? 18.986 -6.417 10.393 1.00 97.94 168 ARG A O 1
ATOM 1387 N N . LEU A 1 169 ? 19.231 -6.050 8.191 1.00 98.12 169 LEU A N 1
ATOM 1388 C CA . LEU A 1 169 ? 18.075 -6.807 7.74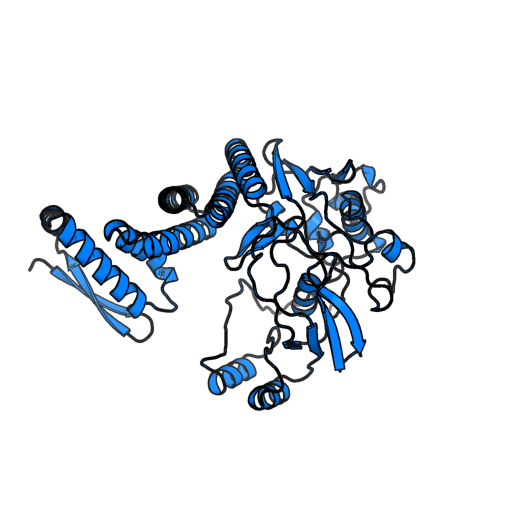2 1.00 98.12 169 LEU A CA 1
ATOM 1389 C C . LEU A 1 169 ? 18.533 -8.117 7.106 1.00 98.12 169 LEU A C 1
ATOM 1391 O O . LEU A 1 169 ? 19.252 -8.088 6.113 1.00 98.12 169 LEU A O 1
ATOM 1395 N N . ALA A 1 170 ? 18.078 -9.251 7.625 1.00 98.06 170 ALA A N 1
ATOM 1396 C CA . ALA A 1 170 ? 18.215 -10.541 6.965 1.00 98.06 170 ALA A CA 1
ATOM 1397 C C . ALA A 1 170 ? 16.991 -10.779 6.064 1.00 98.06 170 ALA A C 1
ATOM 1399 O O . ALA A 1 170 ? 15.842 -10.795 6.527 1.00 98.06 170 ALA A O 1
ATOM 1400 N N . VAL A 1 171 ? 17.228 -10.924 4.764 1.00 97.62 171 VAL A N 1
ATOM 1401 C CA . VAL A 1 171 ? 16.183 -11.081 3.747 1.00 97.62 171 VAL A CA 1
ATOM 1402 C C . VAL A 1 171 ? 16.661 -12.013 2.650 1.00 97.62 171 VAL A C 1
ATOM 1404 O O . VAL A 1 171 ? 17.849 -12.077 2.357 1.00 97.62 171 VAL A O 1
ATOM 1407 N N . GLU A 1 172 ? 15.756 -12.782 2.063 1.00 96.38 172 GLU A N 1
ATOM 1408 C CA . GLU A 1 172 ? 16.098 -13.625 0.921 1.00 96.38 172 GLU A CA 1
ATOM 1409 C C . GLU A 1 172 ? 16.514 -12.772 -0.291 1.00 96.38 172 GLU A C 1
ATOM 1411 O O . GLU A 1 172 ? 16.239 -11.572 -0.374 1.00 96.38 172 GLU A O 1
ATOM 1416 N N . GLN A 1 173 ? 17.188 -13.389 -1.259 1.00 94.56 173 GLN A N 1
ATOM 1417 C CA . GLN A 1 173 ? 17.569 -12.693 -2.484 1.00 94.56 173 GLN A CA 1
ATOM 1418 C C . GLN A 1 173 ? 16.339 -12.427 -3.377 1.00 94.56 173 GLN A C 1
ATOM 1420 O O . GLN A 1 173 ? 15.636 -13.381 -3.716 1.00 94.56 173 GLN A O 1
ATOM 1425 N N . PRO A 1 174 ? 16.109 -11.177 -3.836 1.00 95.25 174 PRO A N 1
ATOM 1426 C CA . PRO A 1 174 ? 15.043 -10.895 -4.792 1.00 95.25 174 PRO A CA 1
ATOM 1427 C C . PRO A 1 174 ? 15.334 -11.542 -6.148 1.00 95.25 174 PRO A C 1
ATOM 1429 O O . PRO A 1 174 ? 16.489 -11.646 -6.578 1.00 95.25 174 PRO A O 1
ATOM 1432 N N . THR A 1 175 ? 14.275 -11.923 -6.858 1.00 94.56 175 THR A N 1
ATOM 1433 C CA . THR A 1 175 ? 14.381 -12.430 -8.233 1.00 94.56 175 THR A CA 1
ATOM 1434 C C . THR A 1 175 ? 14.590 -11.297 -9.235 1.00 94.56 175 THR A C 1
ATOM 1436 O O . THR A 1 175 ? 15.234 -11.488 -10.266 1.00 94.56 175 THR A O 1
ATOM 1439 N N . THR A 1 176 ? 14.074 -10.106 -8.923 1.00 95.56 176 THR A N 1
ATOM 1440 C CA . THR A 1 176 ? 14.185 -8.907 -9.752 1.00 95.56 176 THR A CA 1
ATOM 1441 C C . THR A 1 176 ? 13.989 -7.641 -8.918 1.00 95.56 176 THR A C 1
ATOM 1443 O O . THR A 1 176 ? 13.332 -7.664 -7.881 1.00 95.56 176 THR A O 1
ATOM 1446 N N . LEU A 1 177 ? 14.536 -6.519 -9.391 1.00 97.12 177 LEU A N 1
ATOM 1447 C CA . LEU A 1 177 ? 14.220 -5.175 -8.886 1.00 97.12 177 LEU A CA 1
ATOM 1448 C C . LEU A 1 177 ? 13.388 -4.359 -9.885 1.00 97.12 177 LEU A C 1
ATOM 1450 O O . LEU A 1 177 ? 13.187 -3.165 -9.689 1.00 97.12 177 LEU A O 1
ATOM 1454 N N . ASP A 1 178 ? 12.912 -4.990 -10.960 1.00 97.81 178 ASP A N 1
ATOM 1455 C CA . ASP A 1 178 ? 12.013 -4.377 -11.932 1.00 97.81 178 ASP A CA 1
ATOM 1456 C C . ASP A 1 178 ? 10.566 -4.443 -11.404 1.00 97.81 178 ASP A C 1
ATOM 1458 O O . ASP A 1 178 ? 10.011 -5.547 -11.310 1.00 97.81 178 ASP A O 1
ATOM 1462 N N . PRO A 1 179 ? 9.919 -3.297 -11.098 1.00 97.50 179 PRO A N 1
ATOM 1463 C CA . PRO A 1 179 ? 8.562 -3.267 -10.547 1.00 97.50 179 PRO A CA 1
ATOM 1464 C C . PRO A 1 179 ? 7.516 -3.982 -11.408 1.00 97.50 179 PRO A C 1
ATOM 1466 O O . PRO A 1 179 ? 6.547 -4.523 -10.871 1.00 97.50 179 PRO A O 1
ATOM 1469 N N . GLY A 1 180 ? 7.722 -4.006 -12.729 1.00 96.44 180 GLY A N 1
ATOM 1470 C CA . GLY A 1 180 ? 6.848 -4.666 -13.692 1.00 96.44 180 GLY A CA 1
ATOM 1471 C C . GLY A 1 180 ? 7.093 -6.166 -13.851 1.00 96.44 180 GLY A C 1
ATOM 1472 O O . GLY A 1 180 ? 6.240 -6.846 -14.415 1.00 96.44 180 GLY A O 1
ATOM 1473 N N . MET A 1 181 ? 8.216 -6.704 -13.370 1.00 97.38 181 MET A N 1
ATOM 1474 C CA . MET A 1 181 ? 8.546 -8.134 -13.500 1.00 97.38 181 MET A CA 1
ATOM 1475 C C . MET A 1 181 ? 8.410 -8.914 -12.186 1.00 97.38 181 MET A C 1
ATOM 1477 O O . MET A 1 181 ? 8.462 -10.142 -12.206 1.00 97.38 181 MET A O 1
ATOM 1481 N N . ALA A 1 182 ? 8.239 -8.226 -11.056 1.00 96.12 182 ALA A N 1
ATOM 1482 C CA . ALA A 1 182 ? 8.140 -8.844 -9.739 1.00 96.12 182 ALA A CA 1
ATOM 1483 C C . ALA A 1 182 ? 6.798 -9.566 -9.519 1.00 96.12 182 ALA A C 1
ATOM 1485 O O . ALA A 1 182 ? 5.729 -9.007 -9.766 1.00 96.12 182 ALA A O 1
ATOM 1486 N N . VAL A 1 183 ? 6.866 -10.801 -9.009 1.00 91.50 183 VAL A N 1
ATOM 1487 C CA . VAL A 1 183 ? 5.698 -11.622 -8.618 1.00 91.50 183 VAL A CA 1
ATOM 1488 C C . VAL A 1 183 ? 5.881 -12.370 -7.297 1.00 91.50 183 VAL A C 1
ATOM 1490 O O . VAL A 1 183 ? 4.984 -13.099 -6.883 1.00 91.50 183 VAL A O 1
ATOM 1493 N N . ASP A 1 184 ? 7.029 -12.206 -6.643 1.00 92.75 184 ASP A N 1
ATOM 1494 C CA . ASP A 1 184 ? 7.332 -12.787 -5.338 1.00 92.75 184 ASP A CA 1
ATOM 1495 C C . ASP A 1 184 ? 7.368 -11.717 -4.234 1.00 92.75 184 ASP A C 1
ATOM 1497 O O . ASP A 1 184 ? 7.633 -10.533 -4.481 1.00 92.75 184 ASP A O 1
ATOM 1501 N N . ASP A 1 185 ? 7.098 -12.146 -3.000 1.00 91.75 185 ASP A N 1
ATOM 1502 C CA . ASP A 1 185 ? 7.002 -11.266 -1.830 1.00 91.75 185 ASP A CA 1
ATOM 1503 C C . ASP A 1 185 ? 8.332 -10.565 -1.518 1.00 91.75 185 ASP A C 1
ATOM 1505 O O . ASP A 1 185 ? 8.347 -9.401 -1.129 1.00 91.75 185 ASP A O 1
ATOM 1509 N N . VAL A 1 186 ? 9.462 -11.238 -1.750 1.00 95.62 186 VAL A N 1
ATOM 1510 C CA . VAL A 1 186 ? 10.806 -10.706 -1.474 1.00 95.62 186 VAL A CA 1
ATOM 1511 C C . VAL A 1 186 ? 11.122 -9.526 -2.396 1.00 95.62 186 VAL A C 1
ATOM 1513 O O . VAL A 1 186 ? 11.515 -8.450 -1.938 1.00 95.62 186 VAL A O 1
ATOM 1516 N N . SER A 1 187 ? 10.913 -9.707 -3.702 1.00 97.06 187 SER A N 1
ATOM 1517 C CA . SER A 1 187 ? 11.135 -8.671 -4.711 1.00 97.06 187 SER A CA 1
ATOM 1518 C C . SER A 1 187 ? 10.196 -7.492 -4.492 1.00 97.06 187 SER A C 1
ATOM 1520 O O . SER A 1 187 ? 10.652 -6.353 -4.461 1.00 97.06 187 SER A O 1
ATOM 1522 N N . THR A 1 188 ? 8.899 -7.736 -4.273 1.00 95.50 188 THR A N 1
ATOM 1523 C CA . THR A 1 188 ? 7.930 -6.653 -4.025 1.00 95.50 188 THR A CA 1
ATOM 1524 C C . THR A 1 188 ? 8.221 -5.893 -2.727 1.00 95.50 188 THR A C 1
ATOM 1526 O O . THR A 1 188 ? 8.126 -4.664 -2.715 1.00 95.50 188 THR A O 1
ATOM 1529 N N . PHE A 1 189 ? 8.669 -6.578 -1.670 1.00 95.31 189 PHE A N 1
ATOM 1530 C CA . PHE A 1 189 ? 9.099 -5.962 -0.414 1.00 95.31 189 PHE A CA 1
ATOM 1531 C C . PHE A 1 189 ? 10.300 -5.019 -0.597 1.00 95.31 189 PHE A C 1
ATOM 1533 O O . PHE A 1 189 ? 10.262 -3.880 -0.120 1.00 95.31 189 PHE A O 1
ATOM 1540 N N . LEU A 1 190 ? 11.344 -5.457 -1.312 1.00 97.44 190 LEU A N 1
ATOM 1541 C CA . LEU A 1 190 ? 12.528 -4.632 -1.586 1.00 97.44 190 LEU A CA 1
ATOM 1542 C C . LEU A 1 190 ? 12.227 -3.501 -2.577 1.00 97.44 190 LEU A C 1
ATOM 1544 O O . LEU A 1 190 ? 12.664 -2.370 -2.369 1.00 97.44 190 LEU A O 1
ATOM 1548 N N . ILE A 1 191 ? 11.425 -3.766 -3.611 1.00 98.00 191 ILE A N 1
ATOM 1549 C CA . ILE A 1 191 ? 10.965 -2.749 -4.564 1.00 98.00 191 ILE A CA 1
ATOM 1550 C C . ILE A 1 191 ? 10.173 -1.653 -3.850 1.00 98.00 191 ILE A C 1
ATOM 1552 O O . ILE A 1 191 ? 10.360 -0.490 -4.180 1.00 98.00 191 ILE A O 1
ATOM 1556 N N . ALA A 1 192 ? 9.365 -1.972 -2.836 1.00 95.50 192 ALA A N 1
ATOM 1557 C CA . ALA A 1 192 ? 8.648 -0.970 -2.043 1.00 95.50 192 ALA A CA 1
ATOM 1558 C C . ALA A 1 192 ? 9.561 -0.079 -1.173 1.00 95.50 192 ALA A C 1
ATOM 1560 O O . ALA A 1 192 ? 9.113 0.957 -0.690 1.00 95.50 192 ALA A O 1
ATOM 1561 N N . GLN A 1 193 ? 10.834 -0.449 -0.972 1.00 96.44 193 GLN A N 1
ATOM 1562 C CA . GLN A 1 193 ? 11.822 0.443 -0.347 1.00 96.44 193 GLN A CA 1
ATOM 1563 C C . GLN A 1 193 ? 12.450 1.397 -1.370 1.00 96.44 193 GLN A C 1
ATOM 1565 O O . GLN A 1 193 ? 12.889 2.488 -1.014 1.00 96.44 193 GLN A O 1
ATOM 1570 N N . LEU A 1 194 ? 12.508 0.969 -2.632 1.00 97.81 194 LEU A N 1
ATOM 1571 C CA . LEU A 1 194 ? 13.191 1.659 -3.722 1.00 97.81 194 LEU A CA 1
ATOM 1572 C C . LEU A 1 194 ? 12.247 2.555 -4.525 1.00 97.81 194 LEU A C 1
ATOM 1574 O O . LEU A 1 194 ? 12.635 3.630 -4.951 1.00 97.81 194 LEU A O 1
ATOM 1578 N N . PHE A 1 195 ? 11.000 2.151 -4.718 1.00 97.88 195 PHE A N 1
ATOM 1579 C CA . PHE A 1 195 ? 10.006 2.847 -5.528 1.00 97.88 195 PHE A CA 1
ATOM 1580 C C . PHE A 1 195 ? 8.754 3.155 -4.712 1.00 97.88 195 PHE A C 1
ATOM 1582 O O . PHE A 1 195 ? 8.437 2.452 -3.753 1.00 97.88 195 PHE A O 1
ATOM 1589 N N . ASP A 1 196 ? 8.018 4.177 -5.142 1.00 95.50 196 ASP A N 1
ATOM 1590 C CA . ASP A 1 196 ? 6.728 4.547 -4.560 1.00 95.50 196 ASP A CA 1
ATOM 1591 C C . ASP A 1 196 ? 5.688 4.823 -5.656 1.00 95.50 196 ASP A C 1
ATOM 1593 O O . ASP A 1 196 ? 6.009 5.303 -6.750 1.00 95.50 196 ASP A O 1
ATOM 1597 N N . GLY A 1 197 ? 4.435 4.480 -5.368 1.00 95.50 197 GLY A N 1
ATOM 1598 C CA . GLY A 1 197 ? 3.316 4.546 -6.302 1.00 95.50 197 GLY A CA 1
ATOM 1599 C C . GLY A 1 197 ? 2.473 5.807 -6.147 1.00 95.50 197 GLY A C 1
ATOM 1600 O O . GLY A 1 197 ? 2.722 6.664 -5.301 1.00 95.50 197 GLY A O 1
ATOM 1601 N N . LEU A 1 198 ? 1.411 5.915 -6.953 1.00 95.88 198 LEU A N 1
ATOM 1602 C CA . LEU A 1 198 ? 0.419 6.990 -6.793 1.00 95.88 198 LEU A CA 1
ATOM 1603 C C . LEU A 1 198 ? -0.233 6.933 -5.407 1.00 95.88 198 LEU A C 1
ATOM 1605 O O . LEU A 1 198 ? -0.491 7.970 -4.800 1.00 95.88 198 LEU A O 1
ATOM 1609 N N . LEU A 1 199 ? -0.490 5.718 -4.922 1.00 94.19 199 LEU A N 1
ATOM 1610 C CA . LEU A 1 199 ? -1.078 5.415 -3.623 1.00 94.19 199 LEU A CA 1
ATOM 1611 C C . LEU A 1 199 ? -0.177 4.417 -2.883 1.00 94.19 199 LEU A C 1
ATOM 1613 O O . LEU A 1 199 ? 0.612 3.707 -3.500 1.00 94.19 199 LEU A O 1
ATOM 1617 N N . THR A 1 200 ? -0.324 4.331 -1.565 1.00 91.38 200 THR A N 1
ATOM 1618 C CA . THR A 1 200 ? 0.414 3.384 -0.718 1.00 91.38 200 THR A CA 1
ATOM 1619 C C . THR A 1 200 ? -0.518 2.691 0.275 1.00 91.38 200 THR A C 1
ATOM 1621 O O . THR A 1 200 ? -1.675 3.089 0.438 1.00 91.38 200 THR A O 1
ATOM 1624 N N . LEU A 1 201 ? -0.039 1.633 0.928 1.00 88.62 201 LEU A N 1
ATOM 1625 C CA . LEU A 1 201 ? -0.790 0.915 1.956 1.00 88.62 201 LEU A CA 1
ATOM 1626 C C . LEU A 1 201 ? -0.316 1.309 3.355 1.00 88.62 201 LEU A C 1
ATOM 1628 O O . LEU A 1 201 ? 0.867 1.255 3.680 1.00 88.62 201 LEU A O 1
ATOM 1632 N N . GLY A 1 202 ? -1.275 1.676 4.199 1.00 84.81 202 GLY A N 1
ATOM 1633 C CA . GLY A 1 202 ? -1.073 1.914 5.620 1.00 84.81 202 GLY A CA 1
ATOM 1634 C C . GLY A 1 202 ? -0.913 0.630 6.427 1.00 84.81 202 GLY A C 1
ATOM 1635 O O . GLY A 1 202 ? -1.191 -0.476 5.964 1.00 84.81 202 GLY A O 1
ATOM 1636 N N . LYS A 1 203 ? -0.527 0.794 7.697 1.00 78.56 203 LYS A N 1
ATOM 1637 C CA . LYS A 1 203 ? -0.334 -0.303 8.670 1.00 78.56 203 LYS A CA 1
ATOM 1638 C C . LYS A 1 203 ? -1.599 -1.150 8.881 1.00 78.56 203 LYS A C 1
ATOM 1640 O O . LYS A 1 203 ? -1.526 -2.312 9.263 1.00 78.56 203 LYS A O 1
ATOM 1645 N N . ASP A 1 204 ? -2.763 -0.565 8.646 1.00 74.88 204 ASP A N 1
ATOM 1646 C CA . ASP A 1 204 ? -4.093 -1.161 8.759 1.00 74.88 204 ASP A CA 1
ATOM 1647 C C . ASP A 1 204 ? -4.655 -1.645 7.406 1.00 74.88 204 ASP A C 1
ATOM 1649 O O . ASP A 1 204 ? -5.841 -1.971 7.308 1.00 74.88 204 ASP A O 1
ATOM 1653 N N . HIS A 1 205 ? -3.810 -1.714 6.369 1.00 78.38 205 HIS A N 1
ATOM 1654 C CA . HIS A 1 205 ? -4.184 -2.009 4.981 1.00 78.38 205 HIS A CA 1
ATOM 1655 C C . HIS A 1 205 ? -5.186 -0.996 4.408 1.00 78.38 205 HIS A C 1
ATOM 1657 O O . HIS A 1 205 ? -5.965 -1.308 3.503 1.00 78.38 205 HIS A O 1
ATOM 1663 N N . ASN A 1 206 ? -5.230 0.219 4.958 1.00 84.06 206 ASN A N 1
ATOM 1664 C CA . ASN A 1 206 ? -5.940 1.316 4.330 1.00 84.06 206 ASN A CA 1
ATOM 1665 C C . ASN A 1 206 ? -5.120 1.879 3.170 1.00 84.06 206 ASN A C 1
ATOM 1667 O O . ASN A 1 206 ? -3.894 1.894 3.214 1.00 84.06 206 ASN A O 1
ATOM 1671 N N . ILE A 1 207 ? -5.809 2.355 2.140 1.00 89.38 207 ILE A N 1
ATOM 1672 C CA . ILE A 1 207 ? -5.148 3.042 1.036 1.00 89.38 207 ILE A CA 1
ATOM 1673 C C . ILE A 1 207 ? -4.902 4.472 1.488 1.00 89.38 207 ILE A C 1
ATOM 1675 O O . ILE A 1 207 ? -5.829 5.151 1.932 1.00 89.38 207 ILE A O 1
ATOM 1679 N N . LEU A 1 208 ? -3.656 4.895 1.367 1.00 87.12 208 LEU A N 1
ATOM 1680 C CA . LEU A 1 208 ? -3.159 6.215 1.709 1.00 87.12 208 LEU A CA 1
ATOM 1681 C C . LEU A 1 208 ? -2.573 6.864 0.451 1.00 87.12 208 LEU A C 1
ATOM 1683 O O . LEU A 1 208 ? -2.288 6.161 -0.525 1.00 87.12 208 LEU A O 1
ATOM 1687 N N . PRO A 1 209 ? -2.375 8.188 0.424 1.00 86.31 209 PRO A N 1
ATOM 1688 C CA . PRO A 1 209 ? -1.760 8.816 -0.735 1.00 86.31 209 PRO A CA 1
ATOM 1689 C C . PRO A 1 209 ? -0.260 8.476 -0.779 1.00 86.31 209 PRO A C 1
ATOM 1691 O O . PRO A 1 209 ? 0.402 8.481 0.259 1.00 86.31 209 PRO A O 1
ATOM 1694 N N . GLY A 1 210 ? 0.257 8.156 -1.965 1.00 89.00 210 GLY A N 1
ATOM 1695 C CA . GLY A 1 210 ? 1.680 7.917 -2.224 1.00 89.00 210 GLY A CA 1
ATOM 1696 C C . GLY A 1 210 ? 2.335 9.207 -2.709 1.00 89.00 210 GLY A C 1
ATOM 1697 O O . GLY A 1 210 ? 2.253 10.225 -2.025 1.00 89.00 210 GLY A O 1
ATOM 1698 N N . ILE A 1 211 ? 2.911 9.193 -3.916 1.00 89.50 211 ILE A N 1
ATOM 1699 C CA . ILE A 1 211 ? 3.466 10.399 -4.560 1.00 89.50 211 ILE A CA 1
ATOM 1700 C C . ILE A 1 211 ? 2.410 11.293 -5.232 1.00 89.50 211 ILE A C 1
ATOM 1702 O O . ILE A 1 211 ? 2.720 12.401 -5.677 1.00 89.50 211 ILE A O 1
ATOM 1706 N N . ALA A 1 212 ? 1.161 10.825 -5.324 1.00 90.50 212 ALA A N 1
ATOM 1707 C CA . ALA A 1 212 ? 0.037 11.688 -5.657 1.00 90.50 212 ALA A CA 1
ATOM 1708 C C . ALA A 1 212 ? -0.477 12.381 -4.388 1.00 90.50 212 ALA A C 1
ATOM 1710 O O . ALA A 1 212 ? -0.885 11.724 -3.428 1.00 90.50 212 ALA A O 1
ATOM 1711 N N . ASP A 1 213 ? -0.519 13.710 -4.420 1.00 81.69 213 ASP A N 1
ATOM 1712 C CA . ASP A 1 213 ? -1.060 14.545 -3.343 1.00 81.69 213 ASP A CA 1
ATOM 1713 C C . ASP A 1 213 ? -2.561 14.343 -3.185 1.00 81.69 213 ASP A C 1
ATOM 1715 O O . ASP A 1 213 ? -3.115 14.330 -2.083 1.00 81.69 213 ASP A O 1
ATOM 1719 N N . ARG A 1 214 ? -3.240 14.200 -4.320 1.00 84.81 214 ARG A N 1
ATOM 1720 C CA . ARG A 1 214 ? -4.682 14.030 -4.361 1.00 84.81 214 ARG A CA 1
ATOM 1721 C C . ARG A 1 214 ? -5.119 13.327 -5.618 1.00 84.81 214 ARG A C 1
ATOM 1723 O O . ARG A 1 214 ? -4.420 13.284 -6.632 1.00 84.81 214 ARG A O 1
ATOM 1730 N N . TRP A 1 215 ? -6.339 12.832 -5.564 1.00 89.94 215 TRP A N 1
ATOM 1731 C CA . TRP A 1 215 ? -6.945 12.139 -6.675 1.00 89.94 215 TRP A CA 1
ATOM 1732 C C . TRP A 1 215 ? -8.453 12.351 -6.673 1.00 89.94 215 TRP A C 1
ATOM 1734 O O . TRP A 1 215 ? -9.073 12.593 -5.638 1.00 89.94 215 TRP A O 1
ATOM 1744 N N . GLN A 1 216 ? -9.036 12.320 -7.862 1.00 89.12 216 GLN A N 1
ATOM 1745 C CA . GLN A 1 216 ? -10.464 12.504 -8.072 1.00 89.12 216 GLN A CA 1
ATOM 1746 C C . GLN A 1 216 ? -11.033 11.314 -8.817 1.00 89.12 216 GLN A C 1
ATOM 1748 O O . GLN A 1 216 ? -10.348 10.706 -9.637 1.00 89.12 216 GLN A O 1
ATOM 1753 N N . VAL A 1 217 ? -12.300 11.027 -8.537 1.00 91.56 217 VAL A N 1
ATOM 1754 C CA . VAL A 1 217 ? -13.073 9.989 -9.211 1.00 91.56 217 VAL A CA 1
ATOM 1755 C C . VAL A 1 217 ? -14.318 10.633 -9.800 1.00 91.56 217 VAL A C 1
ATOM 1757 O O . VAL A 1 217 ? -15.111 11.229 -9.071 1.00 91.56 217 VAL A O 1
ATOM 1760 N N . ASP A 1 218 ? -14.499 10.508 -11.108 1.00 91.12 218 ASP A N 1
ATOM 1761 C CA . ASP A 1 218 ? -15.663 11.004 -11.833 1.00 91.12 218 ASP A CA 1
ATOM 1762 C C . ASP A 1 218 ? -16.197 9.934 -12.810 1.00 91.12 218 ASP A C 1
ATOM 1764 O O . ASP A 1 218 ? -15.865 8.746 -12.719 1.00 91.12 218 ASP A O 1
ATOM 1768 N N . ASP A 1 219 ? -17.118 10.329 -13.695 1.00 92.94 219 ASP A N 1
ATOM 1769 C CA . ASP A 1 219 ? -17.701 9.449 -14.724 1.00 92.94 219 ASP A CA 1
ATOM 1770 C C . ASP A 1 219 ? -18.281 8.139 -14.174 1.00 92.94 219 ASP A C 1
ATOM 1772 O O . ASP A 1 219 ? -18.049 7.049 -14.704 1.00 92.94 219 ASP A O 1
ATOM 1776 N N . HIS A 1 220 ? -18.991 8.233 -13.046 1.00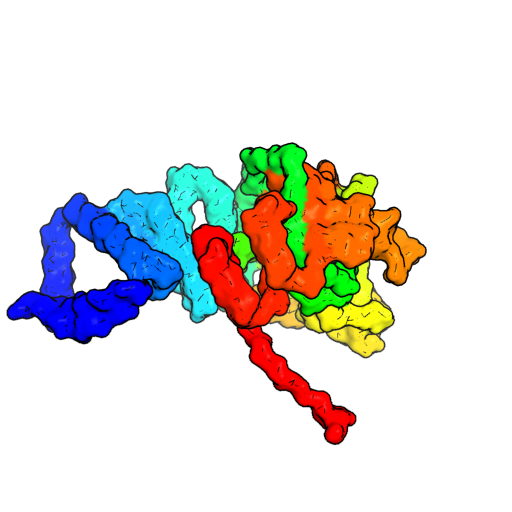 91.50 220 HIS A N 1
ATOM 1777 C CA . HIS A 1 220 ? -19.536 7.071 -12.341 1.00 91.50 220 HIS A CA 1
ATOM 1778 C C . HIS A 1 220 ? -18.466 6.015 -12.003 1.00 91.50 220 HIS A C 1
ATOM 1780 O O . HIS A 1 220 ? -18.687 4.817 -12.180 1.00 91.50 220 HIS A O 1
ATOM 1786 N N . GLY A 1 221 ? -17.291 6.458 -11.543 1.00 91.50 221 GLY A N 1
ATOM 1787 C CA . GLY A 1 221 ? -16.211 5.567 -11.119 1.00 91.50 221 GLY A CA 1
ATOM 1788 C C . GLY A 1 221 ? -15.340 5.042 -12.256 1.00 91.50 221 GLY A C 1
ATOM 1789 O O . GLY A 1 221 ? -14.633 4.056 -12.061 1.00 91.50 221 GLY A O 1
ATOM 1790 N N . LYS A 1 222 ? -15.415 5.643 -13.451 1.00 96.44 222 LYS A N 1
ATOM 1791 C CA . LYS A 1 222 ? -14.618 5.212 -14.610 1.00 96.44 222 LYS A CA 1
ATOM 1792 C C . LYS A 1 222 ? -13.413 6.085 -14.880 1.00 96.44 222 LYS A C 1
ATOM 1794 O O . LYS A 1 222 ? -12.491 5.597 -15.522 1.00 96.44 222 LYS A O 1
ATOM 1799 N N . ARG A 1 223 ? -13.400 7.345 -14.460 1.00 96.94 223 ARG A N 1
ATOM 1800 C CA . ARG A 1 223 ? -12.255 8.217 -14.706 1.00 96.94 223 ARG A CA 1
ATOM 1801 C C . ARG A 1 223 ? -11.663 8.682 -13.383 1.00 96.94 223 ARG A C 1
ATOM 1803 O O . ARG A 1 223 ? -12.362 9.027 -12.433 1.00 96.94 223 ARG A O 1
ATOM 1810 N N . TYR A 1 224 ? -10.345 8.553 -13.330 1.00 96.56 224 TYR A N 1
ATOM 1811 C CA . TYR A 1 224 ? -9.506 8.848 -12.187 1.00 96.56 224 TYR A CA 1
ATOM 1812 C C . TYR A 1 224 ? -8.479 9.881 -12.620 1.00 96.56 224 TYR A C 1
ATOM 1814 O O . TYR A 1 224 ? -7.784 9.678 -13.615 1.00 96.56 224 TYR A O 1
ATOM 1822 N N . THR A 1 225 ? -8.368 10.968 -11.870 1.00 96.31 225 THR A N 1
ATOM 1823 C CA . THR A 1 225 ? -7.357 11.999 -12.119 1.00 96.31 225 THR A CA 1
ATOM 1824 C C . THR A 1 225 ? -6.470 12.098 -10.898 1.00 96.31 225 THR A C 1
ATOM 1826 O O . THR A 1 225 ? -6.946 12.486 -9.834 1.00 96.31 225 THR A O 1
ATOM 1829 N N . PHE A 1 226 ? -5.199 11.745 -11.050 1.00 95.88 226 PHE A N 1
ATOM 1830 C CA . PHE A 1 226 ? -4.181 11.863 -10.015 1.00 95.88 226 PHE A CA 1
ATOM 1831 C C . PHE A 1 226 ? -3.382 13.139 -10.235 1.00 95.88 226 PHE A C 1
ATOM 1833 O O . PHE A 1 226 ? -2.945 13.431 -11.351 1.00 95.88 226 PHE A O 1
ATOM 1840 N N . TYR A 1 227 ? -3.187 13.881 -9.156 1.00 93.12 227 TYR A N 1
ATOM 1841 C CA . TYR A 1 227 ? -2.399 15.098 -9.130 1.00 93.12 227 TYR A CA 1
ATOM 1842 C C . TYR A 1 227 ? -1.137 14.798 -8.338 1.00 93.12 227 TYR A C 1
ATOM 1844 O O . TYR A 1 227 ? -1.196 14.474 -7.152 1.00 93.12 227 TYR A O 1
ATOM 1852 N N . LEU A 1 228 ? -0.018 14.821 -9.046 1.00 93.25 228 LEU A N 1
ATOM 1853 C CA . LEU A 1 228 ? 1.296 14.558 -8.497 1.00 93.25 228 LEU A CA 1
ATOM 1854 C C . LEU A 1 228 ? 1.787 15.770 -7.716 1.00 93.25 228 LEU A C 1
ATOM 1856 O O . LEU A 1 228 ? 1.481 16.909 -8.078 1.00 93.25 228 LEU A O 1
ATOM 1860 N N . ASN A 1 229 ? 2.578 15.507 -6.685 1.00 86.62 229 ASN A N 1
ATOM 1861 C CA . ASN A 1 229 ? 3.255 16.558 -5.947 1.00 86.62 229 ASN A CA 1
ATOM 1862 C C . ASN A 1 229 ? 4.281 17.293 -6.833 1.00 86.62 229 ASN A C 1
ATOM 1864 O O . ASN A 1 229 ? 4.885 16.692 -7.719 1.00 86.62 229 ASN A O 1
ATOM 1868 N N . GLU A 1 230 ? 4.491 18.595 -6.624 1.00 87.69 230 GLU A N 1
ATOM 1869 C CA . GLU A 1 230 ? 5.427 19.374 -7.448 1.00 87.69 230 GLU A CA 1
ATOM 1870 C C . GLU A 1 230 ? 6.908 19.070 -7.156 1.00 87.69 230 GLU A C 1
ATOM 1872 O O . GLU A 1 230 ? 7.749 19.267 -8.041 1.00 87.69 230 GLU A O 1
ATOM 1877 N N . GLU A 1 231 ? 7.204 18.590 -5.943 1.00 88.00 231 GLU A N 1
ATOM 1878 C CA . GLU A 1 231 ? 8.531 18.345 -5.365 1.00 88.00 231 GLU A CA 1
ATOM 1879 C C . GLU A 1 231 ? 8.895 16.850 -5.330 1.00 88.00 231 GLU A C 1
ATOM 1881 O O . GLU A 1 231 ? 9.516 16.365 -4.384 1.00 88.00 231 GLU A O 1
ATOM 1886 N N . ILE A 1 232 ? 8.515 16.104 -6.367 1.00 91.38 232 ILE A N 1
ATOM 1887 C CA . ILE A 1 232 ? 8.899 14.696 -6.532 1.00 91.38 232 ILE A CA 1
ATOM 1888 C C . ILE A 1 232 ? 10.019 14.540 -7.550 1.00 91.38 232 ILE A C 1
ATOM 1890 O O . ILE A 1 232 ? 10.003 15.095 -8.654 1.00 91.38 232 ILE A O 1
ATOM 1894 N N . TYR A 1 233 ? 10.994 13.733 -7.161 1.00 95.94 233 TYR A N 1
ATOM 1895 C CA . TYR A 1 233 ? 12.229 13.548 -7.893 1.00 95.94 233 TYR A CA 1
ATOM 1896 C C . TYR A 1 233 ? 12.616 12.076 -7.884 1.00 95.94 233 TYR A C 1
ATOM 1898 O O . TYR A 1 233 ? 12.335 11.322 -6.951 1.00 95.94 233 TYR A O 1
ATOM 1906 N N . TRP A 1 234 ? 13.291 11.686 -8.948 1.00 98.19 234 TRP A N 1
ATOM 1907 C CA . TRP A 1 234 ? 14.053 10.461 -9.019 1.00 98.19 234 TRP A CA 1
ATOM 1908 C C . TRP A 1 234 ? 15.323 10.576 -8.164 1.00 98.19 234 TRP A C 1
ATOM 1910 O O . TRP A 1 234 ? 15.788 11.672 -7.853 1.00 98.19 234 TRP A O 1
ATOM 1920 N N . SER A 1 235 ? 15.911 9.441 -7.794 1.00 97.56 235 SER A N 1
ATOM 1921 C CA . SER A 1 235 ? 17.093 9.358 -6.927 1.00 97.56 235 SER A CA 1
ATOM 1922 C C . SER A 1 235 ? 18.352 9.993 -7.532 1.00 97.56 235 SER A C 1
ATOM 1924 O O . SER A 1 235 ? 19.322 10.230 -6.820 1.00 97.56 235 SER A O 1
ATOM 1926 N N . ASP A 1 236 ? 18.347 10.295 -8.833 1.00 96.38 236 ASP A N 1
ATOM 1927 C CA . ASP A 1 236 ? 19.404 11.044 -9.522 1.00 96.38 236 ASP A CA 1
ATOM 1928 C C . ASP A 1 236 ? 19.158 12.569 -9.559 1.00 96.38 236 ASP A C 1
ATOM 1930 O O . ASP A 1 236 ? 19.940 13.314 -10.150 1.00 96.38 236 ASP A O 1
ATOM 1934 N N . GLY A 1 237 ? 18.078 13.042 -8.928 1.00 96.62 237 GLY A N 1
ATOM 1935 C CA . GLY A 1 237 ? 17.661 14.442 -8.900 1.00 96.62 237 GLY A CA 1
ATOM 1936 C C . GLY A 1 237 ? 16.843 14.889 -10.114 1.00 96.62 237 GLY A C 1
ATOM 1937 O O . GLY A 1 237 ? 16.419 16.046 -10.164 1.00 96.62 237 GLY A O 1
ATOM 1938 N N . THR A 1 238 ? 16.587 14.009 -11.088 1.00 97.19 238 THR A N 1
ATOM 1939 C CA . THR A 1 238 ? 15.687 14.308 -12.210 1.00 97.19 238 THR A CA 1
ATOM 1940 C C . THR A 1 238 ? 14.254 14.440 -11.703 1.00 97.19 238 THR A C 1
ATOM 1942 O O . THR A 1 238 ? 13.809 13.675 -10.851 1.00 97.19 238 THR A O 1
ATOM 1945 N N . ARG A 1 239 ? 13.491 15.400 -12.233 1.00 96.25 239 ARG A N 1
ATOM 1946 C CA . ARG A 1 239 ? 12.082 15.575 -11.856 1.00 96.25 239 ARG A CA 1
ATOM 1947 C C . ARG A 1 239 ? 11.241 14.383 -12.321 1.00 96.25 239 ARG A C 1
ATOM 1949 O O . ARG A 1 239 ? 11.339 13.991 -13.482 1.00 96.25 239 ARG A O 1
ATOM 1956 N N . LEU A 1 240 ? 10.395 13.851 -11.439 1.00 97.38 240 LEU A N 1
ATOM 1957 C CA . LEU A 1 240 ? 9.424 12.813 -11.792 1.00 97.38 240 LEU A CA 1
ATOM 1958 C C . LEU A 1 240 ? 8.144 13.458 -12.329 1.00 97.38 240 LEU A C 1
ATOM 1960 O O . LEU A 1 240 ? 7.662 14.448 -11.780 1.00 97.38 240 LEU A O 1
ATOM 1964 N N . THR A 1 241 ? 7.587 12.911 -13.412 1.00 97.88 241 THR A N 1
ATOM 1965 C CA . THR A 1 241 ? 6.372 13.449 -14.044 1.00 97.88 241 THR A CA 1
ATOM 1966 C C . THR A 1 241 ? 5.315 12.378 -14.308 1.00 97.88 241 THR A C 1
ATOM 1968 O O . THR A 1 241 ? 5.587 11.179 -14.339 1.00 97.88 241 THR A O 1
ATOM 1971 N N . ALA A 1 242 ? 4.088 12.807 -14.608 1.00 98.44 242 ALA A N 1
ATOM 1972 C CA . ALA A 1 242 ? 3.000 11.931 -15.036 1.00 98.44 242 ALA A CA 1
ATOM 1973 C C . ALA A 1 242 ? 3.345 11.121 -16.301 1.00 98.44 242 ALA A C 1
ATOM 1975 O O . ALA A 1 242 ? 2.781 10.049 -16.517 1.00 98.44 242 ALA A O 1
ATOM 1976 N N . HIS A 1 243 ? 4.290 11.585 -17.125 1.00 98.62 243 HIS A N 1
ATOM 1977 C CA . HIS A 1 243 ? 4.745 10.843 -18.300 1.00 98.62 243 HIS A CA 1
ATOM 1978 C C . HIS A 1 243 ? 5.520 9.572 -17.930 1.00 98.62 243 HIS A C 1
ATOM 1980 O O . HIS A 1 243 ? 5.478 8.611 -18.697 1.00 98.62 243 HIS A O 1
ATOM 1986 N N . ASP A 1 244 ? 6.164 9.527 -16.760 1.00 98.69 244 ASP A N 1
ATOM 1987 C CA . ASP A 1 244 ? 6.897 8.345 -16.292 1.00 98.69 244 ASP A CA 1
ATOM 1988 C C . ASP A 1 244 ? 5.944 7.202 -15.910 1.00 98.69 244 ASP A C 1
ATOM 1990 O O . ASP A 1 244 ? 6.235 6.028 -16.148 1.00 98.69 244 ASP A O 1
ATOM 1994 N N . PHE A 1 245 ? 4.757 7.541 -15.395 1.00 98.75 245 PHE A N 1
ATOM 1995 C CA . PHE A 1 245 ? 3.667 6.585 -15.181 1.00 98.75 245 PHE A CA 1
ATOM 1996 C C . PHE A 1 245 ? 3.099 6.065 -16.498 1.00 98.75 245 PHE A C 1
ATOM 1998 O O . PHE A 1 245 ? 2.973 4.856 -16.678 1.00 98.75 245 PHE A O 1
ATOM 2005 N N . VAL A 1 246 ? 2.796 6.967 -17.442 1.00 98.81 246 VAL A N 1
ATOM 2006 C CA . VAL A 1 246 ? 2.314 6.583 -18.781 1.00 98.81 246 VAL A CA 1
ATOM 2007 C C . VAL A 1 246 ? 3.305 5.623 -19.438 1.00 98.81 246 VAL A C 1
ATOM 2009 O O . VAL A 1 246 ? 2.907 4.569 -19.928 1.00 98.81 246 VAL A O 1
ATOM 2012 N N . PHE A 1 247 ? 4.597 5.959 -19.410 1.00 98.75 247 PHE A N 1
ATOM 2013 C CA . PHE A 1 247 ? 5.655 5.105 -19.936 1.00 98.75 247 PHE A CA 1
ATOM 2014 C C . PHE A 1 247 ? 5.701 3.747 -19.227 1.00 98.75 247 PHE A C 1
ATOM 2016 O O . PHE A 1 247 ? 5.638 2.718 -19.900 1.00 98.75 247 PHE A O 1
ATOM 2023 N N . GLY A 1 248 ? 5.775 3.733 -17.892 1.00 98.38 248 GLY A N 1
ATOM 2024 C CA . GLY A 1 248 ? 5.904 2.499 -17.119 1.00 98.38 248 GLY A CA 1
ATOM 2025 C C . GLY A 1 248 ? 4.740 1.537 -17.341 1.00 98.38 248 GLY A C 1
ATOM 2026 O O . GLY A 1 248 ? 4.948 0.347 -17.577 1.00 98.38 248 GLY A O 1
ATOM 2027 N N . TRP A 1 249 ? 3.511 2.054 -17.360 1.00 98.75 249 TRP A N 1
ATOM 2028 C CA . TRP A 1 249 ? 2.315 1.233 -17.545 1.00 98.75 249 TRP A CA 1
ATOM 2029 C C . TRP A 1 249 ? 2.210 0.697 -18.967 1.00 98.75 249 TRP A C 1
ATOM 2031 O O . TRP A 1 249 ? 1.907 -0.479 -19.151 1.00 98.75 249 TRP A O 1
ATOM 2041 N N . LEU A 1 250 ? 2.506 1.519 -19.978 1.00 98.75 250 LEU A N 1
ATOM 2042 C CA . LEU A 1 250 ? 2.540 1.060 -21.366 1.00 98.75 250 LEU A CA 1
ATOM 2043 C C . LEU A 1 250 ? 3.641 0.024 -21.592 1.00 98.75 250 LEU A C 1
ATOM 2045 O O . LEU A 1 250 ? 3.404 -0.951 -22.298 1.00 98.75 250 LEU A O 1
ATOM 2049 N N . ARG A 1 251 ? 4.814 0.194 -20.970 1.00 98.06 251 ARG A N 1
ATOM 2050 C CA . ARG A 1 251 ? 5.895 -0.795 -21.008 1.00 98.06 251 ARG A CA 1
ATOM 2051 C C . ARG A 1 251 ? 5.442 -2.110 -20.385 1.00 98.06 251 ARG A C 1
ATOM 2053 O O . ARG A 1 251 ? 5.566 -3.144 -21.025 1.00 98.06 251 ARG A O 1
ATOM 2060 N N . ASN A 1 252 ? 4.856 -2.076 -19.189 1.00 98.06 252 ASN A N 1
ATOM 2061 C CA . ASN A 1 252 ? 4.389 -3.285 -18.506 1.00 98.06 252 ASN A CA 1
ATOM 2062 C C . ASN A 1 252 ? 3.246 -3.974 -19.269 1.00 98.06 252 ASN A C 1
ATOM 2064 O O . ASN A 1 252 ? 3.161 -5.196 -19.269 1.00 98.06 252 ASN A O 1
ATOM 2068 N N . LEU A 1 253 ? 2.395 -3.212 -19.959 1.00 98.62 253 LEU A N 1
ATOM 2069 C CA . LEU A 1 253 ? 1.360 -3.769 -20.827 1.00 98.62 253 LEU A CA 1
ATOM 2070 C C . LEU A 1 253 ? 1.909 -4.306 -22.154 1.00 98.62 253 LEU A C 1
ATOM 2072 O O . LEU A 1 253 ? 1.275 -5.175 -22.734 1.00 98.62 253 LEU A O 1
ATOM 2076 N N . HIS A 1 254 ? 3.036 -3.803 -22.663 1.00 97.94 254 HIS A N 1
ATOM 2077 C CA . HIS A 1 254 ? 3.516 -4.144 -24.002 1.00 97.94 254 HIS A CA 1
ATOM 2078 C C . HIS A 1 254 ? 3.795 -5.657 -24.140 1.00 97.94 254 HIS A C 1
ATOM 2080 O O . HIS A 1 254 ? 4.531 -6.203 -23.311 1.00 97.94 254 HIS A O 1
ATOM 2086 N N . PRO A 1 255 ? 3.312 -6.335 -25.206 1.00 96.25 255 PRO A N 1
ATOM 2087 C CA . PRO A 1 255 ? 3.469 -7.787 -25.367 1.00 96.25 255 PRO A CA 1
ATOM 2088 C C . PRO A 1 255 ? 4.922 -8.274 -25.257 1.00 96.25 255 PRO A C 1
ATOM 2090 O O . PRO A 1 255 ? 5.192 -9.290 -24.621 1.00 96.25 255 PRO A O 1
ATOM 2093 N N . ASP A 1 256 ? 5.872 -7.514 -25.812 1.00 95.19 256 ASP A N 1
ATOM 2094 C CA . ASP A 1 256 ? 7.299 -7.872 -25.788 1.00 95.19 256 ASP A CA 1
ATOM 2095 C C . ASP A 1 256 ? 7.931 -7.818 -24.389 1.00 95.19 256 ASP A C 1
ATOM 2097 O O . ASP A 1 256 ? 8.967 -8.440 -24.168 1.00 95.19 256 ASP A O 1
ATOM 2101 N N . THR A 1 257 ? 7.330 -7.089 -23.441 1.00 95.12 257 THR A N 1
ATOM 2102 C CA . THR A 1 257 ? 7.842 -7.017 -22.062 1.00 95.12 257 THR A CA 1
ATOM 2103 C C . THR A 1 257 ? 7.513 -8.283 -21.277 1.00 95.12 257 THR A C 1
ATOM 2105 O O . THR A 1 257 ? 8.272 -8.650 -20.386 1.00 95.12 257 THR A O 1
ATOM 2108 N N . GLN A 1 258 ? 6.413 -8.970 -21.616 1.00 95.06 258 GLN A N 1
ATOM 2109 C CA . GLN A 1 258 ? 5.961 -10.189 -20.933 1.00 95.06 258 GLN A CA 1
ATOM 2110 C C . GLN A 1 258 ? 5.876 -10.024 -19.405 1.00 95.06 258 GLN A C 1
ATOM 2112 O O . GLN A 1 258 ? 6.224 -10.933 -18.652 1.00 95.06 258 GLN A O 1
ATOM 2117 N N . SER A 1 259 ? 5.410 -8.857 -18.941 1.00 96.88 259 SER A N 1
ATOM 2118 C CA . SER A 1 259 ? 5.191 -8.614 -17.515 1.00 96.88 259 SER A CA 1
ATOM 2119 C C . SER A 1 259 ? 4.193 -9.645 -16.970 1.00 96.88 259 SER A C 1
ATOM 2121 O O . SER A 1 259 ? 3.042 -9.679 -17.423 1.00 96.88 259 SER A O 1
ATOM 2123 N N . PRO A 1 260 ? 4.574 -10.464 -15.973 1.00 96.06 260 PRO A N 1
ATOM 2124 C CA . PRO A 1 260 ? 3.673 -11.471 -15.411 1.00 96.06 260 PRO A CA 1
ATOM 2125 C C . PRO A 1 260 ? 2.415 -10.855 -14.773 1.00 96.06 260 PRO A C 1
ATOM 2127 O O . PRO A 1 260 ? 1.345 -11.467 -14.734 1.00 96.06 260 PRO A O 1
ATOM 2130 N N . ALA A 1 261 ? 2.538 -9.613 -14.297 1.00 95.31 261 ALA A N 1
ATOM 2131 C CA . ALA A 1 261 ? 1.495 -8.864 -13.611 1.00 95.31 261 ALA A CA 1
ATOM 2132 C C . ALA A 1 261 ? 0.720 -7.893 -14.526 1.00 95.31 261 ALA A C 1
ATOM 2134 O O . ALA A 1 261 ? -0.157 -7.183 -14.034 1.00 95.31 261 ALA A O 1
ATOM 2135 N N . ALA A 1 262 ? 0.974 -7.869 -15.845 1.00 97.38 262 ALA A N 1
ATOM 2136 C CA . ALA A 1 262 ? 0.319 -6.950 -16.793 1.00 97.38 262 ALA A CA 1
ATOM 2137 C C . ALA A 1 262 ? -1.216 -6.970 -16.701 1.00 97.38 262 ALA A C 1
ATOM 2139 O O . ALA A 1 262 ? -1.877 -5.938 -16.826 1.00 97.38 262 ALA A O 1
ATOM 2140 N N . HIS A 1 263 ? -1.783 -8.148 -16.428 1.00 96.94 263 HIS A N 1
ATOM 2141 C CA . HIS A 1 263 ? -3.219 -8.364 -16.282 1.00 96.94 263 HIS A CA 1
ATOM 2142 C C . HIS A 1 263 ? -3.865 -7.512 -15.175 1.00 96.94 263 HIS A C 1
ATOM 2144 O O . HIS A 1 263 ? -5.057 -7.215 -15.249 1.00 96.94 263 HIS A O 1
ATOM 2150 N N . LEU A 1 264 ? -3.097 -7.069 -14.175 1.00 97.25 264 LEU A N 1
ATOM 2151 C CA . LEU A 1 264 ? -3.580 -6.169 -13.128 1.00 97.25 264 LEU A CA 1
ATOM 2152 C C . LEU A 1 264 ? -3.897 -4.765 -13.665 1.00 97.25 264 LEU A C 1
ATOM 2154 O O . LEU A 1 264 ? -4.724 -4.074 -13.084 1.00 97.25 264 LEU A O 1
ATOM 2158 N N . LEU A 1 265 ? -3.311 -4.353 -14.794 1.00 98.31 265 LEU A N 1
ATOM 2159 C CA . LEU A 1 265 ? -3.591 -3.068 -15.446 1.00 98.31 265 LEU A CA 1
ATOM 2160 C C . LEU A 1 265 ? -4.757 -3.142 -16.454 1.00 98.31 265 LEU A C 1
ATOM 2162 O O . LEU A 1 265 ? -5.212 -2.110 -16.945 1.00 98.31 265 LEU A O 1
ATOM 2166 N N . TYR A 1 266 ? -5.305 -4.331 -16.733 1.00 98.38 266 TYR A N 1
ATOM 2167 C CA . TYR A 1 266 ? -6.406 -4.528 -17.691 1.00 98.38 266 TYR A CA 1
ATOM 2168 C C . TYR A 1 266 ? -7.737 -3.826 -17.374 1.00 98.38 266 TYR A C 1
ATOM 2170 O O . TYR A 1 266 ? -8.505 -3.622 -18.315 1.00 98.38 266 TYR A O 1
ATOM 2178 N N . PRO A 1 267 ? -8.056 -3.410 -16.129 1.00 98.44 267 PRO A N 1
ATOM 2179 C CA . PRO A 1 267 ? -9.219 -2.553 -15.895 1.00 98.44 267 PRO A CA 1
ATOM 2180 C C . PRO A 1 267 ? -9.162 -1.213 -16.648 1.00 98.44 267 PRO A C 1
ATOM 2182 O O . PRO A 1 267 ? -10.208 -0.610 -16.903 1.00 98.44 267 PRO A O 1
ATOM 2185 N N . ILE A 1 268 ? -7.964 -0.741 -17.016 1.00 98.81 268 ILE A N 1
ATOM 2186 C CA . ILE A 1 268 ? -7.771 0.466 -17.825 1.00 98.81 268 ILE A CA 1
ATOM 2187 C C . ILE A 1 268 ? -8.339 0.226 -19.230 1.00 98.81 268 ILE A C 1
ATOM 2189 O O . ILE A 1 268 ? -8.123 -0.816 -19.847 1.00 98.81 268 ILE A O 1
ATOM 2193 N N . ARG A 1 269 ? -9.075 1.207 -19.762 1.00 98.81 269 ARG A N 1
ATOM 2194 C CA . ARG A 1 269 ? -9.695 1.127 -21.090 1.00 98.81 269 ARG A CA 1
ATOM 2195 C C . ARG A 1 269 ? -8.648 0.751 -22.142 1.00 98.81 269 ARG A C 1
ATOM 2197 O O . ARG A 1 269 ? -7.611 1.402 -22.220 1.00 98.81 269 ARG A O 1
ATOM 2204 N N . ASN A 1 270 ? -8.948 -0.255 -22.963 1.00 98.75 270 ASN A N 1
ATOM 2205 C CA . ASN A 1 270 ? -8.092 -0.774 -24.039 1.00 98.75 270 ASN A CA 1
ATOM 2206 C C . ASN A 1 270 ? -6.745 -1.387 -23.594 1.00 98.75 270 ASN A C 1
ATOM 2208 O O . ASN A 1 270 ? -5.941 -1.758 -24.448 1.00 98.75 270 ASN A O 1
ATOM 2212 N N . ALA A 1 271 ? -6.460 -1.494 -22.290 1.00 98.62 271 ALA A N 1
ATOM 2213 C CA . ALA A 1 271 ? -5.176 -2.007 -21.811 1.00 98.62 271 ALA A CA 1
ATOM 2214 C C . ALA A 1 271 ? -5.006 -3.505 -22.083 1.00 98.62 271 ALA A C 1
ATOM 2216 O O . ALA A 1 271 ? -3.922 -3.940 -22.467 1.00 98.62 271 ALA A O 1
ATOM 2217 N N . ARG A 1 272 ? -6.086 -4.284 -21.945 1.00 98.44 272 ARG A N 1
ATOM 2218 C CA . ARG A 1 272 ? -6.082 -5.710 -22.281 1.00 98.44 272 ARG A CA 1
ATOM 2219 C C . ARG A 1 272 ? -5.806 -5.929 -23.761 1.00 98.44 272 ARG A C 1
ATOM 2221 O O . ARG A 1 272 ? -4.912 -6.684 -24.115 1.00 98.44 272 ARG A O 1
ATOM 2228 N N . GLU A 1 273 ? -6.552 -5.246 -24.621 1.00 98.62 273 GLU A N 1
ATOM 2229 C CA . GLU A 1 273 ? -6.422 -5.364 -26.067 1.00 98.62 273 GLU A CA 1
ATOM 2230 C C . GLU A 1 273 ? -5.039 -4.926 -26.550 1.00 98.62 273 GLU A C 1
ATOM 2232 O O . GLU A 1 273 ? -4.498 -5.525 -27.477 1.00 98.62 273 GLU A O 1
ATOM 2237 N N . PHE A 1 274 ? -4.446 -3.915 -25.913 1.00 98.62 274 PHE A N 1
ATOM 2238 C CA . PHE A 1 274 ? -3.067 -3.522 -26.175 1.00 98.62 274 PHE A CA 1
ATOM 2239 C C . PHE A 1 274 ? -2.068 -4.600 -25.733 1.00 98.62 274 PHE A C 1
ATOM 2241 O O . PHE A 1 274 ? -1.220 -5.009 -26.526 1.00 98.62 274 PHE A O 1
ATOM 2248 N N . GLY A 1 275 ? -2.198 -5.124 -24.511 1.00 97.88 275 GLY A N 1
ATOM 2249 C CA . GLY A 1 275 ? -1.270 -6.134 -23.995 1.00 97.88 275 GLY A CA 1
ATOM 2250 C C . GLY A 1 275 ? -1.405 -7.527 -24.608 1.00 97.88 275 GLY A C 1
ATOM 2251 O O . GLY A 1 275 ? -0.453 -8.299 -24.598 1.00 97.88 275 GLY A O 1
ATOM 2252 N N . GLU A 1 276 ? -2.548 -7.832 -25.218 1.00 97.12 276 GLU A N 1
ATOM 2253 C CA . GLU A 1 276 ? -2.757 -9.029 -26.040 1.00 97.12 276 GLU A CA 1
ATOM 2254 C C . GLU A 1 276 ? -2.396 -8.785 -27.527 1.00 97.12 276 GLU A C 1
ATOM 2256 O O . GLU A 1 276 ? -2.550 -9.673 -28.365 1.00 97.12 276 GLU A O 1
ATOM 2261 N N . GLY A 1 277 ? -1.909 -7.587 -27.886 1.00 97.12 277 GLY A N 1
ATOM 2262 C CA . GLY A 1 277 ? -1.451 -7.240 -29.238 1.00 97.12 277 GLY A CA 1
ATOM 2263 C C . GLY A 1 277 ? -2.562 -6.994 -30.270 1.00 97.12 277 GLY A C 1
ATOM 2264 O O . GLY A 1 277 ? -2.275 -6.865 -31.464 1.00 97.12 277 GLY A O 1
ATOM 2265 N N . MET A 1 278 ? -3.824 -6.910 -29.836 1.00 98.00 278 MET A N 1
ATOM 2266 C CA . MET A 1 278 ? -4.982 -6.594 -30.685 1.00 98.00 278 MET A CA 1
ATOM 2267 C C . MET A 1 278 ? -5.035 -5.108 -31.060 1.00 98.00 278 MET A C 1
ATOM 2269 O O . MET A 1 278 ? -5.429 -4.758 -32.173 1.00 98.00 278 MET A O 1
ATOM 2273 N N . ILE A 1 279 ? -4.600 -4.234 -30.151 1.00 97.56 279 ILE A N 1
ATOM 2274 C CA . ILE A 1 279 ? -4.370 -2.809 -30.396 1.00 97.56 279 ILE A CA 1
ATOM 2275 C C . ILE A 1 279 ? -2.864 -2.561 -30.370 1.00 97.56 279 ILE A C 1
ATOM 2277 O O . ILE A 1 279 ? -2.180 -2.969 -29.441 1.00 97.56 279 ILE A O 1
ATOM 2281 N N . LYS A 1 280 ? -2.339 -1.875 -31.389 1.00 96.81 280 LYS A N 1
ATOM 2282 C CA . LYS A 1 280 ? -0.906 -1.533 -31.473 1.00 96.81 280 LYS A CA 1
ATOM 2283 C C . LYS A 1 280 ? -0.595 -0.098 -31.074 1.00 96.81 280 LYS A C 1
ATOM 2285 O O . LYS A 1 280 ? 0.552 0.210 -30.781 1.00 96.81 280 LYS A O 1
ATOM 2290 N N . ASP A 1 281 ? -1.593 0.779 -31.125 1.00 97.75 281 ASP A N 1
ATOM 2291 C CA . ASP A 1 281 ? -1.419 2.191 -30.805 1.00 97.75 281 ASP A CA 1
ATOM 2292 C C . ASP A 1 281 ? -1.492 2.399 -29.283 1.00 97.75 281 ASP A C 1
ATOM 2294 O O . ASP A 1 281 ? -2.578 2.252 -28.712 1.00 97.75 281 ASP A O 1
ATOM 2298 N N . PRO A 1 282 ? -0.382 2.753 -28.608 1.00 97.44 282 PRO A N 1
ATOM 2299 C CA . PRO A 1 282 ? -0.398 3.014 -27.173 1.00 97.44 282 PRO A CA 1
ATOM 2300 C C . PRO A 1 282 ? -1.288 4.206 -26.797 1.00 97.44 282 PRO A C 1
ATOM 2302 O O . PRO A 1 282 ? -1.815 4.233 -25.687 1.00 97.44 282 PRO A O 1
ATOM 2305 N N . ALA A 1 283 ? -1.524 5.164 -27.705 1.00 97.50 283 ALA A N 1
ATOM 2306 C CA . ALA A 1 283 ? -2.402 6.305 -27.440 1.00 97.50 283 ALA A CA 1
ATOM 2307 C C . ALA A 1 283 ? -3.883 5.904 -27.291 1.00 97.50 283 ALA A C 1
ATOM 2309 O O . ALA A 1 283 ? -4.689 6.687 -26.784 1.00 97.50 283 ALA A O 1
ATOM 2310 N N . ALA A 1 284 ? -4.254 4.688 -27.707 1.00 98.06 284 ALA A N 1
ATOM 2311 C CA . ALA A 1 284 ? -5.595 4.158 -27.500 1.00 98.06 284 ALA A CA 1
ATOM 2312 C C . ALA A 1 284 ? -5.822 3.656 -26.063 1.00 98.06 284 ALA A C 1
ATOM 2314 O O . ALA A 1 284 ? -6.980 3.535 -25.649 1.00 98.06 284 ALA A O 1
ATOM 2315 N N . VAL A 1 285 ? -4.760 3.365 -25.303 1.00 98.81 285 VAL A N 1
ATOM 2316 C CA . VAL A 1 285 ? -4.854 2.922 -23.904 1.00 98.81 285 VAL A CA 1
ATOM 2317 C C . VAL A 1 285 ? -5.328 4.085 -23.032 1.00 98.81 285 VAL A C 1
ATOM 2319 O O . VAL A 1 285 ? -4.917 5.229 -23.199 1.00 98.81 285 VAL A O 1
ATOM 2322 N N . GLY A 1 286 ? -6.226 3.809 -22.090 1.00 98.62 286 GLY A N 1
ATOM 2323 C CA . GLY A 1 286 ? -6.860 4.787 -21.208 1.00 98.62 286 GLY A CA 1
ATOM 2324 C C . GLY A 1 286 ? -5.948 5.387 -20.137 1.00 98.62 286 GLY A C 1
ATOM 2325 O O . GLY A 1 286 ? -6.421 5.585 -19.027 1.00 98.62 286 GLY A O 1
ATOM 2326 N N . VAL A 1 287 ? -4.680 5.668 -20.431 1.00 98.69 287 VAL A N 1
ATOM 2327 C CA . VAL A 1 287 ? -3.729 6.334 -19.531 1.00 98.69 287 VAL A CA 1
ATOM 2328 C C . VAL A 1 287 ? -3.043 7.474 -20.280 1.00 98.69 287 VAL A C 1
ATOM 2330 O O . VAL A 1 287 ? -2.472 7.269 -21.348 1.00 98.69 287 VAL A O 1
ATOM 2333 N N . LYS A 1 288 ? -3.106 8.695 -19.745 1.00 98.44 288 LYS A N 1
ATOM 2334 C CA . LYS A 1 288 ? -2.441 9.858 -20.348 1.00 98.44 288 LYS A CA 1
ATOM 2335 C C . LYS A 1 288 ? -1.982 10.855 -19.292 1.00 98.44 288 LYS A C 1
ATOM 2337 O O . LYS A 1 288 ? -2.665 11.088 -18.298 1.00 98.44 288 LYS A O 1
ATOM 2342 N N . ALA A 1 289 ? -0.861 11.506 -19.561 1.00 98.56 289 ALA A N 1
ATOM 2343 C CA . ALA A 1 289 ? -0.447 12.700 -18.846 1.00 98.56 289 ALA A CA 1
ATOM 2344 C C . ALA A 1 289 ? -1.160 13.904 -19.479 1.00 98.56 289 ALA A C 1
ATOM 2346 O O . ALA A 1 289 ? -0.988 14.176 -20.666 1.00 98.56 289 ALA A O 1
ATOM 2347 N N . LEU A 1 290 ? -1.997 14.607 -18.713 1.00 98.25 290 LEU A N 1
ATOM 2348 C CA . LEU A 1 290 ? -2.608 15.867 -19.158 1.00 98.25 290 LEU A CA 1
ATOM 2349 C C . LEU A 1 290 ? -1.586 17.013 -19.156 1.00 98.25 290 LEU A C 1
ATOM 2351 O O . LEU A 1 290 ? -1.697 17.957 -19.933 1.00 98.25 290 LEU A O 1
ATOM 2355 N N . ASN A 1 291 ? -0.614 16.926 -18.251 1.00 98.25 291 ASN A N 1
ATOM 2356 C CA . ASN A 1 291 ? 0.567 17.774 -18.121 1.00 98.25 291 ASN A CA 1
ATOM 2357 C C . ASN A 1 291 ? 1.596 17.030 -17.242 1.00 98.25 291 ASN A C 1
ATOM 2359 O O . ASN A 1 291 ? 1.366 15.880 -16.871 1.00 98.25 291 ASN A O 1
ATOM 2363 N N . GLU A 1 292 ? 2.713 17.670 -16.887 1.00 97.75 292 GLU A N 1
ATOM 2364 C CA . GLU A 1 292 ? 3.778 17.050 -16.080 1.00 97.75 292 GLU A CA 1
ATOM 2365 C C . GLU A 1 292 ? 3.319 16.511 -14.717 1.00 97.75 292 GLU A C 1
ATOM 2367 O O . GLU A 1 292 ? 3.918 15.564 -14.224 1.00 97.75 292 GLU A O 1
ATOM 2372 N N . LEU A 1 293 ? 2.262 17.064 -14.120 1.00 96.88 293 LEU A N 1
ATOM 2373 C CA . LEU A 1 293 ? 1.827 16.735 -12.758 1.00 96.88 293 LEU A CA 1
ATOM 2374 C C . LEU A 1 293 ? 0.409 16.169 -12.687 1.00 96.88 293 LEU A C 1
ATOM 2376 O O . LEU A 1 293 ? -0.142 16.004 -11.605 1.00 96.88 293 LEU A O 1
ATOM 2380 N N . THR A 1 294 ? -0.228 15.898 -13.824 1.00 97.88 294 THR A N 1
ATOM 2381 C CA . THR A 1 294 ? -1.613 15.418 -13.847 1.00 97.88 294 THR A CA 1
ATOM 2382 C C . T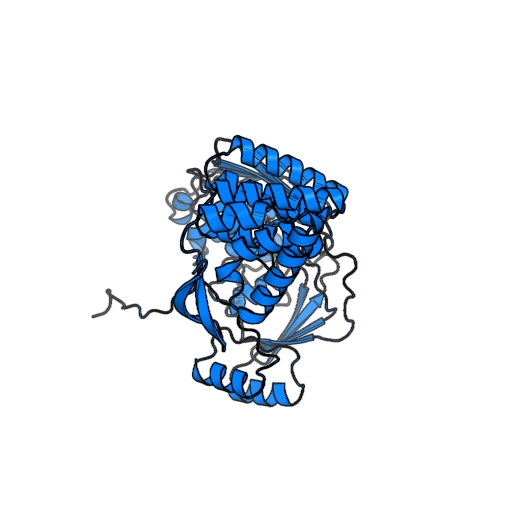HR A 1 294 ? -1.723 14.182 -14.722 1.00 97.88 294 THR A C 1
ATOM 2384 O O . THR A 1 294 ? -1.576 14.265 -15.943 1.00 97.88 294 THR A O 1
ATOM 2387 N N . LEU A 1 295 ? -2.021 13.045 -14.098 1.00 98.69 295 LEU A N 1
ATOM 2388 C CA . LEU A 1 295 ? -2.265 11.768 -14.761 1.00 98.69 295 LEU A CA 1
ATOM 2389 C C . LEU A 1 295 ? -3.772 11.497 -14.794 1.00 98.69 295 LEU A C 1
ATOM 2391 O O . LEU A 1 295 ? -4.416 11.442 -13.749 1.00 98.69 295 LEU A O 1
ATOM 2395 N N . GLU A 1 296 ? -4.336 11.298 -15.982 1.00 98.62 296 GLU A N 1
ATOM 2396 C CA . GLU A 1 296 ? -5.721 10.854 -16.150 1.00 98.62 296 GLU A CA 1
ATOM 2397 C C . GLU A 1 296 ? -5.744 9.385 -16.577 1.00 98.62 296 GLU A C 1
ATOM 2399 O O . GLU A 1 296 ? -5.070 8.983 -17.531 1.00 98.62 296 GLU A O 1
ATOM 2404 N N . VAL A 1 297 ? -6.572 8.600 -15.895 1.00 98.75 297 VAL A N 1
ATOM 2405 C CA . VAL A 1 297 ? -6.823 7.194 -16.190 1.00 98.75 297 VAL A CA 1
ATOM 2406 C C . VAL A 1 297 ? -8.310 6.991 -16.443 1.00 98.75 297 VAL A C 1
ATOM 2408 O O . VAL A 1 297 ? -9.151 7.369 -15.633 1.00 98.75 297 VAL A O 1
ATOM 2411 N N . THR A 1 298 ? -8.649 6.378 -17.571 1.00 98.75 298 THR A N 1
ATOM 2412 C CA . THR A 1 298 ? -10.010 5.966 -17.916 1.00 98.75 298 THR A CA 1
ATOM 2413 C C . THR A 1 298 ? -10.095 4.447 -17.899 1.00 98.75 298 THR A C 1
ATOM 2415 O O . THR A 1 298 ? -9.373 3.771 -18.629 1.00 98.75 298 THR A O 1
ATOM 2418 N N . LEU A 1 299 ? -11.009 3.907 -17.104 1.00 98.62 299 LEU A N 1
ATOM 2419 C CA . LEU A 1 299 ? -11.306 2.484 -17.007 1.00 98.62 299 LEU A CA 1
ATOM 2420 C C . LEU A 1 299 ? -12.325 2.048 -18.065 1.00 98.62 299 LEU A C 1
ATOM 2422 O O . LEU A 1 299 ? -13.166 2.836 -18.505 1.00 98.62 299 LEU A O 1
ATOM 2426 N N . ALA A 1 300 ? -12.283 0.772 -18.454 1.00 98.06 300 ALA A N 1
ATOM 2427 C CA . ALA A 1 300 ? -13.287 0.183 -19.344 1.00 98.06 300 ALA A CA 1
ATOM 2428 C C . ALA A 1 300 ? -14.674 0.129 -18.671 1.00 98.06 300 ALA A C 1
ATOM 2430 O O . ALA A 1 300 ? -15.703 0.438 -19.279 1.00 98.06 300 ALA A O 1
ATOM 2431 N N . THR A 1 301 ? -14.691 -0.216 -17.383 1.00 96.19 301 THR A N 1
ATOM 2432 C CA . THR A 1 301 ? -15.870 -0.279 -16.510 1.00 96.19 301 THR A CA 1
ATOM 2433 C C . THR A 1 301 ? -15.495 0.197 -15.105 1.00 96.19 301 THR A C 1
ATOM 2435 O O . THR A 1 301 ? -14.316 0.123 -14.760 1.00 96.19 301 THR A O 1
ATOM 2438 N N . PRO A 1 302 ? -16.451 0.641 -14.265 1.00 95.75 302 PRO A N 1
ATOM 2439 C CA . PRO A 1 302 ? -16.138 1.019 -12.892 1.00 95.75 302 PRO A CA 1
ATOM 2440 C C . PRO A 1 302 ? -15.504 -0.159 -12.146 1.00 95.75 302 PRO A C 1
ATOM 2442 O O . PRO A 1 302 ? -16.052 -1.263 -12.151 1.00 95.75 302 PRO A O 1
ATOM 2445 N N . ALA A 1 303 ? -14.359 0.074 -11.511 1.00 95.12 303 ALA A N 1
ATOM 2446 C CA . ALA A 1 303 ? -13.639 -0.937 -10.745 1.00 95.12 303 ALA A CA 1
ATOM 2447 C C . ALA A 1 303 ? -13.255 -0.358 -9.382 1.00 95.12 303 ALA A C 1
ATOM 2449 O O . ALA A 1 303 ? -12.219 0.282 -9.232 1.00 95.12 303 ALA A O 1
ATOM 2450 N N . ALA A 1 304 ? -14.085 -0.594 -8.363 1.00 91.25 304 ALA A N 1
ATOM 2451 C CA . ALA A 1 304 ? -13.865 -0.038 -7.024 1.00 91.25 304 ALA A CA 1
ATOM 2452 C C . ALA A 1 304 ? -12.551 -0.500 -6.361 1.00 91.25 304 ALA A C 1
ATOM 2454 O O . ALA A 1 304 ? -12.079 0.137 -5.425 1.00 91.25 304 ALA A O 1
ATOM 2455 N N . TYR A 1 305 ? -11.948 -1.587 -6.854 1.00 93.00 305 TYR A N 1
ATOM 2456 C CA . TYR A 1 305 ? -10.640 -2.071 -6.415 1.00 93.00 305 TYR A CA 1
ATOM 2457 C C . TYR A 1 305 ? -9.458 -1.379 -7.110 1.00 93.00 305 TYR A C 1
ATOM 2459 O O . TYR A 1 305 ? -8.333 -1.572 -6.661 1.00 93.00 305 TYR A O 1
ATOM 2467 N N . PHE A 1 306 ? -9.683 -0.567 -8.154 1.00 96.69 306 PHE A N 1
ATOM 2468 C CA . PHE A 1 306 ? -8.629 0.134 -8.899 1.00 96.69 306 PHE A CA 1
ATOM 2469 C C . PHE A 1 306 ? -7.653 0.927 -8.011 1.00 96.69 306 PHE A C 1
ATOM 2471 O O . PHE A 1 306 ? -6.452 0.820 -8.244 1.00 96.69 306 PHE A O 1
ATOM 2478 N N . PRO A 1 307 ? -8.090 1.622 -6.941 1.00 95.12 307 PRO A N 1
ATOM 2479 C CA . PRO A 1 307 ? -7.161 2.290 -6.030 1.00 95.12 307 PRO A CA 1
ATOM 2480 C C . PRO A 1 307 ? -6.161 1.333 -5.361 1.00 95.12 307 PRO A C 1
ATOM 2482 O O . PRO A 1 307 ? -5.019 1.717 -5.151 1.00 95.12 307 PRO A O 1
ATOM 2485 N N . ASN A 1 308 ? -6.539 0.078 -5.080 1.00 93.81 308 ASN A N 1
ATOM 2486 C CA . ASN A 1 308 ? -5.593 -0.911 -4.541 1.00 93.81 308 ASN A CA 1
ATOM 2487 C C . ASN A 1 308 ? -4.539 -1.298 -5.582 1.00 93.81 308 ASN A C 1
ATOM 2489 O O . ASN A 1 308 ? -3.397 -1.550 -5.233 1.00 93.81 308 ASN A O 1
ATOM 2493 N N . LEU A 1 309 ? -4.894 -1.325 -6.870 1.00 96.69 309 LEU A N 1
ATOM 2494 C CA . LEU A 1 309 ? -3.924 -1.625 -7.926 1.00 96.69 309 LEU A CA 1
ATOM 2495 C C . LEU A 1 309 ? -2.830 -0.556 -8.008 1.00 96.69 309 LEU A C 1
ATOM 2497 O O . LEU A 1 309 ? -1.702 -0.877 -8.360 1.00 96.69 309 LEU A O 1
ATOM 2501 N N . MET A 1 310 ? -3.154 0.688 -7.641 1.00 97.19 310 MET A N 1
ATOM 2502 C CA . MET A 1 310 ? -2.218 1.819 -7.626 1.00 97.19 310 MET A CA 1
ATOM 2503 C C . MET A 1 310 ? -1.232 1.794 -6.450 1.00 97.19 310 MET A C 1
ATOM 2505 O O . MET A 1 310 ? -0.362 2.660 -6.379 1.00 97.19 310 MET A O 1
ATOM 2509 N N . THR A 1 311 ? -1.372 0.825 -5.537 1.00 95.06 311 THR A N 1
ATOM 2510 C CA . THR A 1 311 ? -0.399 0.545 -4.471 1.00 95.06 311 THR A CA 1
ATOM 2511 C C . THR A 1 311 ? 0.539 -0.610 -4.828 1.00 95.06 311 THR A C 1
ATOM 2513 O O . THR A 1 311 ? 1.383 -0.973 -4.016 1.00 95.06 311 THR A O 1
ATOM 2516 N N . LEU A 1 312 ? 0.358 -1.255 -5.987 1.00 95.62 312 LEU A N 1
ATOM 2517 C CA . LEU A 1 312 ? 1.141 -2.424 -6.394 1.00 95.62 312 LEU A CA 1
ATOM 2518 C C . LEU A 1 312 ? 2.303 -2.011 -7.297 1.00 95.62 312 LEU A C 1
ATOM 2520 O O . LEU A 1 312 ? 2.152 -1.117 -8.131 1.00 95.62 312 LEU A O 1
ATOM 2524 N N . SER A 1 313 ? 3.426 -2.726 -7.204 1.00 96.75 313 SER A N 1
ATOM 2525 C CA . SER A 1 313 ? 4.668 -2.401 -7.922 1.00 96.75 313 SER A CA 1
ATOM 2526 C C . SER A 1 313 ? 4.502 -2.297 -9.442 1.00 96.75 313 SER A C 1
ATOM 2528 O O . SER A 1 313 ? 5.118 -1.445 -10.073 1.00 96.75 313 SER A O 1
ATOM 2530 N N . VAL A 1 314 ? 3.611 -3.092 -10.046 1.00 97.25 314 VAL A N 1
ATOM 2531 C CA . VAL A 1 314 ? 3.317 -3.037 -11.494 1.00 97.25 314 VAL A CA 1
ATOM 2532 C C . VAL A 1 314 ? 2.789 -1.668 -11.957 1.00 97.25 314 VAL A C 1
ATOM 2534 O O . VAL A 1 314 ? 2.864 -1.347 -13.144 1.00 97.25 314 VAL A O 1
ATOM 2537 N N . SER A 1 315 ? 2.256 -0.863 -11.032 1.00 97.75 315 SER A N 1
ATOM 2538 C CA . SER A 1 315 ? 1.726 0.483 -11.274 1.00 97.75 315 SER A CA 1
ATOM 2539 C C . SER A 1 315 ? 2.709 1.609 -10.922 1.00 97.75 315 SER A C 1
ATOM 2541 O O . SER A 1 315 ? 2.363 2.786 -11.051 1.00 97.75 315 SER A O 1
ATOM 2543 N N . TYR A 1 316 ? 3.927 1.288 -10.488 1.00 98.38 316 TYR A N 1
ATOM 2544 C CA . TYR A 1 316 ? 4.938 2.296 -10.176 1.00 98.38 316 TYR A CA 1
ATOM 2545 C C . TYR A 1 316 ? 5.423 3.015 -11.446 1.00 98.38 316 TYR A C 1
ATOM 2547 O O . TYR A 1 316 ? 5.370 2.445 -12.544 1.00 98.38 316 TYR A O 1
ATOM 2555 N N . PRO A 1 317 ? 5.871 4.279 -11.329 1.00 98.31 317 PRO A N 1
ATOM 2556 C CA . PRO A 1 317 ? 6.485 4.972 -12.453 1.00 98.31 317 PRO A CA 1
ATOM 2557 C C . PRO A 1 317 ? 7.821 4.302 -12.791 1.00 98.31 317 PRO A C 1
ATOM 2559 O O . PRO A 1 317 ? 8.472 3.736 -11.913 1.00 98.31 317 PRO A O 1
ATOM 2562 N N . LEU A 1 318 ? 8.258 4.394 -14.050 1.00 98.50 318 LEU A N 1
ATOM 2563 C CA . LEU A 1 318 ? 9.576 3.904 -14.468 1.00 98.50 318 LEU A CA 1
ATOM 2564 C C . LEU A 1 318 ? 10.406 5.036 -15.097 1.00 98.50 318 LEU A C 1
ATOM 2566 O O . LEU A 1 318 ? 9.859 5.809 -15.888 1.00 98.50 318 LEU A O 1
ATOM 2570 N N . PRO A 1 319 ? 11.721 5.122 -14.812 1.00 97.94 319 PRO A N 1
ATOM 2571 C CA . PRO A 1 319 ? 12.587 6.175 -15.336 1.00 97.94 319 PRO A CA 1
ATOM 2572 C C . PRO A 1 319 ? 12.892 5.926 -16.817 1.00 97.94 319 PRO A C 1
ATOM 2574 O O . PRO A 1 319 ? 13.816 5.187 -17.174 1.00 97.94 319 PRO A O 1
ATOM 2577 N N . LYS A 1 320 ? 12.101 6.541 -17.705 1.00 97.19 320 LYS A N 1
ATOM 2578 C CA . LYS A 1 320 ? 12.117 6.268 -19.152 1.00 97.19 320 LYS A CA 1
ATOM 2579 C C . LYS A 1 320 ? 13.519 6.263 -19.766 1.00 97.19 320 LYS A C 1
ATOM 2581 O O . LYS A 1 320 ? 13.867 5.337 -20.493 1.00 97.19 320 LYS A O 1
ATOM 2586 N N . TRP A 1 321 ? 14.338 7.267 -19.455 1.00 97.69 321 TRP A N 1
ATOM 2587 C CA . TRP A 1 321 ? 15.677 7.418 -20.035 1.00 97.69 321 TRP A CA 1
ATOM 2588 C C . TRP A 1 321 ? 16.648 6.316 -19.600 1.00 97.69 321 TRP A C 1
ATOM 2590 O O . TRP A 1 321 ? 17.559 5.978 -20.354 1.00 97.69 321 TRP A O 1
ATOM 2600 N N . VAL A 1 322 ? 16.467 5.744 -18.407 1.00 97.88 322 VAL A N 1
ATOM 2601 C CA . VAL A 1 322 ? 17.297 4.641 -17.905 1.00 97.88 322 VAL A CA 1
ATOM 2602 C C . VAL A 1 322 ? 16.863 3.333 -18.551 1.00 97.88 322 VAL A C 1
ATOM 2604 O O . VAL A 1 322 ? 17.701 2.593 -19.070 1.00 97.88 322 VAL A O 1
ATOM 2607 N N . VAL A 1 323 ? 15.550 3.084 -18.578 1.00 97.75 323 VAL A N 1
ATOM 2608 C CA . VAL A 1 323 ? 14.969 1.875 -19.171 1.00 97.75 323 VAL A CA 1
ATOM 2609 C C . VAL A 1 323 ? 15.283 1.799 -20.665 1.00 97.75 323 VAL A C 1
ATOM 2611 O O . VAL A 1 323 ? 15.743 0.765 -21.132 1.00 97.75 323 VAL A O 1
ATOM 2614 N N . GLU A 1 324 ? 15.105 2.884 -21.424 1.00 96.19 324 GLU A N 1
ATOM 2615 C CA . GLU A 1 324 ? 15.381 2.891 -22.870 1.00 96.19 324 GLU A CA 1
ATOM 2616 C C . GLU A 1 324 ? 16.876 2.764 -23.194 1.00 96.19 324 GLU A C 1
ATOM 2618 O O . GLU A 1 324 ? 17.239 2.162 -24.205 1.00 96.19 324 GLU A O 1
ATOM 2623 N N . LYS A 1 325 ? 17.757 3.303 -22.340 1.00 96.56 325 LYS A N 1
ATOM 2624 C CA . LYS A 1 325 ? 19.211 3.226 -22.538 1.00 96.56 325 LYS A CA 1
ATOM 2625 C C . LYS A 1 325 ? 19.748 1.807 -22.347 1.00 96.56 325 LYS A C 1
ATOM 2627 O O . LYS A 1 325 ? 20.633 1.399 -23.098 1.00 96.56 325 LYS A O 1
ATOM 2632 N N . SER A 1 326 ? 19.223 1.076 -21.362 1.00 94.06 326 SER A N 1
ATOM 2633 C CA . SER A 1 326 ? 19.716 -0.254 -20.985 1.00 94.06 326 SER A CA 1
ATOM 2634 C C . SER A 1 326 ? 18.575 -1.237 -20.665 1.00 94.06 326 SER A C 1
ATOM 2636 O O . SER A 1 326 ? 18.503 -1.718 -19.537 1.00 94.06 326 SER A O 1
ATOM 2638 N N . PRO A 1 327 ? 17.694 -1.609 -21.615 1.00 92.44 327 PRO A N 1
ATOM 2639 C CA . PRO A 1 327 ? 16.443 -2.319 -21.305 1.00 92.44 327 PRO A CA 1
ATOM 2640 C C . PRO A 1 327 ? 16.587 -3.624 -20.510 1.00 92.44 327 PRO A C 1
ATOM 2642 O O . PRO A 1 327 ? 15.698 -3.971 -19.740 1.00 92.44 327 PRO A O 1
ATOM 2645 N N . SER A 1 328 ? 17.693 -4.353 -20.677 1.00 91.75 328 SER A N 1
ATOM 2646 C CA . SER A 1 328 ? 17.948 -5.627 -19.991 1.00 91.75 328 SER A CA 1
ATOM 2647 C C . SER A 1 328 ? 18.723 -5.501 -18.675 1.00 91.75 328 SER A C 1
ATOM 2649 O O . SER A 1 328 ? 18.834 -6.485 -17.956 1.00 91.75 328 SER A O 1
ATOM 2651 N N . SER A 1 329 ? 19.314 -4.339 -18.390 1.00 94.19 329 SER A N 1
ATOM 2652 C CA . SER A 1 329 ? 20.219 -4.117 -17.248 1.00 94.19 329 SER A CA 1
ATOM 2653 C C . SER A 1 329 ? 19.960 -2.791 -16.528 1.00 94.19 329 SER A C 1
ATOM 2655 O O . SER A 1 329 ? 20.791 -2.309 -15.757 1.00 94.19 329 SER A O 1
ATOM 2657 N N . TRP A 1 330 ? 18.804 -2.168 -16.774 1.00 96.31 330 TRP A N 1
ATOM 2658 C CA . TRP A 1 330 ? 18.419 -0.894 -16.166 1.00 96.31 330 TRP A CA 1
ATOM 2659 C C . TRP A 1 330 ? 18.275 -1.004 -14.642 1.00 96.31 330 TRP A C 1
ATOM 2661 O O . TRP A 1 330 ? 18.443 -0.011 -13.944 1.00 96.31 330 TRP A O 1
ATOM 2671 N N . THR A 1 331 ? 18.023 -2.215 -14.135 1.00 95.38 331 THR A N 1
ATOM 2672 C CA . THR A 1 331 ? 17.942 -2.528 -12.704 1.00 95.38 331 THR A CA 1
ATOM 2673 C C . THR A 1 331 ? 19.274 -2.905 -12.062 1.00 95.38 331 THR A C 1
ATOM 2675 O O . THR A 1 331 ? 19.308 -3.173 -10.861 1.00 95.38 331 THR A O 1
ATOM 2678 N N . ASP A 1 332 ? 20.371 -2.954 -12.823 1.00 91.94 332 ASP A N 1
ATOM 2679 C CA . ASP A 1 332 ? 21.696 -3.158 -12.239 1.00 91.94 332 ASP A CA 1
ATOM 2680 C C . ASP A 1 332 ? 22.026 -1.977 -11.310 1.00 91.94 332 ASP A C 1
ATOM 2682 O O . ASP A 1 332 ? 21.708 -0.838 -11.659 1.00 91.94 332 ASP A O 1
ATOM 2686 N N . PRO A 1 333 ? 22.732 -2.183 -10.182 1.00 88.25 333 PRO A N 1
ATOM 2687 C CA . PRO A 1 333 ? 22.994 -1.125 -9.195 1.00 88.25 333 PRO A CA 1
ATOM 2688 C C . PRO A 1 333 ? 23.594 0.162 -9.772 1.00 88.25 333 PRO A C 1
ATOM 2690 O O . PRO A 1 333 ? 23.290 1.252 -9.314 1.00 88.25 333 PRO A O 1
ATOM 2693 N N . GLN A 1 334 ? 24.437 0.042 -10.800 1.00 90.75 334 GLN A N 1
ATOM 2694 C CA . GLN A 1 334 ? 25.091 1.173 -11.467 1.00 90.75 334 GLN A CA 1
ATOM 2695 C C . GLN A 1 334 ? 24.164 1.996 -12.379 1.00 90.75 334 GLN A C 1
ATOM 2697 O O . GLN A 1 334 ? 24.522 3.104 -12.773 1.00 90.75 334 GLN A O 1
ATOM 2702 N N . ASN A 1 335 ? 23.014 1.435 -12.758 1.00 95.12 335 ASN A N 1
ATOM 2703 C CA . ASN A 1 335 ? 22.036 2.049 -13.654 1.00 95.12 335 ASN A CA 1
ATOM 2704 C C . ASN A 1 335 ? 20.742 2.427 -12.925 1.00 95.12 335 ASN A C 1
ATOM 2706 O O . ASN A 1 335 ? 20.051 3.335 -13.377 1.00 95.12 335 ASN A O 1
ATOM 2710 N N . LEU A 1 336 ? 20.406 1.721 -11.844 1.00 96.94 336 LEU A N 1
ATOM 2711 C CA . LEU A 1 336 ? 19.111 1.791 -11.188 1.00 96.94 336 LEU A CA 1
ATOM 2712 C C . LEU A 1 336 ? 18.831 3.197 -10.639 1.00 96.94 336 LEU A C 1
ATOM 2714 O O . LEU A 1 336 ? 19.526 3.697 -9.757 1.00 96.94 336 LEU A O 1
ATOM 2718 N N . VAL A 1 337 ? 17.760 3.804 -11.148 1.00 98.06 337 VAL A N 1
ATOM 2719 C CA . VAL A 1 337 ? 17.204 5.072 -10.669 1.00 98.06 337 VAL A CA 1
ATOM 2720 C C . VAL A 1 337 ? 15.796 4.811 -10.153 1.00 98.06 337 VAL A C 1
ATOM 2722 O O . VAL A 1 337 ? 15.026 4.072 -10.765 1.00 98.06 337 VAL A O 1
ATOM 2725 N N . THR A 1 338 ? 15.476 5.378 -8.996 1.00 97.75 338 THR A N 1
ATOM 2726 C CA . THR A 1 338 ? 14.306 4.990 -8.199 1.00 97.75 338 THR A CA 1
ATOM 2727 C C . THR A 1 338 ? 13.629 6.222 -7.590 1.00 97.75 338 THR A C 1
ATOM 2729 O O . THR A 1 338 ? 14.205 7.305 -7.642 1.00 97.75 338 THR A O 1
ATOM 2732 N N . ASN A 1 339 ? 12.405 6.118 -7.068 1.00 97.44 339 ASN A N 1
ATOM 2733 C CA . ASN A 1 339 ? 11.638 7.273 -6.559 1.00 97.44 339 ASN A CA 1
ATOM 2734 C C . ASN A 1 339 ? 11.095 7.089 -5.132 1.00 97.44 339 ASN A C 1
ATOM 2736 O O . ASN A 1 339 ? 10.222 7.841 -4.708 1.00 97.44 339 ASN A O 1
ATOM 2740 N N . GLY A 1 340 ? 11.558 6.066 -4.425 1.00 96.19 340 GLY A N 1
ATOM 2741 C CA . GLY A 1 340 ? 11.120 5.704 -3.084 1.00 96.19 340 GLY A CA 1
ATOM 2742 C C . GLY A 1 340 ? 12.061 6.208 -1.986 1.00 96.19 340 GLY A C 1
ATOM 2743 O O . GLY A 1 340 ? 13.004 6.961 -2.259 1.00 96.19 340 GLY A O 1
ATOM 2744 N N . PRO A 1 341 ? 11.809 5.796 -0.729 1.00 95.00 341 PRO A N 1
ATOM 2745 C CA . PRO A 1 341 ? 12.515 6.298 0.451 1.00 95.00 341 PRO A CA 1
ATOM 2746 C C . PRO A 1 341 ? 13.992 5.913 0.523 1.00 95.00 341 PRO A C 1
ATOM 2748 O O . PRO A 1 341 ? 14.759 6.576 1.225 1.00 95.00 341 PRO A O 1
ATOM 2751 N N . TYR A 1 342 ? 14.404 4.869 -0.192 1.00 97.31 342 TYR A N 1
ATOM 2752 C CA . TYR A 1 342 ? 15.780 4.401 -0.242 1.00 97.31 342 TYR A CA 1
ATOM 2753 C C . TYR A 1 342 ? 16.271 4.253 -1.680 1.00 97.31 342 TYR A C 1
ATOM 2755 O O . TYR A 1 342 ? 15.500 4.032 -2.605 1.00 97.31 342 TYR A O 1
ATOM 2763 N N . GLN A 1 343 ? 17.585 4.333 -1.853 1.00 96.19 343 GLN A N 1
ATOM 2764 C CA . GLN A 1 343 ? 18.287 4.043 -3.097 1.00 96.19 343 GLN A CA 1
ATOM 2765 C C . GLN A 1 343 ? 19.285 2.902 -2.885 1.00 96.19 343 GLN A C 1
ATOM 2767 O O . GLN A 1 343 ? 19.911 2.792 -1.826 1.00 96.19 343 GLN A O 1
ATOM 2772 N N . LEU A 1 344 ? 19.450 2.055 -3.901 1.00 97.12 344 LEU A N 1
ATOM 2773 C CA . LEU A 1 344 ? 20.435 0.979 -3.897 1.00 97.12 344 LEU A CA 1
ATOM 2774 C C . LEU A 1 344 ? 21.816 1.542 -4.238 1.00 97.12 344 LEU A C 1
ATOM 2776 O O . LEU A 1 344 ? 22.001 2.122 -5.302 1.00 97.12 344 LEU A O 1
ATOM 2780 N N . THR A 1 345 ? 22.795 1.335 -3.361 1.00 94.75 345 THR A N 1
ATOM 2781 C CA . THR A 1 345 ? 24.171 1.817 -3.585 1.00 94.75 345 THR A CA 1
ATOM 2782 C C . THR A 1 345 ? 25.148 0.698 -3.911 1.00 94.75 345 THR A C 1
ATOM 2784 O O . THR A 1 345 ? 26.043 0.875 -4.731 1.00 94.75 345 THR A O 1
ATOM 2787 N N . THR A 1 346 ? 24.966 -0.472 -3.297 1.00 95.50 346 THR A N 1
ATOM 2788 C CA . THR A 1 346 ? 25.786 -1.663 -3.542 1.00 95.50 346 THR A CA 1
ATOM 2789 C C . THR A 1 346 ? 24.890 -2.887 -3.619 1.00 95.50 346 THR A C 1
ATOM 2791 O O . THR A 1 346 ? 23.983 -3.035 -2.805 1.00 95.50 346 THR A O 1
ATOM 2794 N N . TRP A 1 347 ? 25.186 -3.797 -4.545 1.00 95.38 347 TRP A N 1
ATOM 2795 C CA . TRP A 1 347 ? 24.640 -5.151 -4.537 1.00 95.38 347 TRP A CA 1
ATOM 2796 C C . TRP A 1 347 ? 25.769 -6.141 -4.797 1.00 95.38 347 TRP A C 1
ATOM 2798 O O . TRP A 1 347 ? 26.381 -6.133 -5.865 1.00 95.38 347 TRP A O 1
ATOM 2808 N N . GLN A 1 348 ? 26.041 -6.986 -3.807 1.00 94.88 348 GLN A N 1
ATOM 2809 C CA . GLN A 1 348 ? 26.884 -8.165 -3.939 1.00 94.88 348 GLN A CA 1
ATOM 2810 C C . GLN A 1 348 ? 25.961 -9.391 -3.944 1.00 94.88 348 GLN A C 1
ATOM 2812 O O . GLN A 1 348 ? 25.401 -9.736 -2.900 1.00 94.88 348 GLN A O 1
ATOM 2817 N N . PRO A 1 349 ? 25.706 -10.006 -5.117 1.00 90.38 349 PRO A N 1
ATOM 2818 C CA . PRO A 1 349 ? 24.766 -11.117 -5.231 1.00 90.38 349 PRO A CA 1
ATOM 2819 C C . PRO A 1 349 ? 25.078 -12.242 -4.242 1.00 90.38 349 PRO A C 1
ATOM 2821 O O . PRO A 1 349 ? 26.239 -12.611 -4.092 1.00 90.38 349 PRO A O 1
ATOM 2824 N N . LYS A 1 350 ? 24.037 -12.807 -3.615 1.00 91.19 350 LYS A N 1
ATOM 2825 C CA . LYS A 1 350 ? 24.119 -13.831 -2.554 1.00 91.19 350 LYS A CA 1
ATOM 2826 C C . LYS A 1 350 ? 24.824 -13.410 -1.259 1.00 91.19 350 LYS A C 1
ATOM 2828 O O . LYS A 1 350 ? 24.969 -14.247 -0.378 1.00 91.19 350 LYS A O 1
ATOM 2833 N N . GLU A 1 351 ? 25.254 -12.155 -1.140 1.00 95.75 351 GLU A N 1
ATOM 2834 C CA . GLU A 1 351 ? 25.908 -11.642 0.065 1.00 95.75 351 GLU A CA 1
ATOM 2835 C C . GLU A 1 351 ? 25.072 -10.535 0.708 1.00 95.75 351 GLU A C 1
ATOM 2837 O O . GLU A 1 351 ? 24.485 -10.746 1.766 1.00 95.75 351 GLU A O 1
ATOM 2842 N N . TYR A 1 352 ? 24.971 -9.361 0.077 1.00 97.38 352 TYR A N 1
ATOM 2843 C CA . TYR A 1 352 ? 24.190 -8.250 0.625 1.00 97.38 352 TYR A CA 1
ATOM 2844 C C . TYR A 1 352 ? 23.780 -7.202 -0.417 1.00 97.38 352 TYR A C 1
ATOM 2846 O O . TYR A 1 352 ? 24.361 -7.078 -1.501 1.00 97.38 352 TYR A O 1
ATOM 2854 N N . MET A 1 353 ? 22.792 -6.393 -0.043 1.00 97.88 353 MET A N 1
ATOM 2855 C CA . MET A 1 353 ? 22.428 -5.135 -0.686 1.00 97.88 353 MET A CA 1
ATOM 2856 C C . MET A 1 353 ? 22.544 -3.994 0.327 1.00 97.88 353 MET A C 1
ATOM 2858 O O . MET A 1 353 ? 22.102 -4.125 1.466 1.00 97.88 353 MET A O 1
ATOM 2862 N N . LEU A 1 354 ? 23.125 -2.868 -0.086 1.00 97.75 354 LEU A N 1
ATOM 2863 C CA . LEU A 1 354 ? 23.238 -1.671 0.746 1.00 97.75 354 LEU A CA 1
ATOM 2864 C C . LEU A 1 354 ? 22.273 -0.598 0.251 1.00 97.75 354 LEU A C 1
ATOM 2866 O O . LEU A 1 354 ? 22.448 -0.054 -0.846 1.00 97.75 354 LEU A O 1
ATOM 2870 N N . LEU A 1 355 ? 21.281 -0.277 1.076 1.00 97.94 355 LEU A N 1
ATOM 2871 C CA . LEU A 1 355 ? 20.318 0.783 0.815 1.00 97.94 355 LEU A CA 1
ATOM 2872 C C . LEU A 1 355 ? 20.681 2.025 1.627 1.00 97.94 355 LEU A C 1
ATOM 2874 O O . LEU A 1 355 ? 20.956 1.933 2.824 1.00 97.94 355 LEU A O 1
ATOM 2878 N N . GLN A 1 356 ? 20.655 3.189 0.989 1.00 96.31 356 GLN A N 1
ATOM 2879 C CA . GLN A 1 356 ? 20.824 4.482 1.654 1.00 96.31 356 GLN A CA 1
ATOM 2880 C C . GLN A 1 356 ? 19.546 5.291 1.533 1.00 96.31 356 GLN A C 1
ATOM 2882 O O . GLN A 1 356 ? 18.844 5.177 0.528 1.00 96.31 356 GLN A O 1
ATOM 2887 N N . LYS A 1 357 ? 19.234 6.092 2.553 1.00 95.69 357 LYS A N 1
ATOM 2888 C CA . LYS A 1 357 ? 18.091 7.003 2.506 1.00 95.69 357 LYS A CA 1
ATOM 2889 C C . LYS A 1 357 ? 18.200 7.883 1.257 1.00 95.69 357 LYS A C 1
ATOM 2891 O O . LYS A 1 357 ? 19.259 8.438 0.970 1.00 95.69 357 LYS A O 1
ATOM 2896 N N . ASN A 1 358 ? 17.118 7.982 0.496 1.00 95.62 358 ASN A N 1
ATOM 2897 C CA . ASN A 1 358 ? 17.077 8.786 -0.715 1.00 95.62 358 ASN A CA 1
ATOM 2898 C C . ASN A 1 358 ? 16.900 10.269 -0.334 1.00 95.62 358 ASN A C 1
ATOM 2900 O O . ASN A 1 358 ? 15.832 10.637 0.164 1.00 95.62 358 ASN A O 1
ATOM 2904 N N . PRO A 1 359 ? 17.895 11.145 -0.573 1.00 93.38 359 PRO A N 1
ATOM 2905 C CA . PRO A 1 359 ? 17.787 12.560 -0.215 1.00 93.38 359 PRO A CA 1
ATOM 2906 C C . PRO A 1 359 ? 16.735 13.312 -1.046 1.00 93.38 359 PRO A C 1
ATOM 2908 O O . PRO A 1 359 ? 16.338 14.412 -0.670 1.00 93.38 359 PRO A O 1
ATOM 2911 N N . TYR A 1 360 ? 16.278 12.724 -2.155 1.00 94.00 360 TYR A N 1
ATOM 2912 C CA . TYR A 1 360 ? 15.277 13.291 -3.056 1.00 94.00 360 TYR A CA 1
ATOM 2913 C C . TYR A 1 360 ? 13.833 12.859 -2.731 1.00 94.00 360 TYR A C 1
ATOM 2915 O O . TYR A 1 360 ? 12.898 13.327 -3.378 1.00 94.00 360 TYR A O 1
ATOM 2923 N N . TYR A 1 361 ? 13.626 12.003 -1.721 1.00 91.62 361 TYR A N 1
ATOM 2924 C CA . TYR A 1 361 ? 12.299 11.553 -1.286 1.00 91.62 361 TYR A CA 1
ATOM 2925 C C . TYR A 1 361 ? 11.787 12.383 -0.096 1.00 91.62 361 TYR A C 1
ATOM 2927 O O . TYR A 1 361 ? 11.927 11.998 1.066 1.00 91.62 361 TYR A O 1
ATOM 2935 N N . SER A 1 362 ? 11.205 13.551 -0.378 1.00 80.88 362 SER A N 1
ATOM 2936 C CA . SER A 1 362 ? 10.713 14.491 0.647 1.00 80.88 362 SER A CA 1
ATOM 2937 C C . SER A 1 362 ? 9.208 14.400 0.930 1.00 80.88 362 SER A C 1
ATOM 2939 O O . SER A 1 362 ? 8.782 14.743 2.036 1.00 80.88 362 SER A O 1
ATOM 2941 N N . MET A 1 363 ? 8.409 13.935 -0.039 1.00 79.12 363 MET A N 1
ATOM 2942 C CA . MET A 1 363 ? 6.942 14.101 -0.028 1.00 79.12 363 MET A CA 1
ATOM 2943 C C . MET A 1 363 ? 6.132 12.817 0.149 1.00 79.12 363 MET A C 1
ATOM 2945 O O . MET A 1 363 ? 4.912 12.883 0.270 1.00 79.12 363 MET A O 1
ATOM 2949 N N . GLY A 1 364 ? 6.771 11.650 0.175 1.00 81.50 364 GLY A N 1
ATOM 2950 C CA . GLY A 1 364 ? 6.034 10.403 0.339 1.00 81.50 364 GLY A CA 1
ATOM 2951 C C . GLY A 1 364 ? 5.641 10.102 1.788 1.00 81.50 364 GLY A C 1
ATOM 2952 O O . GLY A 1 364 ? 6.167 10.677 2.747 1.00 81.50 364 GLY A O 1
ATOM 2953 N N . TYR A 1 365 ? 4.679 9.189 1.948 1.00 84.06 365 TYR A N 1
ATOM 2954 C CA . TYR A 1 365 ? 4.046 8.901 3.241 1.00 84.06 365 TYR A CA 1
ATOM 2955 C C . TYR A 1 365 ? 5.038 8.359 4.278 1.00 84.06 365 TYR A C 1
ATOM 2957 O O . TYR A 1 365 ? 4.982 8.728 5.452 1.00 84.06 365 TYR A O 1
ATOM 2965 N N . PHE A 1 366 ? 5.947 7.484 3.839 1.00 87.06 366 PHE A N 1
ATOM 2966 C CA . PHE A 1 366 ? 6.893 6.774 4.695 1.00 87.06 366 PHE A CA 1
ATOM 2967 C C . PHE A 1 366 ? 8.334 7.152 4.327 1.00 87.06 366 PHE A C 1
ATOM 2969 O O . PHE A 1 366 ? 8.968 6.443 3.552 1.00 87.06 366 PHE A O 1
ATOM 2976 N N . PRO A 1 367 ? 8.904 8.231 4.897 1.00 86.19 367 PRO A N 1
ATOM 2977 C CA . PRO A 1 367 ? 10.216 8.760 4.497 1.00 86.19 367 PRO A CA 1
ATOM 2978 C C . PRO A 1 367 ? 11.423 7.881 4.873 1.00 86.19 367 PRO A C 1
ATOM 2980 O O . PRO A 1 367 ? 12.565 8.285 4.653 1.00 86.19 367 PRO A O 1
ATOM 2983 N N . GLY A 1 368 ? 11.207 6.714 5.483 1.00 87.56 368 GLY A N 1
ATOM 2984 C CA . GLY A 1 368 ? 12.264 5.876 6.048 1.00 87.56 368 GLY A CA 1
ATOM 2985 C C . GLY A 1 368 ? 12.829 6.425 7.367 1.00 87.56 368 GLY A C 1
ATOM 2986 O O . GLY A 1 368 ? 12.957 7.636 7.571 1.00 87.56 368 GLY A O 1
ATOM 2987 N N . ASN A 1 369 ? 13.171 5.523 8.286 1.00 88.88 369 ASN A N 1
ATOM 2988 C CA . ASN A 1 369 ? 13.611 5.834 9.654 1.00 88.88 369 ASN A CA 1
ATOM 2989 C C . ASN A 1 369 ? 15.061 5.412 9.965 1.00 88.88 369 ASN A C 1
ATOM 2991 O O . ASN A 1 369 ? 15.507 5.575 11.099 1.00 88.88 369 ASN A O 1
ATOM 2995 N N . ALA A 1 370 ? 15.798 4.905 8.981 1.00 93.31 370 ALA A N 1
ATOM 2996 C CA . ALA A 1 370 ? 17.221 4.584 9.080 1.00 93.31 370 ALA A CA 1
ATOM 2997 C C . ALA A 1 370 ? 18.002 5.288 7.967 1.00 93.31 370 ALA A C 1
ATOM 2999 O O . ALA A 1 370 ? 17.491 5.404 6.852 1.00 93.31 370 ALA A O 1
ATOM 3000 N N . GLU A 1 371 ? 19.222 5.737 8.256 1.00 95.25 371 GLU A N 1
ATOM 3001 C CA . GLU A 1 371 ? 20.102 6.343 7.249 1.00 95.25 371 GLU A CA 1
ATOM 3002 C C . GLU A 1 371 ? 20.633 5.297 6.262 1.00 95.25 371 GLU A C 1
ATOM 3004 O O . GLU A 1 371 ? 20.755 5.539 5.062 1.00 95.25 371 GLU A O 1
ATOM 3009 N N . THR A 1 372 ? 20.939 4.102 6.766 1.00 97.19 372 THR A N 1
ATOM 3010 C CA . THR A 1 372 ? 21.465 2.987 5.979 1.00 97.19 372 THR A CA 1
ATOM 3011 C C . THR A 1 372 ? 20.796 1.688 6.406 1.00 97.19 372 THR A C 1
ATOM 3013 O O . THR A 1 372 ? 20.613 1.439 7.598 1.00 97.19 372 THR A O 1
ATOM 3016 N N . ILE A 1 373 ? 20.456 0.851 5.428 1.00 98.25 373 ILE A N 1
ATOM 3017 C CA . ILE A 1 373 ? 19.968 -0.510 5.637 1.00 98.25 373 ILE A CA 1
ATOM 3018 C C . ILE A 1 373 ? 20.933 -1.461 4.935 1.00 98.25 373 ILE A C 1
ATOM 3020 O O . ILE A 1 373 ? 21.136 -1.371 3.724 1.00 98.25 373 ILE A O 1
ATOM 3024 N N . ASN A 1 374 ? 21.525 -2.375 5.696 1.00 98.31 374 ASN A N 1
ATOM 3025 C CA . ASN A 1 374 ? 22.265 -3.503 5.155 1.00 98.31 374 ASN A CA 1
ATOM 3026 C C . ASN A 1 374 ? 21.325 -4.709 5.065 1.00 98.31 374 ASN A C 1
ATOM 3028 O O . ASN A 1 374 ? 20.991 -5.313 6.084 1.00 98.31 374 ASN A O 1
ATOM 3032 N N . CYS A 1 375 ? 20.896 -5.039 3.851 1.00 98.31 375 CYS A N 1
ATOM 3033 C CA . CYS A 1 375 ? 20.093 -6.214 3.548 1.00 98.31 375 CYS A CA 1
ATOM 3034 C C . CYS A 1 375 ? 21.024 -7.399 3.270 1.00 98.31 375 CYS A C 1
ATOM 3036 O O . CYS A 1 375 ? 21.481 -7.576 2.143 1.00 98.31 375 CYS A O 1
ATOM 3038 N N . SER A 1 376 ? 21.321 -8.202 4.286 1.00 98.19 376 SER A N 1
ATOM 3039 C CA . SER A 1 376 ? 22.078 -9.444 4.125 1.00 98.19 376 SER A CA 1
ATOM 3040 C C . SER A 1 376 ? 21.208 -10.496 3.442 1.00 98.19 376 SER A C 1
ATOM 3042 O O . SER A 1 376 ? 20.096 -10.770 3.900 1.00 98.19 376 SER A O 1
ATOM 3044 N N . LEU A 1 377 ? 21.709 -11.051 2.336 1.00 97.19 377 LEU A N 1
ATOM 3045 C CA . LEU A 1 377 ? 20.977 -11.984 1.487 1.00 97.19 377 LEU A CA 1
ATOM 3046 C C . LEU A 1 377 ? 21.128 -13.406 2.027 1.00 97.19 377 LEU A C 1
ATOM 3048 O O . LEU A 1 377 ? 22.168 -14.039 1.851 1.00 97.19 377 LEU A O 1
ATOM 3052 N N . ILE A 1 378 ? 20.091 -13.897 2.699 1.00 95.69 378 ILE A N 1
ATOM 3053 C CA . ILE A 1 378 ? 20.113 -15.204 3.362 1.00 95.69 378 ILE A CA 1
ATOM 3054 C C . ILE A 1 378 ? 19.705 -16.333 2.414 1.00 95.69 378 ILE A C 1
ATOM 3056 O O . ILE A 1 378 ? 18.914 -16.141 1.489 1.00 95.69 378 ILE A O 1
ATOM 3060 N N . ALA A 1 379 ? 20.239 -17.527 2.677 1.00 91.25 379 ALA A N 1
ATOM 3061 C CA . ALA A 1 379 ? 19.903 -18.759 1.960 1.00 91.25 379 ALA A CA 1
ATOM 3062 C C . ALA A 1 379 ? 19.317 -19.857 2.867 1.00 91.25 379 ALA A C 1
ATOM 3064 O O . ALA A 1 379 ? 18.705 -20.792 2.358 1.00 91.25 379 ALA A O 1
ATOM 3065 N N . ASP A 1 380 ? 19.515 -19.757 4.185 1.00 93.19 380 ASP A N 1
ATOM 3066 C CA . ASP A 1 380 ? 19.096 -20.752 5.174 1.00 93.19 380 ASP A CA 1
ATOM 3067 C C . ASP A 1 380 ? 18.592 -20.057 6.446 1.00 93.19 380 ASP A C 1
ATOM 3069 O O . ASP A 1 380 ? 19.273 -19.194 7.007 1.00 93.19 380 ASP A O 1
ATOM 3073 N N . TYR A 1 381 ? 17.390 -20.415 6.897 1.00 95.19 381 TYR A N 1
ATOM 3074 C CA . TYR A 1 381 ? 16.791 -19.789 8.073 1.00 95.19 381 TYR A CA 1
ATOM 3075 C C . TYR A 1 381 ? 17.343 -20.312 9.400 1.00 95.19 381 TYR A C 1
ATOM 3077 O O . TYR A 1 381 ? 17.340 -19.558 10.368 1.00 95.19 381 TYR A O 1
ATOM 3085 N N . GLU A 1 382 ? 17.795 -21.564 9.490 1.00 92.44 382 GLU A N 1
ATOM 3086 C CA . GLU A 1 382 ? 18.288 -22.120 10.755 1.00 92.44 382 GLU A CA 1
ATOM 3087 C C . GLU A 1 382 ? 19.574 -21.410 11.193 1.00 92.44 382 GLU A C 1
ATOM 3089 O O . GLU A 1 382 ? 19.663 -20.946 12.333 1.00 92.44 382 GLU A O 1
ATOM 3094 N N . ASP A 1 383 ? 20.525 -21.247 10.270 1.00 94.56 383 ASP A N 1
ATOM 3095 C CA . ASP A 1 383 ? 21.750 -20.472 10.498 1.00 94.56 383 ASP A CA 1
ATOM 3096 C C . ASP A 1 383 ? 21.431 -18.991 10.754 1.00 94.56 383 ASP A C 1
ATOM 3098 O O . ASP A 1 383 ? 21.952 -18.384 11.690 1.00 94.56 383 ASP A O 1
ATOM 3102 N N . THR A 1 384 ? 20.486 -18.416 10.002 1.00 97.00 384 THR A N 1
ATOM 3103 C CA . THR A 1 384 ? 20.055 -17.022 10.201 1.00 97.00 384 THR A CA 1
ATOM 3104 C C . THR A 1 384 ? 19.476 -16.789 11.602 1.00 97.00 384 THR A C 1
ATOM 3106 O O . THR A 1 384 ? 19.764 -15.765 12.222 1.00 97.00 384 THR A O 1
ATOM 3109 N N . LEU A 1 385 ? 18.685 -17.724 12.141 1.00 96.81 385 LEU A N 1
ATOM 3110 C CA . LEU A 1 385 ? 18.124 -17.619 13.493 1.00 96.81 385 LEU A CA 1
ATOM 3111 C C . LEU A 1 385 ? 19.203 -17.758 14.582 1.00 96.81 385 LEU A C 1
ATOM 3113 O O . LEU A 1 385 ? 19.126 -17.082 15.609 1.00 96.81 385 LEU A O 1
ATOM 3117 N N . ASP A 1 386 ? 20.227 -18.588 14.367 1.00 95.50 386 ASP A N 1
ATOM 3118 C CA . ASP A 1 386 ? 21.396 -18.670 15.254 1.00 95.50 386 ASP A CA 1
ATOM 3119 C C . ASP A 1 386 ? 22.210 -17.364 15.236 1.00 95.50 386 ASP A C 1
ATOM 3121 O O . ASP A 1 386 ? 22.594 -16.855 16.291 1.00 95.50 386 ASP A O 1
ATOM 3125 N N . GLN A 1 387 ? 22.400 -16.756 14.064 1.00 96.69 387 GLN A N 1
ATOM 3126 C CA . GLN A 1 387 ? 23.038 -15.443 13.919 1.00 96.69 387 GLN A CA 1
ATOM 3127 C C . GLN A 1 387 ? 22.216 -14.317 14.564 1.00 96.69 387 GLN A C 1
ATOM 3129 O O . GLN A 1 387 ? 22.781 -13.474 15.266 1.00 96.69 387 GLN A O 1
ATOM 3134 N N . TYR A 1 388 ? 20.888 -14.330 14.403 1.00 97.44 388 TYR A N 1
ATOM 3135 C CA . TYR A 1 388 ? 19.981 -13.400 15.082 1.00 97.44 388 TYR A CA 1
ATOM 3136 C C . TYR A 1 388 ? 20.111 -13.506 16.610 1.00 97.44 388 TYR A C 1
ATOM 3138 O O . TYR A 1 388 ? 20.232 -12.488 17.280 1.00 97.44 388 TYR A O 1
ATOM 3146 N N . SER A 1 389 ? 20.237 -14.721 17.165 1.00 96.19 389 SER A N 1
ATOM 3147 C CA . SER A 1 389 ? 20.460 -14.923 18.614 1.00 96.19 389 SER A CA 1
ATOM 3148 C C . SER A 1 389 ? 21.760 -14.315 19.164 1.00 96.19 389 SER A C 1
ATOM 3150 O O . SER A 1 389 ? 21.927 -14.193 20.378 1.00 96.19 389 SER A O 1
ATOM 3152 N N . ARG A 1 390 ? 22.697 -13.963 18.275 1.00 96.88 390 ARG A N 1
ATOM 3153 C CA . ARG A 1 390 ? 23.991 -13.336 18.583 1.00 96.88 390 ARG A CA 1
ATOM 3154 C C . ARG A 1 390 ? 24.016 -11.860 18.186 1.00 96.88 390 ARG A C 1
ATOM 3156 O O . ARG A 1 390 ? 25.095 -11.322 17.934 1.00 96.88 390 ARG A O 1
ATOM 3163 N N . ASP A 1 391 ? 22.842 -11.243 18.075 1.00 95.94 391 ASP A N 1
ATOM 3164 C CA . ASP A 1 391 ? 22.647 -9.845 17.703 1.00 95.94 391 ASP A CA 1
ATOM 3165 C C . ASP A 1 391 ? 23.302 -9.480 16.362 1.00 95.94 391 ASP A C 1
ATOM 3167 O O . ASP A 1 391 ? 23.770 -8.354 16.203 1.00 95.94 391 ASP A O 1
ATOM 3171 N N . GLN A 1 392 ? 23.401 -10.401 15.390 1.00 97.12 392 GLN A N 1
ATOM 3172 C CA . GLN A 1 392 ? 23.974 -10.081 14.069 1.00 97.12 392 GLN A CA 1
ATOM 3173 C C . GLN A 1 392 ? 22.985 -9.358 13.145 1.00 97.12 392 GLN A C 1
ATOM 3175 O O . GLN A 1 392 ? 23.416 -8.581 12.291 1.00 97.12 392 GLN A O 1
ATOM 3180 N N . PHE A 1 393 ? 21.683 -9.557 13.355 1.00 97.81 393 PHE A N 1
ATOM 3181 C CA . PHE A 1 393 ? 20.604 -8.907 12.614 1.00 97.81 393 PHE A CA 1
ATOM 3182 C C . PHE A 1 393 ? 19.635 -8.228 13.578 1.00 97.81 393 PHE A C 1
ATOM 3184 O O . PHE A 1 393 ? 19.432 -8.709 14.687 1.00 97.81 393 PHE A O 1
ATOM 3191 N N . ASP A 1 394 ? 19.018 -7.140 13.127 1.00 96.88 394 ASP A N 1
ATOM 3192 C CA . ASP A 1 394 ? 17.961 -6.441 13.865 1.00 96.88 394 ASP A CA 1
ATOM 3193 C C . ASP A 1 394 ? 16.573 -6.944 13.444 1.00 96.88 394 ASP A C 1
ATOM 3195 O O . ASP A 1 394 ? 15.622 -6.893 14.217 1.00 96.88 394 ASP A O 1
ATOM 3199 N N . VAL A 1 395 ? 16.444 -7.430 12.202 1.00 96.56 395 VAL A N 1
ATOM 3200 C CA . VAL A 1 395 ? 15.204 -7.985 11.647 1.00 96.56 395 VAL A CA 1
ATOM 3201 C C . VAL A 1 395 ? 15.535 -9.171 10.745 1.00 96.56 395 VAL A C 1
ATOM 3203 O O . VAL A 1 395 ? 16.410 -9.068 9.888 1.00 96.56 395 VAL A O 1
ATOM 3206 N N . VAL A 1 396 ? 14.789 -10.268 10.883 1.00 97.38 396 VAL A N 1
ATOM 3207 C CA . VAL A 1 396 ? 14.794 -11.403 9.946 1.00 97.38 396 VAL A CA 1
ATOM 3208 C C . VAL A 1 396 ? 13.416 -11.498 9.302 1.00 97.38 396 VAL A C 1
ATOM 3210 O O . VAL A 1 396 ? 12.415 -11.714 9.984 1.00 97.38 396 VAL A O 1
ATOM 3213 N N . THR A 1 397 ? 13.350 -11.331 7.983 1.00 95.62 397 THR A N 1
ATOM 3214 C CA . THR A 1 397 ? 12.114 -11.601 7.230 1.00 95.62 397 THR A CA 1
ATOM 3215 C C . THR A 1 397 ? 11.968 -13.098 7.005 1.00 95.62 397 THR A C 1
ATOM 3217 O O . THR A 1 397 ? 12.947 -13.772 6.714 1.00 95.62 397 THR A O 1
ATOM 3220 N N . MET A 1 398 ? 10.754 -13.628 7.144 1.00 93.50 398 MET A N 1
ATOM 3221 C CA . MET A 1 398 ? 10.471 -15.067 7.060 1.00 93.50 398 MET A CA 1
ATOM 3222 C C . MET A 1 398 ? 9.382 -15.358 6.016 1.00 93.50 398 MET A C 1
ATOM 3224 O O . MET A 1 398 ? 8.425 -16.070 6.310 1.00 93.50 398 MET A O 1
ATOM 3228 N N . PHE A 1 399 ? 9.488 -14.758 4.822 1.00 89.81 399 PHE A N 1
ATOM 3229 C CA . PHE A 1 399 ? 8.469 -14.864 3.765 1.00 89.81 399 PHE A CA 1
ATOM 3230 C C . PHE A 1 399 ? 8.235 -16.312 3.320 1.00 89.81 399 PHE A C 1
ATOM 3232 O O . PHE A 1 399 ? 7.087 -16.744 3.229 1.00 89.81 399 PHE A O 1
ATOM 3239 N N . ASN A 1 400 ? 9.314 -17.076 3.121 1.00 89.31 400 ASN A N 1
ATOM 3240 C CA . ASN A 1 400 ? 9.258 -18.455 2.631 1.00 89.31 400 ASN A CA 1
ATOM 3241 C C . ASN A 1 400 ? 9.650 -19.499 3.691 1.00 89.31 400 ASN A C 1
ATOM 3243 O O . ASN A 1 400 ? 9.976 -20.637 3.349 1.00 89.31 400 ASN A O 1
ATOM 3247 N N . ALA A 1 401 ? 9.644 -19.137 4.978 1.00 90.94 401 ALA A N 1
ATOM 3248 C CA . ALA A 1 401 ? 9.998 -20.064 6.050 1.00 90.94 401 ALA A CA 1
ATOM 3249 C C . ALA A 1 401 ? 8.971 -21.198 6.167 1.00 90.94 401 ALA A C 1
ATOM 3251 O O . ALA A 1 401 ? 7.759 -20.963 6.214 1.00 90.94 401 ALA A O 1
ATOM 3252 N N . ASP A 1 402 ? 9.446 -22.439 6.268 1.00 90.31 402 ASP A N 1
ATOM 3253 C CA . ASP A 1 402 ? 8.552 -23.572 6.461 1.00 90.31 402 ASP A CA 1
ATOM 3254 C C . ASP A 1 402 ? 7.956 -23.585 7.888 1.00 90.31 402 ASP A C 1
ATOM 3256 O O . ASP A 1 402 ? 8.489 -22.958 8.817 1.00 90.31 402 ASP A O 1
ATOM 3260 N N . PRO A 1 403 ? 6.837 -24.302 8.113 1.00 88.94 403 PRO A N 1
ATOM 3261 C CA . PRO A 1 403 ? 6.185 -24.332 9.421 1.00 88.94 403 PRO A CA 1
ATOM 3262 C C . PRO A 1 403 ? 7.096 -24.775 10.578 1.00 88.94 403 PRO A C 1
ATOM 3264 O O . PRO A 1 403 ? 6.893 -24.332 11.709 1.00 88.94 403 PRO A O 1
ATOM 3267 N N . GLY A 1 404 ? 8.083 -25.640 10.325 1.00 92.75 404 GLY A N 1
ATOM 3268 C CA . GLY A 1 404 ? 9.067 -26.085 11.309 1.00 92.75 404 GLY A CA 1
ATOM 3269 C C . GLY A 1 404 ? 9.970 -24.943 11.765 1.00 92.75 404 GLY A C 1
ATOM 3270 O O . GLY A 1 404 ? 10.070 -24.697 12.971 1.00 92.75 404 GLY A O 1
ATOM 3271 N N . THR A 1 405 ? 10.533 -24.186 10.820 1.00 94.06 405 THR A N 1
ATOM 3272 C CA . THR A 1 405 ? 11.321 -22.977 11.102 1.00 94.06 405 THR A CA 1
ATOM 3273 C C . THR A 1 405 ? 10.507 -21.939 11.873 1.00 94.06 405 THR A C 1
ATOM 3275 O O . THR A 1 405 ? 10.987 -21.377 12.857 1.00 94.06 405 THR A O 1
ATOM 3278 N N . VAL A 1 406 ? 9.242 -21.711 11.505 1.00 92.19 406 VAL A N 1
ATOM 3279 C CA . VAL A 1 406 ? 8.371 -20.765 12.231 1.00 92.19 406 VAL A CA 1
ATOM 3280 C C . VAL A 1 406 ? 8.133 -21.221 13.678 1.00 92.19 406 VAL A C 1
ATOM 3282 O O . VAL A 1 406 ? 8.132 -20.407 14.605 1.00 92.19 406 VAL A O 1
ATOM 3285 N N . VAL A 1 407 ? 7.957 -22.527 13.909 1.00 93.50 407 VAL A N 1
ATOM 3286 C CA . VAL A 1 407 ? 7.843 -23.090 15.265 1.00 93.50 407 VAL A CA 1
ATOM 3287 C C . VAL A 1 407 ? 9.147 -22.925 16.048 1.00 93.50 407 VAL A C 1
ATOM 3289 O O . VAL A 1 407 ? 9.093 -22.618 17.240 1.00 93.50 407 VAL A O 1
ATOM 3292 N N . GLN A 1 408 ? 10.304 -23.105 15.410 1.00 93.69 408 GLN A N 1
ATOM 3293 C CA . GLN A 1 408 ? 11.608 -22.872 16.030 1.00 93.69 408 GLN A CA 1
ATOM 3294 C C . GLN A 1 408 ? 11.787 -21.402 16.423 1.00 93.69 408 GLN A C 1
ATOM 3296 O O . GLN A 1 408 ? 12.061 -21.129 17.592 1.00 93.69 408 GLN A O 1
ATOM 3301 N N . ALA A 1 409 ? 11.544 -20.465 15.503 1.00 95.06 409 ALA A N 1
ATOM 3302 C CA . ALA A 1 409 ? 11.611 -19.031 15.770 1.00 95.06 409 ALA A CA 1
ATOM 3303 C C . ALA A 1 409 ? 10.699 -18.638 16.940 1.00 95.06 409 ALA A C 1
ATOM 3305 O O . ALA A 1 409 ? 11.128 -17.947 17.858 1.00 95.06 409 ALA A O 1
ATOM 3306 N N . ARG A 1 410 ? 9.471 -19.174 16.993 1.00 94.56 410 ARG A N 1
ATOM 3307 C CA . ARG A 1 410 ? 8.539 -18.935 18.109 1.00 94.56 410 ARG A CA 1
ATOM 3308 C C . ARG A 1 410 ? 9.055 -19.452 19.453 1.00 94.56 410 ARG A C 1
ATOM 3310 O O . ARG A 1 410 ? 8.740 -18.868 20.484 1.00 94.56 410 ARG A O 1
ATOM 3317 N N . ARG A 1 411 ? 9.799 -20.563 19.468 1.00 94.44 411 ARG A N 1
ATOM 3318 C CA . ARG A 1 411 ? 10.392 -21.115 20.699 1.00 94.44 411 ARG A CA 1
ATOM 3319 C C . ARG A 1 411 ? 11.574 -20.286 21.188 1.00 94.44 411 ARG A C 1
ATOM 3321 O O . ARG A 1 411 ? 11.748 -20.176 22.395 1.00 94.44 411 ARG A O 1
ATOM 3328 N N . MET A 1 412 ? 12.381 -19.765 20.267 1.00 94.62 412 MET A N 1
ATOM 3329 C CA . MET A 1 412 ? 13.594 -19.009 20.584 1.00 94.62 412 MET A CA 1
ATOM 3330 C C . MET A 1 412 ? 13.293 -17.541 20.911 1.00 94.62 412 MET A C 1
ATOM 3332 O O . MET A 1 412 ? 13.856 -17.009 21.859 1.00 94.62 412 MET A O 1
ATOM 3336 N N . PHE A 1 413 ? 12.370 -16.922 20.171 1.00 95.56 413 PHE A N 1
ATOM 3337 C CA . PHE A 1 413 ? 12.150 -15.472 20.136 1.00 95.56 413 PHE A CA 1
ATOM 3338 C C . PHE A 1 413 ? 10.668 -15.112 20.301 1.00 95.56 413 PHE A C 1
ATOM 3340 O O . PHE A 1 413 ? 10.150 -14.237 19.616 1.00 95.56 413 PHE A O 1
ATOM 3347 N N . GLY A 1 414 ? 9.940 -15.824 21.167 1.00 90.19 414 GLY A N 1
ATOM 3348 C CA . GLY A 1 414 ? 8.480 -15.698 21.279 1.00 90.19 414 GLY A CA 1
ATOM 3349 C C . GLY A 1 414 ? 7.964 -14.271 21.512 1.00 90.19 414 GLY A C 1
ATOM 3350 O O . GLY A 1 414 ? 6.913 -13.933 20.974 1.00 90.19 414 GLY A O 1
ATOM 3351 N N . ASP A 1 415 ? 8.714 -13.446 22.249 1.00 90.81 415 ASP A N 1
ATOM 3352 C CA . ASP A 1 415 ? 8.358 -12.049 22.548 1.00 90.81 415 ASP A CA 1
ATOM 3353 C C . ASP A 1 415 ? 8.722 -11.069 21.413 1.00 90.81 415 ASP A C 1
ATOM 3355 O O . ASP A 1 415 ? 8.210 -9.952 21.370 1.00 90.81 415 ASP A O 1
ATOM 3359 N N . GLU A 1 416 ? 9.584 -11.485 20.483 1.00 94.38 416 GLU A N 1
ATOM 3360 C CA . GLU A 1 416 ? 10.062 -10.677 19.351 1.00 94.38 416 GLU A CA 1
ATOM 3361 C C . GLU A 1 416 ? 9.425 -11.104 18.020 1.00 94.38 416 GLU A C 1
ATOM 3363 O O . GLU A 1 416 ? 9.372 -10.327 17.065 1.00 94.38 416 GLU A O 1
ATOM 3368 N N . LEU A 1 417 ? 8.906 -12.334 17.943 1.00 93.06 417 LEU A N 1
ATOM 3369 C CA . LEU A 1 417 ? 8.280 -12.870 16.744 1.00 93.06 417 LEU A CA 1
ATOM 3370 C C . LEU A 1 417 ? 6.954 -12.160 16.460 1.00 93.06 417 LEU A C 1
ATOM 3372 O O . LEU A 1 417 ? 5.917 -12.448 17.064 1.00 93.06 417 LEU A O 1
ATOM 3376 N N . VAL A 1 418 ? 6.961 -11.315 15.435 1.00 90.38 418 VAL A N 1
ATOM 3377 C CA . VAL A 1 418 ? 5.749 -10.698 14.898 1.00 90.38 418 VAL A CA 1
ATOM 3378 C C . VAL A 1 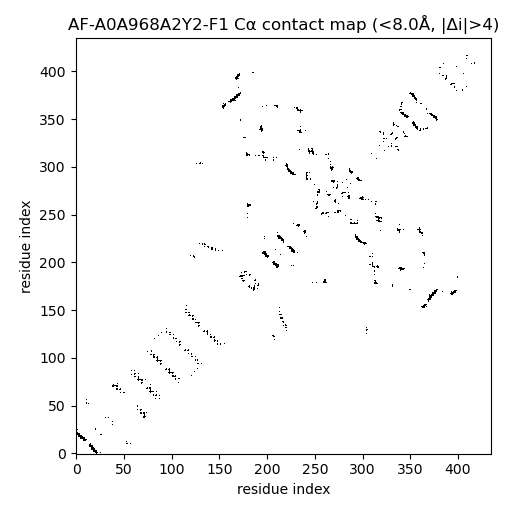418 ? 5.170 -11.584 13.799 1.00 90.38 418 VAL A C 1
ATOM 3380 O O . VAL A 1 418 ? 5.796 -11.820 12.770 1.00 90.38 418 VAL A O 1
ATOM 3383 N N . SER A 1 419 ? 3.942 -12.065 14.003 1.00 83.94 419 SER A N 1
ATOM 3384 C CA . SER A 1 419 ? 3.194 -12.807 12.985 1.00 83.94 419 SER A CA 1
ATOM 3385 C C . SER A 1 419 ? 2.108 -11.920 12.391 1.00 83.94 419 SER A C 1
ATOM 3387 O O . SER A 1 419 ? 1.255 -11.402 13.111 1.00 83.94 419 SER A O 1
ATOM 3389 N N . ILE A 1 420 ? 2.138 -11.758 11.071 1.00 79.38 420 ILE A N 1
ATOM 3390 C CA . ILE A 1 420 ? 1.160 -10.966 10.329 1.00 79.38 420 ILE A CA 1
ATOM 3391 C C . ILE A 1 420 ? 0.289 -11.934 9.534 1.00 79.38 420 ILE A C 1
ATOM 3393 O O . ILE A 1 420 ? 0.788 -12.724 8.735 1.00 79.38 420 ILE A O 1
ATOM 3397 N N . SER A 1 421 ? -1.023 -11.898 9.766 1.00 73.25 421 SER A N 1
ATOM 3398 C CA . SER A 1 421 ? -1.959 -12.688 8.968 1.00 73.25 421 SER A CA 1
ATOM 3399 C C . SER A 1 421 ? -2.085 -12.068 7.580 1.00 73.25 421 SER A C 1
ATOM 3401 O O . SER A 1 421 ? -2.498 -10.917 7.451 1.00 73.25 421 SER A O 1
ATOM 3403 N N . GLN A 1 422 ? -1.745 -12.841 6.553 1.00 71.38 422 GLN A N 1
ATOM 3404 C CA . GLN A 1 422 ? -1.944 -12.465 5.159 1.00 71.38 422 GLN A CA 1
ATOM 3405 C C . GLN A 1 422 ? -3.108 -13.270 4.563 1.00 71.38 422 GLN A C 1
ATOM 3407 O O . GLN A 1 422 ? -3.227 -14.466 4.852 1.00 71.38 422 GLN A O 1
ATOM 3412 N N . PRO A 1 423 ? -3.975 -12.660 3.733 1.00 72.56 423 PRO A N 1
ATOM 3413 C CA . PRO A 1 423 ? -5.026 -13.365 3.004 1.00 72.56 423 PRO A CA 1
ATOM 3414 C C . PRO A 1 423 ? -4.435 -14.174 1.833 1.00 72.56 423 PRO A C 1
ATOM 3416 O O . PRO A 1 423 ? -4.759 -13.941 0.671 1.00 72.56 423 PRO A O 1
ATOM 3419 N N . SER A 1 424 ? -3.567 -15.132 2.152 1.00 77.50 424 SER A N 1
ATOM 3420 C CA . SER A 1 424 ? -2.818 -15.957 1.203 1.00 77.50 424 SER A CA 1
ATOM 3421 C C . SER A 1 424 ? -3.315 -17.402 1.244 1.00 77.50 424 SER A C 1
ATOM 3423 O O . SER A 1 424 ? -3.754 -17.902 2.280 1.00 77.50 424 SER A O 1
ATOM 3425 N N . THR A 1 425 ? -3.268 -18.093 0.106 1.00 81.00 425 THR A N 1
ATOM 3426 C CA . THR A 1 425 ? -3.621 -19.517 0.004 1.00 81.00 425 THR A CA 1
ATOM 3427 C C . THR A 1 425 ? -2.487 -20.270 -0.671 1.00 81.00 425 THR A C 1
ATOM 3429 O O . THR A 1 425 ? -2.124 -19.952 -1.799 1.00 81.00 425 THR A O 1
ATOM 3432 N N . PHE A 1 426 ? -1.971 -21.299 -0.002 1.00 81.75 426 PHE A N 1
ATOM 3433 C CA . PHE A 1 426 ? -1.016 -22.240 -0.581 1.00 81.75 426 PHE A CA 1
ATOM 3434 C C . PHE A 1 426 ? -1.778 -23.416 -1.195 1.00 81.75 426 PHE A C 1
ATOM 3436 O O . PHE A 1 426 ? -2.673 -23.981 -0.563 1.00 81.75 426 PHE A O 1
ATOM 3443 N N . TYR A 1 427 ? -1.445 -23.781 -2.430 1.00 85.44 427 TYR A N 1
ATOM 3444 C CA . TYR A 1 427 ? -2.110 -24.858 -3.161 1.00 85.44 427 TYR A CA 1
ATOM 3445 C C . TYR A 1 427 ? -1.131 -25.579 -4.090 1.00 85.44 427 TYR A C 1
ATOM 3447 O O . TYR A 1 427 ? -0.092 -25.045 -4.467 1.00 85.44 427 TYR A O 1
ATOM 3455 N N . VAL A 1 428 ? -1.480 -26.809 -4.467 1.00 88.62 428 VAL A N 1
ATOM 3456 C CA . VAL A 1 428 ? -0.772 -27.572 -5.501 1.00 88.62 428 VAL A CA 1
ATOM 3457 C C . VAL A 1 428 ? -1.456 -27.306 -6.839 1.00 88.62 428 VAL A C 1
ATOM 3459 O O . VAL A 1 428 ? -2.673 -27.460 -6.945 1.00 88.62 428 VAL A O 1
ATOM 3462 N N . SER A 1 429 ? -0.683 -26.917 -7.854 1.00 87.00 429 SER A N 1
ATOM 3463 C CA . SER A 1 429 ? -1.159 -26.794 -9.236 1.00 87.00 429 SER A CA 1
ATOM 3464 C C . SER A 1 429 ? -0.678 -27.982 -10.069 1.00 87.00 429 SER A C 1
ATOM 3466 O O . SER A 1 429 ? 0.450 -28.445 -9.897 1.00 87.00 429 SER A O 1
ATOM 3468 N N . PHE A 1 430 ? -1.526 -28.474 -10.973 1.00 89.44 430 PHE A N 1
ATOM 3469 C CA . PHE A 1 430 ? -1.203 -29.573 -11.883 1.00 89.44 430 PHE A CA 1
ATOM 3470 C C . PHE A 1 430 ? -1.032 -29.027 -13.300 1.00 89.44 430 PHE A C 1
ATOM 3472 O O . PHE A 1 430 ? -1.915 -28.340 -13.813 1.00 89.44 430 PHE A O 1
ATOM 3479 N N . LEU A 1 431 ? 0.091 -29.352 -13.941 1.00 87.69 431 LEU A N 1
ATOM 3480 C CA . LEU A 1 431 ? 0.311 -29.056 -15.356 1.00 87.69 431 LEU A CA 1
ATOM 3481 C C . LEU A 1 431 ? -0.589 -29.972 -16.190 1.00 87.69 431 LEU A C 1
ATOM 3483 O O . LEU A 1 431 ? -0.286 -31.143 -16.375 1.00 87.69 431 LEU A O 1
ATOM 3487 N N . VAL A 1 432 ? -1.729 -29.453 -16.645 1.00 89.06 432 VAL A N 1
ATOM 3488 C CA . VAL A 1 432 ? -2.737 -30.225 -17.400 1.00 89.06 432 VAL A CA 1
ATOM 3489 C C . VAL A 1 432 ? -2.362 -30.450 -18.868 1.00 89.06 432 VAL A C 1
ATOM 3491 O O . VAL A 1 432 ? -3.019 -31.211 -19.572 1.00 89.06 432 VAL A O 1
ATOM 3494 N N . ASP A 1 433 ? -1.315 -29.778 -19.336 1.00 90.06 433 ASP A N 1
ATOM 3495 C CA . ASP A 1 433 ? -0.725 -29.896 -20.667 1.00 90.06 433 ASP A CA 1
ATOM 3496 C C . ASP A 1 433 ? 0.419 -30.924 -20.723 1.00 90.06 433 ASP A C 1
ATOM 3498 O O . ASP A 1 433 ? 0.953 -31.197 -21.801 1.00 90.06 433 ASP A O 1
ATOM 3502 N N . ARG A 1 434 ? 0.788 -31.520 -19.579 1.00 76.75 434 ARG A N 1
ATOM 3503 C CA . ARG A 1 434 ? 1.794 -32.582 -19.478 1.00 76.75 434 ARG A CA 1
ATOM 3504 C C . ARG A 1 434 ? 1.170 -33.825 -18.822 1.00 76.75 434 ARG A C 1
ATOM 3506 O O . ARG A 1 434 ? 0.658 -33.698 -17.713 1.00 76.75 434 ARG A O 1
ATOM 3513 N N . PRO A 1 435 ? 1.158 -34.984 -19.508 1.00 71.62 435 PRO A N 1
ATOM 3514 C CA . PRO A 1 435 ? 0.528 -36.206 -19.005 1.00 71.62 435 PRO A CA 1
ATOM 3515 C C . PRO A 1 435 ? 1.220 -36.801 -17.776 1.00 71.62 435 PRO A C 1
ATOM 3517 O O . PRO A 1 435 ? 2.446 -36.589 -17.616 1.00 71.62 435 PRO A O 1
#

Sequence (435 aa):
MLVRQSGTAKVGRHFLSRYRFTHTMIQHFLYTNLVKRERQIIHGEIGKILEDVYQEQNQEIVIQLARHFQEADMPDKAKEYLLRAGHHARNRYAHEDAIKFYQRALTILEAAGDQQLIAETKQAMGLVHLVAGNFEEAGKIFNIESAHWELIGYSREKDRRVSPETMRLAVEQPTTLDPGMAVDDVSTFLIAQLFDGLLTLGKDHNILPGIADRWQVDDHGKRYTFYLNEEIYWSDGTRLTAHDFVFGWLRNLHPDTQSPAAHLLYPIRNAREFGEGMIKDPAAVGVKALNELTLEVTLATPAAYFPNLMTLSVSYPLPKWVVEKSPSSWTDPQNLVTNGPYQLTTWQPKEYMLLQKNPYYSMGYFPGNAETINCSLIADYEDTLDQYSRDQFDVVTMFNADPGTVVQARRMFGDELVSISQPSTFYVSFLVDRP

Nearest PDB structures (foldseek):
  3tcf-assembly2_B  TM=8.892E-01  e=1.963E-21  Escherichia coli K-12
  8arn-assembly1_A  TM=9.259E-01  e=2.956E-20  Bacillus subtilis subsp. subtilis str. 168
  2z23-assembly1_A  TM=8.797E-01  e=7.822E-21  Yersinia pestis CO92
  4gl8-assembly2_B  TM=9.155E-01  e=5.901E-20  Borreliella burgdorferi B31
  6npo-assembly1_A  TM=9.257E-01  e=1.178E-19  Bacillus anthracis

pLDDT: mean 92.46, std 7.18, range [51.47, 98.81]

Mean predicted aligned error: 6.01 Å

Foldseek 3Di:
DQKDFPAWDDAPPDIDTDIDGPDVVSVVVVQVPDDLQRQLVVLVVVLVVLCVRNPVPCLVCLVVSLVSCVSNVPLVSNLVSLQSQLLSCLVVLVLVSSLVSLVVSLVSCVVVVVLLVNLLSLLSNLLSCLVVLVQVVSQVSQVVSLVSCVVVPQAAPVPQAFAQDAAEEAAADAPACQLLADDAPRNQVVVQQFAWFQWAADPSRRIGGFQFSGKGADPSQFKMKTFGDQLFAKLVRHHQFLVLLLVLLLCSLACVNVRVCNVLLQQFQCSVCRSVVVDVDSVRTQWDGPDRGMIMTGGPDRDSCNSVSRNGSSRTGHDVVLCVVCVPCCRPLVNDMYGHQWHWNDDDPQAWTKIAGRPSHRRGHDNDRYRIYIHGHDDDLVVVLVCVVVVNHPYYDCRPPDPVSVVVCCVSPVVPDDDDDDPDDDDDDDPPVPD

Secondary structure (DSSP, 8-state):
--EEEEEEEEETTEEEEEEEESSHHHHHHHHHHS-HHHHHHHHHHHHHHHHHHHGGGGGGGHHHHHHHHHHTT-HHHHHHHHHHHHHHHHHTT-HHHHHHHHHHHHHHHHHHT-HHHHHHHHHHHHHHHHHTT-HHHHHHHHHHHHHHHHHHTS-TTTT---EEEEEEEEEEPPS---TTT--SHHHHHHHHHH---SEEE-TTS-EEE-SEEEEEEEGGGTEEEEEE-TT-B-TTSPBP-HHHHHHHHHHHHSGGG--TTGGGGTTBTTHHHHHTTS---GGGSSEEEEETTEEEEEBSS--TTHHHHTTSGGGS---HHHHHHSTTTTTSTTT----SSEEEEEEETTTEEEEEE-TT--SSS---SEEEEEEEEES-HHHHHHHHTTTS-SEE--TT--HHHHHHHHHHSTTT---------------TT--

Radius of gyration: 24.98 Å; Cα contacts (8 Å, |Δi|>4): 786; chains: 1; bounding box: 63×58×71 Å

Solvent-accessible surface area (backbone atoms only — not comparable to full-atom values): 23100 Å² total; per-residue (Å²): 122,71,59,41,82,73,53,71,47,79,39,82,95,44,80,42,79,38,70,39,61,73,44,69,67,58,52,49,53,58,57,71,70,46,54,72,68,57,47,16,51,53,24,39,52,51,29,52,51,49,50,68,54,28,50,93,51,36,75,84,45,24,61,58,42,18,49,22,19,48,60,27,73,36,63,71,60,14,35,55,26,17,44,52,28,14,55,54,26,46,78,68,70,36,47,72,58,15,45,54,25,38,55,57,22,41,57,51,29,64,75,69,64,43,58,66,63,41,26,56,46,33,39,53,44,19,51,43,27,35,64,71,66,39,31,72,61,15,32,53,33,32,54,57,24,33,55,44,40,64,74,68,58,56,39,76,57,81,83,60,74,60,35,86,56,70,45,32,33,36,32,63,73,53,91,44,72,45,46,39,67,43,86,48,71,56,17,48,57,56,34,57,40,26,35,55,20,50,22,32,72,43,100,84,70,42,74,40,58,19,51,18,68,37,54,47,49,39,79,77,47,21,32,38,41,39,33,43,46,93,73,40,25,26,65,83,68,48,76,58,41,24,54,26,36,39,50,25,43,51,48,26,28,32,55,92,59,63,23,82,51,32,73,73,54,35,59,29,18,53,31,46,43,30,32,73,62,77,38,84,59,70,84,66,28,31,55,43,46,81,43,62,43,29,31,41,36,33,33,68,53,63,50,69,62,52,68,61,47,30,47,36,54,54,49,24,58,36,59,58,75,45,41,72,72,33,73,92,51,26,65,39,56,93,50,47,65,38,50,15,27,23,39,65,71,45,71,45,87,81,48,32,35,35,32,33,52,26,91,40,36,66,48,36,52,68,57,62,53,44,46,29,37,39,36,35,29,48,91,53,66,71,64,48,53,56,39,36,76,68,69,67,37,79,44,75,65,66,90,84,59,51,74,66,55,52,52,49,48,44,72,76,36,56,93,72,61,81,83,79,93,68,102,73,82,91,80,89,85,78,66,88,91,55,136